Protein AF-0000000084345757 (afdb_homodimer)

Radius of gyration: 23.65 Å; Cα contacts (8 Å, |Δi|>4): 1100; chains: 2; bounding box: 50×75×50 Å

Foldseek 3Di:
DDDPAAEEEAEEAAEQFQQAGCSLLCLQLVLLRYHYDYDHQKYWPHPPPPPPDIDIDGCLVVLQVVLVVCVVVVDAHQEYEYEDNLDDSSLVSVLVSLVRRDDPRHAYEYELHADDPQDGDPSDDLVSLVSSLQVLQSHAEYEEELNSLCSNQVHRSPDADDPVVVLSSQVSSVVSRHQWYKYFQHDDDQKGWIWIHHNDSDIDIDIDGDDPDDAPRLSVQLVSQLCSCVSVPDDNVVSNRLSVVLSVVQSVVQVVDDDDRSRGTPSVRRSVVD/DDDPAAEEEEEEAAEQFQQAGCNLLCLQLVLLRYHYDYDHQKYWPHPPPPPPDIDIDGCLVVLQVVLVVCVVVVDAHQEYEYEDNLDDSSLVSSLVSLVRRDDPRHAYEYELHADDPQDGDPSDDLVSLVSSLQVLQSHAEYEEELNSLCSNQVHRSVDADDPVVVLSSQVSSVVSRHQWYKYFQHDDDQKGWIWIHHNDSDIDIDIDGDDPDDAPRLSVQLVSQLVSCVSVPDDNVVSNRLSVVLSVVQSVVQVVDDDDRSRGTPSVRRSVVD

Sequence (548 aa):
MKKPVKRVMAIHDLCGYGRAALMNIIPIMAYKEIEVCPVPTMVLSTHTGGFGTVAKQGLNDFMERNFNHWKELKLEFDCVYTGYLGGINELKITEKFIKEFKNRNNLIVVDPVFGDNHKLYSNMEMDMVEGIRNLIKYSDVITPNYTEACYLVGLDPKEPANSIRINKLIKGLKDLGSYRGIITSIEKENELGVIWYENDDDYKSYFNKRCLKSYGGTGDIFTSALISYYINGETFDDSVMKAMDFVVNCIKVSSQYDYNTREGILIEKSLSLLMKKPVKRVMAIHDLCGYGRAALMNIIPIMAYKEIEVCPVPTMVLSTHTGGFGTVAKQGLNDFMERNFNHWKELKLEFDCVYTGYLGGINELKITEKFIKEFKNRNNLIVVDPVFGDNHKLYSNMEMDMVEGIRNLIKYSDVITPNYTEACYLVGLDPKEPANSIRINKLIKGLKDLGSYRGIITSIEKENELGVIWYENDDDYKSYFNKRCLKSYGGTGDIFTSALISYYINGETFDDSVMKAMDFVVNCIKVSSQYDYNTREGILIEKSLSLL

InterPro domains:
  IPR004625 Pyridoxine kinase [PTHR10534] (5-257)
  IPR013749 Pyridoxamine kinase/Phosphomethylpyrimidine kinase [PF08543] (76-256)
  IPR029056 Ribokinase-like [G3DSA:3.40.1190.20] (1-274)
  IPR029056 Ribokinase-like [SSF53613] (5-271)

pLDDT: mean 94.88, std 5.53, range [46.94, 98.88]

Nearest PDB structures (foldseek):
  3mbj-assembly1_A  TM=9.643E-01  e=3.222E-30  Bacteroides thetaiotaomicron VPI-5482
  3mbh-assembly1_D  TM=9.522E-01  e=3.967E-29  Bacteroides thetaiotaomicron VPI-5482
  3h74-assembly1_A  TM=9.163E-01  e=3.699E-24  Lactiplantibacillus plantarum
  2i5b-assembly2_D  TM=8.556E-01  e=1.534E-17  Bacillus subtilis
  2i5b-assembly1_B  TM=8.698E-01  e=1.331E-16  Bacillus subtilis

Secondary structure (DSSP, 8-state):
---SSEEEEEE--EESSS--BHHHHHHHHHHTTEEEEE--SEEESS-SSSSSS--EEE-HHHHHHHHHHHHHTT---SEEEE----SHHHHHHHHHHHHHH--TT-EEEE---SEETTEE-TT--HHHHHHHHHHHTT-SEE--BHHHHHHHHT--TTSPP-HHHHHHHHHHHHHHT-SSEEEEEEEETTEEEEEEE-SSS-EEEEEEEPPSS--TTHHHHHHHHHHHHHHTT--HHHHHHHHHHHHHHHHHHHHTS-S-GGG---HHHHGGG-/---SSEEEEEE--EESSS--BHHHHHHHHHHTTEEEEE--SEEESS-SSSSSS--EEE-HHHHHHHHHHHHHTT---SEEEE----SHHHHHHHHHHHHHH--TT-EEEE---SEETTEE-TT--HHHHHHHHHHHTT-SEE--BHHHHHHHHT--TTSPP-HHHHHHHHHHHHHHT-SSEEEEEEEETTEEEEEEE-SSS-EEEEEEEPPSS--TTHHHHHHHHHHHHHHTT--HHHHHHHHHHHHHHHHHHHHTS-S-GGG---HHHHGGG-

Structure (mmCIF, N/CA/C/O backbone):
data_AF-0000000084345757-model_v1
#
loop_
_entity.id
_entity.type
_entity.pdbx_description
1 polymer 'pyridoxal kinase'
#
loop_
_atom_site.group_PDB
_atom_site.id
_atom_site.type_symbol
_atom_site.label_atom_id
_atom_site.label_alt_id
_atom_site.label_comp_id
_atom_site.label_asym_id
_atom_site.label_entity_id
_atom_site.label_seq_id
_atom_site.pdbx_PDB_ins_code
_atom_site.Cartn_x
_atom_site.Cartn_y
_atom_site.Cartn_z
_atom_site.occupancy
_atom_site.B_iso_or_equiv
_atom_site.auth_seq_id
_atom_site.auth_comp_id
_atom_site.auth_asym_id
_atom_site.auth_atom_id
_atom_site.pdbx_PDB_model_num
ATOM 1 N N . MET A 1 1 ? 27.531 -2.1 -1.396 1 46.94 1 MET A N 1
ATOM 2 C CA . MET A 1 1 ? 27.094 -2.135 -0.003 1 46.94 1 MET A CA 1
ATOM 3 C C . MET A 1 1 ? 25.75 -2.838 0.123 1 46.94 1 MET A C 1
ATOM 5 O O . MET A 1 1 ? 24.922 -2.76 -0.782 1 46.94 1 MET A O 1
ATOM 9 N N . LYS A 1 2 ? 25.594 -3.764 1.101 1 67 2 LYS A N 1
ATOM 10 C CA . LYS A 1 2 ? 24.391 -4.582 1.287 1 67 2 LYS A CA 1
ATOM 11 C C . LYS A 1 2 ? 23.188 -3.717 1.627 1 67 2 LYS A C 1
ATOM 13 O O . LYS A 1 2 ? 23.281 -2.816 2.465 1 67 2 LYS A O 1
ATOM 18 N N . LYS A 1 3 ? 22.141 -3.922 0.907 1 86 3 LYS A N 1
ATOM 19 C CA . LYS A 1 3 ? 20.906 -3.186 1.167 1 86 3 LYS A CA 1
ATOM 20 C C . LYS A 1 3 ? 20.391 -3.463 2.574 1 86 3 LYS A C 1
ATOM 22 O O . LYS A 1 3 ? 20.438 -4.602 3.045 1 86 3 LYS A O 1
ATOM 27 N N . PRO A 1 4 ? 19.984 -2.408 3.232 1 92.38 4 PRO A N 1
ATOM 28 C CA . PRO A 1 4 ? 19.516 -2.582 4.613 1 92.38 4 PRO A CA 1
ATOM 29 C C . PRO A 1 4 ? 18.297 -3.5 4.715 1 92.38 4 PRO A C 1
ATOM 31 O O . PRO A 1 4 ? 18.109 -4.164 5.738 1 92.38 4 PRO A O 1
ATOM 34 N N . VAL A 1 5 ? 17.484 -3.482 3.658 1 95.88 5 VAL A N 1
ATOM 35 C CA . VAL A 1 5 ? 16.297 -4.344 3.6 1 95.88 5 VAL A CA 1
ATOM 36 C C . VAL A 1 5 ? 16.172 -4.953 2.205 1 95.88 5 VAL A C 1
ATOM 38 O O . VAL A 1 5 ? 16.641 -4.371 1.224 1 95.88 5 VAL A O 1
ATOM 41 N N . LYS A 1 6 ? 15.586 -6.188 2.141 1 97.5 6 LYS A N 1
ATOM 42 C CA . LYS A 1 6 ? 15.258 -6.754 0.835 1 97.5 6 LYS A CA 1
ATOM 43 C C . LYS A 1 6 ? 14.203 -5.914 0.118 1 97.5 6 LYS A C 1
ATOM 45 O O . LYS A 1 6 ? 13.398 -5.238 0.762 1 97.5 6 LYS A O 1
ATOM 50 N N . ARG A 1 7 ? 14.32 -5.922 -1.152 1 97.94 7 ARG A N 1
ATOM 51 C CA . ARG A 1 7 ? 13.422 -5.117 -1.976 1 97.94 7 ARG A CA 1
ATOM 52 C C . ARG A 1 7 ? 12.688 -5.98 -2.994 1 97.94 7 ARG A C 1
ATOM 54 O O . ARG A 1 7 ? 13.297 -6.809 -3.672 1 97.94 7 ARG A O 1
ATOM 61 N N . VAL A 1 8 ? 11.352 -5.781 -3.107 1 98.75 8 VAL A N 1
ATOM 62 C CA . VAL A 1 8 ? 10.516 -6.535 -4.035 1 98.75 8 VAL A CA 1
ATOM 63 C C . VAL A 1 8 ? 9.82 -5.574 -4.996 1 98.75 8 VAL A C 1
ATOM 65 O O . VAL A 1 8 ? 9.125 -4.652 -4.566 1 98.75 8 VAL A O 1
ATOM 68 N N . MET A 1 9 ? 10.047 -5.754 -6.316 1 98.75 9 MET A N 1
ATOM 69 C CA . MET A 1 9 ? 9.195 -5.137 -7.328 1 98.75 9 MET A CA 1
ATOM 70 C C . MET A 1 9 ? 7.863 -5.871 -7.445 1 98.75 9 MET A C 1
ATOM 72 O O . MET A 1 9 ? 7.832 -7.039 -7.836 1 98.75 9 MET A O 1
ATOM 76 N N . ALA A 1 10 ? 6.797 -5.238 -7.055 1 98.75 10 ALA A N 1
ATOM 77 C CA . ALA A 1 10 ? 5.484 -5.871 -7.09 1 98.75 10 ALA A CA 1
ATOM 78 C C . ALA A 1 10 ? 4.633 -5.309 -8.227 1 98.75 10 ALA A C 1
ATOM 80 O O . ALA A 1 10 ? 4.137 -4.184 -8.133 1 98.75 10 ALA A O 1
ATOM 81 N N . ILE A 1 11 ? 4.406 -6.039 -9.266 1 98.56 11 ILE A N 1
ATOM 82 C CA . ILE A 1 11 ? 3.604 -5.648 -10.422 1 98.56 11 ILE A CA 1
ATOM 83 C C . ILE A 1 11 ? 2.189 -6.203 -10.273 1 98.56 11 ILE A C 1
ATOM 85 O O . ILE A 1 11 ? 1.92 -7.344 -10.664 1 98.56 11 ILE A O 1
ATOM 89 N N . HIS A 1 12 ? 1.311 -5.445 -9.75 1 98.19 12 HIS A N 1
ATOM 90 C CA . HIS A 1 12 ? -0.032 -5.844 -9.344 1 98.19 12 HIS A CA 1
ATOM 91 C C . HIS A 1 12 ? -1.009 -4.676 -9.445 1 98.19 12 HIS A C 1
ATOM 93 O O . HIS A 1 12 ? -0.594 -3.52 -9.523 1 98.19 12 HIS A O 1
ATOM 99 N N . ASP A 1 13 ? -2.285 -4.957 -9.461 1 97.12 13 ASP A N 1
ATOM 100 C CA . ASP A 1 13 ? -3.277 -3.891 -9.359 1 97.12 13 ASP A CA 1
ATOM 101 C C . ASP A 1 13 ? -3.348 -3.336 -7.941 1 97.12 13 ASP A C 1
ATOM 103 O O . ASP A 1 13 ? -2.857 -3.959 -7 1 97.12 13 ASP A O 1
ATOM 107 N N . LEU A 1 14 ? -3.828 -2.137 -7.812 1 98.19 14 LEU A N 1
ATOM 108 C CA . LEU A 1 14 ? -4.16 -1.495 -6.547 1 98.19 14 LEU A CA 1
ATOM 109 C C . LEU A 1 14 ? -5.672 -1.346 -6.391 1 98.19 14 LEU A C 1
ATOM 111 O O . LEU A 1 14 ? -6.316 -0.668 -7.195 1 98.19 14 LEU A O 1
ATOM 115 N N . CYS A 1 15 ? -6.219 -1.984 -5.375 1 97 15 CYS A N 1
ATOM 116 C CA . CYS A 1 15 ? -7.645 -1.894 -5.09 1 97 15 CYS A CA 1
ATOM 117 C C . CYS A 1 15 ? -7.906 -0.951 -3.92 1 97 15 CYS A C 1
ATOM 119 O O . CYS A 1 15 ? -7.348 -1.128 -2.836 1 97 15 CYS A O 1
ATOM 121 N N . GLY A 1 16 ? -8.805 -0.064 -4.148 1 97.88 16 GLY A N 1
ATOM 122 C CA . GLY A 1 16 ? -9.102 0.905 -3.105 1 97.88 16 GLY A CA 1
ATOM 123 C C . GLY A 1 16 ? -9.859 0.311 -1.935 1 97.88 16 GLY A C 1
ATOM 124 O O . GLY A 1 16 ? -9.742 0.791 -0.805 1 97.88 16 GLY A O 1
ATOM 125 N N . TYR A 1 17 ? -10.688 -0.679 -2.199 1 97.75 17 TYR A N 1
ATOM 126 C CA . TYR A 1 17 ? -11.523 -1.296 -1.179 1 97.75 17 TYR A CA 1
ATOM 127 C C . TYR A 1 17 ? -11.656 -2.795 -1.415 1 97.75 17 TYR A C 1
ATOM 129 O O . TYR A 1 17 ? -11.805 -3.24 -2.555 1 97.75 17 TYR A O 1
ATOM 137 N N . GLY A 1 18 ? -11.531 -3.605 -0.31 1 94.88 18 GLY A N 1
ATOM 138 C CA . GLY A 1 18 ? -11.766 -5.035 -0.417 1 94.88 18 GLY A CA 1
ATOM 139 C C . GLY A 1 18 ? -10.508 -5.867 -0.247 1 94.88 18 GLY A C 1
ATOM 140 O O . GLY A 1 18 ? -10.547 -7.09 -0.378 1 94.88 18 GLY A O 1
ATOM 141 N N . ARG A 1 19 ? -9.391 -5.355 0.075 1 94.69 19 ARG A N 1
ATOM 142 C CA . ARG A 1 19 ? -8.148 -6.02 0.454 1 94.69 19 ARG A CA 1
ATOM 143 C C . ARG A 1 19 ? -7.715 -7.02 -0.612 1 94.69 19 ARG A C 1
ATOM 145 O O . ARG A 1 19 ? -7.758 -8.234 -0.388 1 94.69 19 ARG A O 1
ATOM 152 N N . ALA A 1 20 ? -7.141 -6.605 -1.639 1 95.38 20 ALA A N 1
ATOM 153 C CA . ALA A 1 20 ? -6.605 -7.484 -2.676 1 95.38 20 ALA A CA 1
ATOM 154 C C . ALA A 1 20 ? -5.293 -6.941 -3.23 1 95.38 20 ALA A C 1
ATOM 156 O O . ALA A 1 20 ? -5 -5.75 -3.094 1 95.38 20 ALA A O 1
ATOM 157 N N . ALA A 1 21 ? -4.531 -7.809 -3.771 1 97.12 21 ALA A N 1
ATOM 158 C CA . ALA A 1 21 ? -3.324 -7.457 -4.512 1 97.12 21 ALA A CA 1
ATOM 159 C C . ALA A 1 21 ? -2.389 -6.605 -3.662 1 97.12 21 ALA A C 1
ATOM 161 O O . ALA A 1 21 ? -2.008 -7 -2.557 1 97.12 21 ALA A O 1
ATOM 162 N N . LEU A 1 22 ? -2.072 -5.379 -4.086 1 98.62 22 LEU A N 1
ATOM 163 C CA . LEU A 1 22 ? -1.078 -4.555 -3.404 1 98.62 22 LEU A CA 1
ATOM 164 C C . LEU A 1 22 ? -1.498 -4.277 -1.966 1 98.62 22 LEU A C 1
ATOM 166 O O . LEU A 1 22 ? -0.648 -4.129 -1.084 1 98.62 22 LEU A O 1
ATOM 170 N N . MET A 1 23 ? -2.783 -4.281 -1.707 1 98.38 23 MET A N 1
ATOM 171 C CA . MET A 1 23 ? -3.273 -3.93 -0.378 1 98.38 23 MET A CA 1
ATOM 172 C C . MET A 1 23 ? -3.131 -5.105 0.583 1 98.38 23 MET A C 1
ATOM 174 O O . MET A 1 23 ? -3.25 -4.938 1.799 1 98.38 23 MET A O 1
ATOM 178 N N . ASN A 1 24 ? -2.873 -6.277 0.085 1 98.31 24 ASN A N 1
ATOM 179 C CA . ASN A 1 24 ? -2.426 -7.402 0.899 1 98.31 24 ASN A CA 1
ATOM 180 C C . ASN A 1 24 ? -0.904 -7.512 0.917 1 98.31 24 ASN A C 1
ATOM 182 O O . ASN A 1 24 ? -0.308 -7.762 1.967 1 98.31 24 ASN A O 1
ATOM 186 N N . ILE A 1 25 ? -0.32 -7.258 -0.195 1 98.75 25 ILE A N 1
ATOM 187 C CA . ILE A 1 25 ? 1.102 -7.488 -0.424 1 98.75 25 ILE A CA 1
ATOM 188 C C . ILE A 1 25 ? 1.926 -6.527 0.426 1 98.75 25 ILE A C 1
ATOM 190 O O . ILE A 1 25 ? 2.846 -6.941 1.135 1 98.75 25 ILE A O 1
ATOM 194 N N . ILE A 1 26 ? 1.585 -5.27 0.44 1 98.81 26 ILE A N 1
ATOM 195 C CA . ILE A 1 26 ? 2.387 -4.223 1.066 1 98.81 26 ILE A CA 1
ATOM 196 C C . ILE A 1 26 ? 2.436 -4.445 2.576 1 98.81 26 ILE A C 1
ATOM 198 O O . ILE A 1 26 ? 3.516 -4.52 3.164 1 98.81 26 ILE A O 1
ATOM 202 N N . PRO A 1 27 ? 1.294 -4.664 3.262 1 98.62 27 PRO A N 1
ATOM 203 C CA . PRO A 1 27 ? 1.373 -4.859 4.711 1 98.62 27 PRO A CA 1
ATOM 204 C C . PRO A 1 27 ? 2.117 -6.137 5.094 1 98.62 27 PRO A C 1
ATOM 206 O O . PRO A 1 27 ? 2.873 -6.148 6.07 1 98.62 27 PRO A O 1
ATOM 209 N N . ILE A 1 28 ? 1.912 -7.188 4.352 1 98.81 28 ILE A N 1
ATOM 210 C CA . ILE A 1 28 ? 2.527 -8.469 4.672 1 98.81 28 ILE A CA 1
ATOM 211 C C . ILE A 1 28 ? 4.047 -8.359 4.574 1 98.81 28 ILE A C 1
ATOM 213 O O . ILE A 1 28 ? 4.766 -8.719 5.508 1 98.81 28 ILE A O 1
ATOM 217 N N . MET A 1 29 ? 4.504 -7.828 3.518 1 98.88 29 MET A N 1
ATOM 218 C CA . MET A 1 29 ? 5.945 -7.777 3.281 1 98.88 29 MET A CA 1
ATOM 219 C C . MET A 1 29 ? 6.609 -6.738 4.18 1 98.88 29 MET A C 1
ATOM 221 O O . MET A 1 29 ? 7.727 -6.949 4.656 1 98.88 29 MET A O 1
ATOM 225 N N . ALA A 1 30 ? 5.898 -5.621 4.375 1 98.69 30 ALA A N 1
ATOM 226 C CA . ALA A 1 30 ? 6.445 -4.629 5.297 1 98.69 30 ALA A CA 1
ATOM 227 C C . ALA A 1 30 ? 6.617 -5.215 6.695 1 98.69 30 ALA A C 1
ATOM 229 O O . ALA A 1 30 ? 7.613 -4.945 7.367 1 98.69 30 ALA A O 1
ATOM 230 N N . TYR A 1 31 ? 5.664 -5.984 7.125 1 98.5 31 TYR A N 1
ATOM 231 C CA . TYR A 1 31 ? 5.734 -6.617 8.438 1 98.5 31 TYR A CA 1
ATOM 232 C C . TYR A 1 31 ? 6.941 -7.543 8.539 1 98.5 31 TYR A C 1
ATOM 234 O O . TYR A 1 31 ? 7.527 -7.691 9.609 1 98.5 31 TYR A O 1
ATOM 242 N N . LYS A 1 32 ? 7.309 -8.133 7.449 1 98.56 32 LYS A N 1
ATOM 243 C CA . LYS A 1 32 ? 8.445 -9.039 7.395 1 98.56 32 LYS A CA 1
ATOM 244 C C . LYS A 1 32 ? 9.719 -8.305 6.992 1 98.56 32 LYS A C 1
ATOM 246 O O . LYS A 1 32 ? 10.68 -8.922 6.531 1 98.56 32 LYS A O 1
ATOM 251 N N . GLU A 1 33 ? 9.711 -6.961 7.086 1 98.19 33 GLU A N 1
ATOM 252 C CA . GLU A 1 33 ? 10.844 -6.062 6.891 1 98.19 33 GLU A CA 1
ATOM 253 C C . GLU A 1 33 ? 11.344 -6.105 5.449 1 98.19 33 GLU A C 1
ATOM 255 O O . GLU A 1 33 ? 12.547 -6.172 5.207 1 98.19 33 GLU A O 1
ATOM 260 N N . ILE A 1 34 ? 10.461 -6.125 4.547 1 98.62 34 ILE A N 1
ATOM 261 C CA . ILE A 1 34 ? 10.75 -6.086 3.115 1 98.62 34 ILE A CA 1
ATOM 262 C C . ILE A 1 34 ? 10.141 -4.824 2.504 1 98.62 34 ILE A C 1
ATOM 264 O O . ILE A 1 34 ? 8.984 -4.5 2.758 1 98.62 34 ILE A O 1
ATOM 268 N N . GLU A 1 35 ? 10.945 -4.105 1.759 1 98.38 35 GLU A N 1
ATOM 269 C CA . GLU A 1 35 ? 10.445 -2.953 1.013 1 98.38 35 GLU A CA 1
ATOM 270 C C . GLU A 1 35 ? 9.703 -3.393 -0.247 1 98.38 35 GLU A C 1
ATOM 272 O O . GLU A 1 35 ? 10.25 -4.145 -1.061 1 98.38 35 GLU A O 1
ATOM 277 N N . VAL A 1 36 ? 8.508 -2.957 -0.367 1 98.81 36 VAL A N 1
ATOM 278 C CA . VAL A 1 36 ? 7.746 -3.195 -1.591 1 98.81 36 VAL A CA 1
ATOM 279 C C . VAL A 1 36 ? 7.828 -1.97 -2.496 1 98.81 36 VAL A C 1
ATOM 281 O O . VAL A 1 36 ? 7.57 -0.847 -2.057 1 98.81 36 VAL A O 1
ATOM 284 N N . CYS A 1 37 ? 8.227 -2.174 -3.699 1 98.75 37 CYS A N 1
ATOM 285 C CA . CYS A 1 37 ? 8.172 -1.173 -4.758 1 98.75 37 CYS A CA 1
ATOM 286 C C . CYS A 1 37 ? 7.09 -1.514 -5.773 1 98.75 37 CYS A C 1
ATOM 288 O O . CYS A 1 37 ? 7.324 -2.285 -6.703 1 98.75 37 CYS A O 1
ATOM 290 N N . PRO A 1 38 ? 5.945 -0.877 -5.617 1 98.75 38 PRO A N 1
ATOM 291 C CA . PRO A 1 38 ? 4.809 -1.263 -6.461 1 98.75 38 PRO A CA 1
ATOM 292 C C . PRO A 1 38 ? 4.898 -0.686 -7.871 1 98.75 38 PRO A C 1
ATOM 294 O O . PRO A 1 38 ? 5.363 0.443 -8.055 1 98.75 38 PRO A O 1
ATOM 297 N N . VAL A 1 39 ? 4.543 -1.411 -8.82 1 98.31 39 VAL A N 1
ATOM 298 C CA . VAL A 1 39 ? 4.211 -1.008 -10.188 1 98.31 39 VAL A CA 1
ATOM 299 C C . VAL A 1 39 ? 2.75 -1.342 -10.484 1 98.31 39 VAL A C 1
ATOM 301 O O . VAL A 1 39 ? 2.447 -2.418 -11.008 1 98.31 39 VAL A O 1
ATOM 304 N N . PRO A 1 40 ? 1.906 -0.386 -10.195 1 98.19 40 PRO A N 1
ATOM 305 C CA . PRO A 1 40 ? 0.493 -0.716 -10.391 1 98.19 40 PRO A CA 1
ATOM 306 C C . PRO A 1 40 ? 0.135 -0.93 -11.867 1 98.19 40 PRO A C 1
ATOM 308 O O . PRO A 1 40 ? 0.397 -0.061 -12.695 1 98.19 40 PRO A O 1
ATOM 311 N N . THR A 1 41 ? -0.489 -2.035 -12.141 1 97.31 41 THR A N 1
ATOM 312 C CA . THR A 1 41 ? -0.962 -2.33 -13.492 1 97.31 41 THR A CA 1
ATOM 313 C C . THR A 1 41 ? -2.281 -1.615 -13.766 1 97.31 41 THR A C 1
ATOM 315 O O . THR A 1 41 ? -2.582 -1.283 -14.914 1 97.31 41 THR A O 1
ATOM 318 N N . MET A 1 42 ? -3.004 -1.516 -12.766 1 96.31 42 MET A N 1
ATOM 319 C CA . MET A 1 42 ? -4.309 -0.856 -12.773 1 96.31 42 MET A CA 1
ATOM 320 C C . MET A 1 42 ? -4.703 -0.401 -11.375 1 96.31 42 MET A C 1
ATOM 322 O O . MET A 1 42 ? -4.219 -0.948 -10.383 1 96.31 42 MET A O 1
ATOM 326 N N . VAL A 1 43 ? -5.516 0.651 -11.336 1 97.75 43 VAL A N 1
ATOM 327 C CA . VAL A 1 43 ? -6.16 1.045 -10.086 1 97.75 43 VAL A CA 1
ATOM 328 C C . VAL A 1 43 ? -7.656 0.753 -10.164 1 97.75 43 VAL A C 1
ATOM 330 O O . VAL A 1 43 ? -8.273 0.935 -11.219 1 97.75 43 VAL A O 1
ATOM 333 N N . LEU A 1 44 ? -8.164 0.201 -9.086 1 97.62 44 LEU A N 1
ATOM 334 C CA . LEU A 1 44 ? -9.57 -0.182 -8.992 1 97.62 44 LEU A CA 1
ATOM 335 C C . LEU A 1 44 ? -10.203 0.399 -7.734 1 97.62 44 LEU A C 1
ATOM 337 O O . LEU A 1 44 ? -9.57 0.453 -6.676 1 97.62 44 LEU A O 1
ATOM 341 N N . SER A 1 45 ? -11.508 0.776 -7.875 1 98.31 45 SER A N 1
ATOM 342 C CA . SER A 1 45 ? -12.219 1.27 -6.699 1 98.31 45 SER A CA 1
ATOM 343 C C . SER A 1 45 ? -12.422 0.161 -5.672 1 98.31 45 SER A C 1
ATOM 345 O O . SER A 1 45 ? -12.391 0.411 -4.465 1 98.31 45 SER A O 1
ATOM 347 N N . THR A 1 46 ? -12.703 -1.018 -6.117 1 96.94 46 THR A N 1
ATOM 348 C CA . THR A 1 46 ? -12.789 -2.252 -5.344 1 96.94 46 THR A CA 1
ATOM 349 C C . THR A 1 46 ? -12.203 -3.422 -6.125 1 96.94 46 THR A C 1
ATOM 351 O O . THR A 1 46 ? -11.906 -3.293 -7.316 1 96.94 46 THR A O 1
ATOM 354 N N . HIS A 1 47 ? -11.93 -4.453 -5.402 1 91.81 47 HIS A N 1
ATOM 355 C CA . HIS A 1 47 ? -11.688 -5.629 -6.23 1 91.81 47 HIS A CA 1
ATOM 356 C C . HIS A 1 47 ? -12.93 -5.988 -7.043 1 91.81 47 HIS A C 1
ATOM 358 O O . HIS A 1 47 ? -14.008 -5.43 -6.824 1 91.81 47 HIS A O 1
ATOM 364 N N . THR A 1 48 ? -12.867 -6.852 -7.953 1 86.69 48 THR A N 1
ATOM 365 C CA . THR A 1 48 ? -13.891 -7.043 -8.969 1 86.69 48 THR A CA 1
ATOM 366 C C . THR A 1 48 ? -14.945 -8.047 -8.492 1 86.69 48 THR A C 1
ATOM 368 O O . THR A 1 48 ? -15.945 -8.266 -9.172 1 86.69 48 THR A O 1
ATOM 371 N N . GLY A 1 49 ? -14.758 -8.625 -7.348 1 84.56 49 GLY A N 1
ATOM 372 C CA . GLY A 1 49 ? -15.664 -9.664 -6.898 1 84.56 49 GLY A CA 1
ATOM 373 C C . GLY A 1 49 ? -16.828 -9.133 -6.086 1 84.56 49 GLY A C 1
ATOM 374 O O . GLY A 1 49 ? -16.703 -8.906 -4.879 1 84.56 49 GLY A O 1
ATOM 375 N N . GLY A 1 50 ? -18 -8.914 -6.68 1 86.06 50 GLY A N 1
ATOM 376 C CA . GLY A 1 50 ? -19.219 -8.727 -5.91 1 86.06 50 GLY A CA 1
ATOM 377 C C . GLY A 1 50 ? -19.484 -7.273 -5.559 1 86.06 50 GLY A C 1
ATOM 378 O O . GLY A 1 50 ? -20.219 -6.98 -4.613 1 86.06 50 GLY A O 1
ATOM 379 N N . PHE A 1 51 ? -18.906 -6.285 -6.184 1 92.62 51 PHE A N 1
ATOM 380 C CA . PHE A 1 51 ? -19.109 -4.891 -5.812 1 92.62 51 PHE A CA 1
ATOM 381 C C . PHE A 1 51 ? -19.812 -4.125 -6.934 1 92.62 51 PHE A C 1
ATOM 383 O O . PHE A 1 51 ? -19.75 -2.895 -6.977 1 92.62 51 PHE A O 1
ATOM 390 N N . GLY A 1 52 ? -20.422 -4.879 -7.855 1 91.69 52 GLY A N 1
ATOM 391 C CA . GLY A 1 52 ? -21.109 -4.215 -8.953 1 91.69 52 GLY A CA 1
ATOM 392 C C . GLY A 1 52 ? -20.156 -3.699 -10.023 1 91.69 52 GLY A C 1
ATOM 393 O O . GLY A 1 52 ? -19.219 -4.395 -10.414 1 91.69 52 GLY A O 1
ATOM 394 N N . THR A 1 53 ? -20.484 -2.471 -10.531 1 93.19 53 THR A N 1
ATOM 395 C CA . THR A 1 53 ? -19.641 -1.887 -11.57 1 93.19 53 THR A CA 1
ATOM 396 C C . THR A 1 53 ? -18.438 -1.17 -10.953 1 93.19 53 THR A C 1
ATOM 398 O O . THR A 1 53 ? -18.562 -0.033 -10.492 1 93.19 53 THR A O 1
ATOM 401 N N . VAL A 1 54 ? -17.359 -1.764 -11.086 1 95.75 54 VAL A N 1
ATOM 402 C CA . VAL A 1 54 ? -16.125 -1.296 -10.469 1 95.75 54 VAL A CA 1
ATOM 403 C C . VAL A 1 54 ? -15.492 -0.213 -11.336 1 95.75 54 VAL A C 1
ATOM 405 O O . VAL A 1 54 ? -15.445 -0.337 -12.562 1 95.75 54 VAL A O 1
ATOM 408 N N . ALA A 1 55 ? -15.07 0.92 -10.734 1 97.75 55 ALA A N 1
ATOM 409 C CA . ALA A 1 55 ? -14.234 1.887 -11.445 1 97.75 55 ALA A CA 1
ATOM 410 C C . ALA A 1 55 ? -12.828 1.339 -11.664 1 97.75 55 ALA A C 1
ATOM 412 O O . ALA A 1 55 ? -12.227 0.775 -10.75 1 97.75 55 ALA A O 1
ATOM 413 N N . LYS A 1 56 ? -12.328 1.488 -12.938 1 95.88 56 LYS A N 1
ATOM 414 C CA . LYS A 1 56 ? -11.023 0.935 -13.281 1 95.88 56 LYS A CA 1
ATOM 415 C C . LYS A 1 56 ? -10.227 1.91 -14.141 1 95.88 56 LYS A C 1
ATOM 417 O O . LYS A 1 56 ? -10.789 2.646 -14.945 1 95.88 56 LYS A O 1
ATOM 422 N N . GLN A 1 57 ? -8.984 1.95 -13.945 1 96.75 57 GLN A N 1
ATOM 423 C CA . GLN A 1 57 ? -8.055 2.697 -14.789 1 96.75 57 GLN A CA 1
ATOM 424 C C . GLN A 1 57 ? -6.77 1.911 -15.023 1 96.75 57 GLN A C 1
ATOM 426 O O . GLN A 1 57 ? -6.027 1.632 -14.078 1 96.75 57 GLN A O 1
ATOM 431 N N . GLY A 1 58 ? -6.539 1.488 -16.297 1 95.38 58 GLY A N 1
ATOM 432 C CA . GLY A 1 58 ? -5.273 0.878 -16.688 1 95.38 58 GLY A CA 1
ATOM 433 C C . GLY A 1 58 ? -4.113 1.853 -16.656 1 95.38 58 GLY A C 1
ATOM 434 O O . GLY A 1 58 ? -4.297 3.053 -16.875 1 95.38 58 GLY A O 1
ATOM 435 N N . LEU A 1 59 ? -2.895 1.317 -16.422 1 97.31 59 LEU A N 1
ATOM 436 C CA . LEU A 1 59 ? -1.745 2.201 -16.25 1 97.31 59 LEU A CA 1
ATOM 437 C C . LEU A 1 59 ? -0.594 1.771 -17.156 1 97.31 59 LEU A C 1
ATOM 439 O O . LEU A 1 59 ? 0.575 1.963 -16.812 1 97.31 59 LEU A O 1
ATOM 443 N N . ASN A 1 60 ? -0.876 1.19 -18.328 1 95.75 60 ASN A N 1
ATOM 444 C CA . ASN A 1 60 ? 0.153 0.648 -19.203 1 95.75 60 ASN A CA 1
ATOM 445 C C . ASN A 1 60 ? 1.139 1.727 -19.641 1 95.75 60 ASN A C 1
ATOM 447 O O . ASN A 1 60 ? 2.346 1.486 -19.688 1 95.75 60 ASN A O 1
ATOM 451 N N . ASP A 1 61 ? 0.655 2.955 -19.984 1 96.06 61 ASP A N 1
ATOM 452 C CA . ASP A 1 61 ? 1.541 4.047 -20.391 1 96.06 61 ASP A CA 1
ATOM 453 C C . ASP A 1 61 ? 2.475 4.438 -19.25 1 96.06 61 ASP A C 1
ATOM 455 O O . ASP A 1 61 ? 3.67 4.656 -19.469 1 96.06 61 ASP A O 1
ATOM 459 N N . PHE A 1 62 ? 1.904 4.551 -18.109 1 97.88 62 PHE A N 1
ATOM 460 C CA . PHE A 1 62 ? 2.715 4.879 -16.953 1 97.88 62 PHE A CA 1
ATOM 461 C C . PHE A 1 62 ? 3.76 3.797 -16.688 1 97.88 62 PHE A C 1
ATOM 463 O O . PHE A 1 62 ? 4.914 4.102 -16.391 1 97.88 62 PHE A O 1
ATOM 470 N N . MET A 1 63 ? 3.408 2.537 -16.797 1 98.19 63 MET A N 1
ATOM 471 C CA . MET A 1 63 ? 4.324 1.426 -16.547 1 98.19 63 MET A CA 1
ATOM 472 C C . MET A 1 63 ? 5.559 1.537 -17.438 1 98.19 63 MET A C 1
ATOM 474 O O . MET A 1 63 ? 6.68 1.287 -16.984 1 98.19 63 MET A O 1
ATOM 478 N N . GLU A 1 64 ? 5.324 1.881 -18.656 1 97.69 64 GLU A N 1
ATOM 479 C CA . GLU A 1 64 ? 6.434 2.008 -19.594 1 97.69 64 GLU A CA 1
ATOM 480 C C . GLU A 1 64 ? 7.395 3.113 -19.172 1 97.69 64 GLU A C 1
ATOM 482 O O . GLU A 1 64 ? 8.609 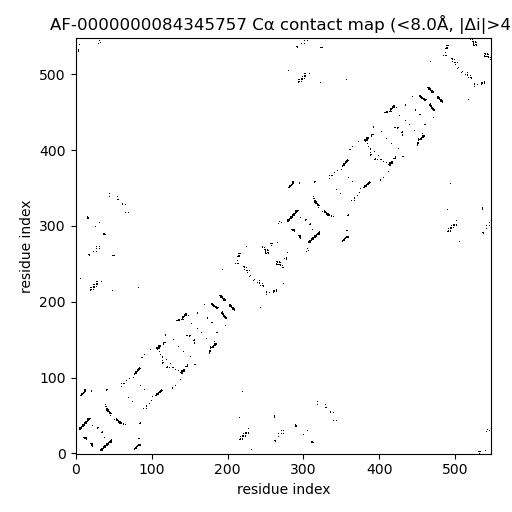2.945 -19.234 1 97.69 64 GLU A O 1
ATOM 487 N N . ARG A 1 65 ? 6.852 4.258 -18.812 1 98.19 65 ARG A N 1
ATOM 488 C CA . ARG A 1 65 ? 7.676 5.371 -18.344 1 98.19 65 ARG A CA 1
ATOM 489 C C . ARG A 1 65 ? 8.367 5.039 -17.031 1 98.19 65 ARG A C 1
ATOM 491 O O . ARG A 1 65 ? 9.516 5.422 -16.812 1 98.19 65 ARG A O 1
ATOM 498 N N . ASN A 1 66 ? 7.637 4.352 -16.172 1 98.5 66 ASN A N 1
ATOM 499 C CA . ASN A 1 66 ? 8.211 3.881 -14.914 1 98.5 66 ASN A CA 1
ATOM 500 C C . ASN A 1 66 ? 9.406 2.967 -15.156 1 98.5 66 ASN A C 1
ATOM 502 O O . ASN A 1 66 ? 10.445 3.109 -14.5 1 98.5 66 ASN A O 1
ATOM 506 N N . PHE A 1 67 ? 9.211 2.074 -16.125 1 97.56 67 PHE A N 1
ATOM 507 C CA . PHE A 1 67 ? 10.273 1.157 -16.516 1 97.56 67 PHE A CA 1
ATOM 508 C C . PHE A 1 67 ? 11.531 1.924 -16.922 1 97.56 67 PHE A C 1
ATOM 510 O O . PHE A 1 67 ? 12.625 1.645 -16.406 1 97.56 67 PHE A O 1
ATOM 517 N N . ASN A 1 68 ? 11.414 2.893 -17.719 1 97.81 68 ASN A N 1
ATOM 518 C CA . ASN A 1 68 ? 12.547 3.666 -18.219 1 97.81 68 ASN A CA 1
ATOM 519 C C . ASN A 1 68 ? 13.242 4.43 -17.109 1 97.81 68 ASN A C 1
ATOM 521 O O . ASN A 1 68 ? 14.477 4.484 -17.062 1 97.81 68 ASN A O 1
ATOM 525 N N . HIS A 1 69 ? 12.461 4.945 -16.266 1 98.44 69 HIS A N 1
ATOM 526 C CA . HIS A 1 69 ? 13.023 5.699 -15.148 1 98.44 69 HIS A CA 1
ATOM 527 C C . HIS A 1 69 ? 13.82 4.797 -14.211 1 98.44 69 HIS A C 1
ATOM 529 O O . HIS A 1 69 ? 14.93 5.148 -13.797 1 98.44 69 HIS A O 1
ATOM 535 N N . TRP A 1 70 ? 13.281 3.633 -13.859 1 98.19 70 TRP A N 1
ATOM 536 C CA . TRP A 1 70 ? 13.945 2.715 -12.938 1 98.19 70 TRP A CA 1
ATOM 537 C C . TRP A 1 70 ? 15.211 2.139 -13.57 1 98.19 70 TRP A C 1
ATOM 539 O O . TRP A 1 70 ? 16.188 1.877 -12.875 1 98.19 70 TRP A O 1
ATOM 549 N N . LYS A 1 71 ? 15.18 1.932 -14.875 1 96.69 71 LYS A N 1
ATOM 550 C CA . LYS A 1 71 ? 16.375 1.504 -15.594 1 96.69 71 LYS A CA 1
ATOM 551 C C . LYS A 1 71 ? 17.484 2.551 -15.5 1 96.69 71 LYS A C 1
ATOM 553 O O . LYS A 1 71 ? 18.641 2.215 -15.266 1 96.69 71 LYS A O 1
ATOM 558 N N . GLU A 1 72 ? 17.094 3.762 -15.664 1 96.81 72 GLU A N 1
ATOM 559 C CA . GLU A 1 72 ? 18.047 4.867 -15.57 1 96.81 72 GLU A CA 1
ATOM 560 C C . GLU A 1 72 ? 18.672 4.938 -14.18 1 96.81 72 GLU A C 1
ATOM 562 O O . GLU A 1 72 ? 19.844 5.266 -14.039 1 96.81 72 GLU A O 1
ATOM 567 N N . LEU A 1 73 ? 17.922 4.637 -13.188 1 96.44 73 LEU A N 1
ATOM 568 C CA . LEU A 1 73 ? 18.375 4.695 -11.812 1 96.44 73 LEU A CA 1
ATOM 569 C C . LEU A 1 73 ? 19.172 3.445 -11.453 1 96.44 73 LEU A C 1
ATOM 571 O O . LEU A 1 73 ? 19.766 3.365 -10.367 1 96.44 73 LEU A O 1
ATOM 575 N N . LYS A 1 74 ? 19.188 2.434 -12.328 1 95.38 74 LYS A N 1
ATOM 576 C CA . LYS A 1 74 ? 19.891 1.168 -12.117 1 95.38 74 LYS A CA 1
ATOM 577 C C . LYS A 1 74 ? 19.422 0.495 -10.828 1 95.38 74 LYS A C 1
ATOM 579 O O . LYS A 1 74 ? 20.25 0.048 -10.031 1 95.38 74 LYS A O 1
ATOM 584 N N . LEU A 1 75 ? 18.125 0.541 -10.656 1 96 75 LEU A N 1
ATOM 585 C CA . LEU A 1 75 ? 17.578 -0.091 -9.461 1 96 75 LEU A CA 1
ATOM 586 C C . LEU A 1 75 ? 17.734 -1.605 -9.516 1 96 75 LEU A C 1
ATOM 588 O O . LEU A 1 75 ? 17.672 -2.199 -10.602 1 96 75 LEU A O 1
ATOM 592 N N . GLU A 1 76 ? 17.969 -2.174 -8.375 1 96.06 76 GLU A N 1
ATOM 593 C CA . GLU A 1 76 ? 18.047 -3.625 -8.227 1 96.06 76 GLU A CA 1
ATOM 594 C C . GLU A 1 76 ? 17 -4.137 -7.242 1 96.06 76 GLU A C 1
ATOM 596 O O . GLU A 1 76 ? 16.656 -3.451 -6.277 1 96.06 76 GLU A O 1
ATOM 601 N N . PHE A 1 77 ? 16.562 -5.34 -7.48 1 97.69 77 PHE A N 1
ATOM 602 C CA . PHE A 1 77 ? 15.523 -5.949 -6.664 1 97.69 77 PHE A CA 1
ATOM 603 C C . PHE A 1 77 ? 15.898 -7.375 -6.281 1 97.69 77 PHE A C 1
ATOM 605 O O . PHE A 1 77 ? 16.516 -8.094 -7.07 1 97.69 77 PHE A O 1
ATOM 612 N N . ASP A 1 78 ? 15.547 -7.734 -5.055 1 98.19 78 ASP A N 1
ATOM 613 C CA . ASP A 1 78 ? 15.766 -9.109 -4.609 1 98.19 78 ASP A CA 1
ATOM 614 C C . ASP A 1 78 ? 14.719 -10.047 -5.199 1 98.19 78 ASP A C 1
ATOM 616 O O . ASP A 1 78 ? 14.953 -11.258 -5.309 1 98.19 78 ASP A O 1
ATOM 620 N N . CYS A 1 79 ? 13.594 -9.484 -5.582 1 98.56 79 CYS A N 1
ATOM 621 C CA . CYS A 1 79 ? 12.5 -10.273 -6.145 1 98.56 79 CYS A CA 1
ATOM 622 C C . CYS A 1 79 ? 11.633 -9.422 -7.059 1 98.56 79 CYS A C 1
ATOM 624 O O . CYS A 1 79 ? 11.422 -8.234 -6.793 1 98.56 79 CYS A O 1
ATOM 626 N N . VAL A 1 80 ? 11.227 -9.945 -8.172 1 98.44 80 VAL A N 1
ATOM 627 C CA . VAL A 1 80 ? 10.133 -9.422 -8.992 1 98.44 80 VAL A CA 1
ATOM 628 C C . VAL A 1 80 ? 8.906 -10.32 -8.844 1 98.44 80 VAL A C 1
ATOM 630 O O . VAL A 1 80 ? 8.977 -11.523 -9.109 1 98.44 80 VAL A O 1
ATOM 633 N N . TYR A 1 81 ? 7.828 -9.758 -8.367 1 98.69 81 TYR A N 1
ATOM 634 C CA . TYR A 1 81 ? 6.594 -10.477 -8.078 1 98.69 81 TYR A CA 1
ATOM 635 C C . TYR A 1 81 ? 5.445 -9.961 -8.938 1 98.69 81 TYR A C 1
ATOM 637 O O . TYR A 1 81 ? 5.004 -8.82 -8.766 1 98.69 81 TYR A O 1
ATOM 645 N N . THR A 1 82 ? 4.938 -10.797 -9.859 1 98.19 82 THR A N 1
ATOM 646 C CA . THR A 1 82 ? 3.84 -10.391 -10.734 1 98.19 82 THR A CA 1
ATOM 647 C C . THR A 1 82 ? 2.549 -11.109 -10.352 1 98.19 82 THR A C 1
ATOM 649 O O . THR A 1 82 ? 2.58 -12.25 -9.891 1 98.19 82 THR A O 1
ATOM 652 N N . GLY A 1 83 ? 1.471 -10.422 -10.508 1 95.94 83 GLY A N 1
ATOM 653 C CA . GLY A 1 83 ? 0.138 -10.969 -10.328 1 95.94 83 GLY A CA 1
ATOM 654 C C . GLY A 1 83 ? -0.85 -10.516 -11.383 1 95.94 83 GLY A C 1
ATOM 655 O O . GLY A 1 83 ? -0.617 -10.703 -12.578 1 95.94 83 GLY A O 1
ATOM 656 N N . TYR A 1 84 ? -1.851 -9.797 -10.984 1 92.88 84 TYR A N 1
ATOM 657 C CA . TYR A 1 84 ? -2.887 -9.352 -11.906 1 92.88 84 TYR A CA 1
ATOM 658 C C . TYR A 1 84 ? -2.332 -8.336 -12.898 1 92.88 84 TYR A C 1
ATOM 660 O O . TYR A 1 84 ? -1.899 -7.246 -12.508 1 92.88 84 TYR A O 1
ATOM 668 N N . LEU A 1 85 ? -2.463 -8.672 -14.188 1 92.75 85 LEU A N 1
ATOM 669 C CA . LEU A 1 85 ? -1.849 -7.82 -15.203 1 92.75 85 LEU A CA 1
ATOM 670 C C . LEU A 1 85 ? -2.91 -7.059 -15.984 1 92.75 85 LEU A C 1
ATOM 672 O O . LEU A 1 85 ? -2.596 -6.094 -16.688 1 92.75 85 LEU A O 1
ATOM 676 N N . GLY A 1 86 ? -4.184 -7.387 -15.82 1 85 86 GLY A N 1
ATOM 677 C CA . GLY A 1 86 ? -5.301 -6.609 -16.344 1 85 86 GLY A CA 1
ATOM 678 C C . GLY A 1 86 ? -5.457 -6.711 -17.844 1 85 86 GLY A C 1
ATOM 679 O O . GLY A 1 86 ? -6.574 -6.656 -18.359 1 85 86 GLY A O 1
ATOM 680 N N . GLY A 1 87 ? -4.238 -6.734 -18.688 1 89.62 87 GLY A N 1
ATOM 681 C CA . GLY A 1 87 ? -4.332 -6.766 -20.125 1 89.62 87 GLY A CA 1
ATOM 682 C C . GLY A 1 87 ? -3.025 -7.129 -20.812 1 89.62 87 GLY A C 1
ATOM 683 O O . GLY A 1 87 ? -1.985 -7.227 -20.156 1 89.62 87 GLY A O 1
ATOM 684 N N . ILE A 1 88 ? -3.164 -7.262 -22.109 1 92.5 88 ILE A N 1
ATOM 685 C CA . ILE A 1 88 ? -2.041 -7.742 -22.922 1 92.5 88 ILE A CA 1
ATOM 686 C C . ILE A 1 88 ? -0.927 -6.695 -22.922 1 92.5 88 ILE A C 1
ATOM 688 O O . ILE A 1 88 ? 0.257 -7.043 -22.938 1 92.5 88 ILE A O 1
ATOM 692 N N . ASN A 1 89 ? -1.279 -5.438 -22.953 1 93.94 89 ASN A N 1
ATOM 693 C CA . ASN A 1 89 ? -0.266 -4.387 -22.938 1 93.94 89 ASN A CA 1
ATOM 694 C C . ASN A 1 89 ? 0.542 -4.395 -21.656 1 93.94 89 ASN A C 1
ATOM 696 O O . ASN A 1 89 ? 1.768 -4.258 -21.672 1 93.94 89 ASN A O 1
ATOM 700 N N . GLU A 1 90 ? -0.129 -4.488 -20.516 1 95.12 90 GLU A N 1
ATOM 701 C CA . GLU A 1 90 ? 0.555 -4.609 -19.234 1 95.12 90 GLU A CA 1
ATOM 702 C C . GLU A 1 90 ? 1.464 -5.832 -19.203 1 95.12 90 GLU A C 1
ATOM 704 O O . GLU A 1 90 ? 2.559 -5.785 -18.641 1 95.12 90 GLU A O 1
ATOM 709 N N . LEU A 1 91 ? 0.95 -6.883 -19.797 1 95.81 91 LEU A N 1
ATOM 710 C CA . LEU A 1 91 ? 1.717 -8.125 -19.859 1 95.81 91 LEU A CA 1
ATOM 711 C C . LEU A 1 91 ? 3.025 -7.918 -20.609 1 95.81 91 LEU A C 1
ATOM 713 O O . LEU A 1 91 ? 4.086 -8.359 -20.156 1 95.81 91 LEU A O 1
ATOM 717 N N . LYS A 1 92 ? 2.984 -7.266 -21.719 1 95.44 92 LYS A N 1
ATOM 718 C CA . LYS A 1 92 ? 4.172 -7.02 -22.531 1 95.44 92 LYS A CA 1
ATOM 719 C C . LYS A 1 92 ? 5.188 -6.168 -21.781 1 95.44 92 LYS A C 1
ATOM 721 O O . LYS A 1 92 ? 6.391 -6.441 -21.828 1 95.44 92 LYS A O 1
ATOM 726 N N . ILE A 1 93 ? 4.734 -5.172 -21.156 1 96.75 93 ILE A N 1
ATOM 727 C CA . ILE A 1 93 ? 5.617 -4.301 -20.375 1 96.75 93 ILE A CA 1
ATOM 728 C C . ILE A 1 93 ? 6.227 -5.078 -19.219 1 96.75 93 ILE A C 1
ATOM 730 O O . ILE A 1 93 ? 7.398 -4.898 -18.891 1 96.75 93 ILE A O 1
ATOM 734 N N . THR A 1 94 ? 5.402 -5.871 -18.578 1 97.38 94 THR A N 1
ATOM 735 C CA . THR A 1 94 ? 5.879 -6.715 -17.484 1 97.38 94 THR A CA 1
ATOM 736 C C . THR A 1 94 ? 7.004 -7.633 -17.969 1 97.38 94 THR A C 1
ATOM 738 O O . THR A 1 94 ? 7.996 -7.82 -17.266 1 97.38 94 THR A O 1
ATOM 741 N N . GLU A 1 95 ? 6.805 -8.172 -19.109 1 96.62 95 GLU A N 1
ATOM 742 C CA . GLU A 1 95 ? 7.852 -9.008 -19.688 1 96.62 95 GLU A CA 1
ATOM 743 C C . GLU A 1 95 ? 9.156 -8.234 -19.844 1 96.62 95 GLU A C 1
ATOM 745 O O . GLU A 1 95 ? 10.234 -8.766 -19.562 1 96.62 95 GLU A O 1
ATOM 750 N N . LYS A 1 96 ? 9.094 -7.016 -20.281 1 96.19 96 LYS A N 1
ATOM 751 C CA . LYS A 1 96 ? 10.273 -6.16 -20.391 1 96.19 96 LYS A CA 1
ATOM 752 C C . LYS A 1 96 ? 10.938 -5.961 -19.031 1 96.19 96 LYS A C 1
ATOM 754 O O . LYS A 1 96 ? 12.156 -6.035 -18.906 1 96.19 96 LYS A O 1
ATOM 759 N N . PHE A 1 97 ? 10.102 -5.648 -18 1 97.12 97 PHE A N 1
ATOM 760 C CA . PHE A 1 97 ? 10.609 -5.473 -16.641 1 97.12 97 PHE A CA 1
ATOM 761 C C . PHE A 1 97 ? 11.398 -6.695 -16.188 1 97.12 97 PHE A C 1
ATOM 763 O O . PHE A 1 97 ? 12.516 -6.566 -15.688 1 97.12 97 PHE A O 1
ATOM 770 N N . ILE A 1 98 ? 10.82 -7.852 -16.406 1 96.94 98 ILE A N 1
ATOM 771 C CA . ILE A 1 98 ? 11.43 -9.102 -15.945 1 96.94 98 ILE A CA 1
ATOM 772 C C . ILE A 1 98 ? 12.766 -9.305 -16.656 1 96.94 98 ILE A C 1
ATOM 774 O O . ILE A 1 98 ? 13.789 -9.547 -16.016 1 96.94 98 ILE A O 1
ATOM 778 N N . LYS A 1 99 ? 12.797 -9.148 -17.938 1 95.62 99 LYS A N 1
ATOM 779 C CA . LYS A 1 99 ? 14.008 -9.367 -18.734 1 95.62 99 LYS A CA 1
ATOM 780 C C . LYS A 1 99 ? 15.109 -8.391 -18.328 1 95.62 99 LYS A C 1
ATOM 782 O O . LYS A 1 99 ? 16.281 -8.766 -18.266 1 95.62 99 LYS A O 1
ATOM 787 N N . GLU A 1 100 ? 14.758 -7.188 -18.031 1 95.69 100 GLU A N 1
ATOM 788 C CA . GLU A 1 100 ? 15.734 -6.141 -17.734 1 95.69 100 GLU A CA 1
ATOM 789 C C . GLU A 1 100 ? 16.297 -6.293 -16.328 1 95.69 100 GLU A C 1
ATOM 791 O O . GLU A 1 100 ? 17.484 -6.055 -16.109 1 95.69 100 GLU A O 1
ATOM 796 N N . PHE A 1 101 ? 15.438 -6.621 -15.406 1 96.31 101 PHE A N 1
ATOM 797 C CA . PHE A 1 101 ? 15.844 -6.531 -14.008 1 96.31 101 PHE A CA 1
ATOM 798 C C . PHE A 1 101 ? 16.266 -7.898 -13.477 1 96.31 101 PHE A C 1
ATOM 800 O O . PHE A 1 101 ? 16.797 -8 -12.375 1 96.31 101 PHE A O 1
ATOM 807 N N . LYS A 1 102 ? 15.977 -8.977 -14.273 1 95.5 102 LYS A N 1
ATOM 808 C CA . LYS A 1 102 ? 16.406 -10.32 -13.883 1 95.5 102 LYS A CA 1
ATOM 809 C C . LYS A 1 102 ? 17.922 -10.43 -13.844 1 95.5 102 LYS A C 1
ATOM 811 O O . LYS A 1 102 ? 18.609 -9.898 -14.719 1 95.5 102 LYS A O 1
ATOM 816 N N . ASN A 1 103 ? 18.406 -10.953 -12.812 1 93.38 103 ASN A N 1
ATOM 817 C CA . ASN A 1 103 ? 19.828 -11.281 -12.68 1 93.38 103 ASN A CA 1
ATOM 818 C C . ASN A 1 103 ? 20.031 -12.523 -11.812 1 93.38 103 ASN A C 1
ATOM 820 O O . ASN A 1 103 ? 19.078 -13.164 -11.391 1 93.38 103 ASN A O 1
ATOM 824 N N . ARG A 1 104 ? 21.234 -12.93 -11.539 1 91.94 104 ARG A N 1
ATOM 825 C CA . ARG A 1 104 ? 21.547 -14.195 -10.883 1 91.94 104 ARG A CA 1
ATOM 826 C C . ARG A 1 104 ? 21.141 -14.156 -9.406 1 91.94 104 ARG A C 1
ATOM 828 O O . ARG A 1 104 ? 21.016 -15.203 -8.773 1 91.94 104 ARG A O 1
ATOM 835 N N . ASN A 1 105 ? 20.906 -12.992 -8.922 1 91.12 105 ASN A N 1
ATOM 836 C CA . ASN A 1 105 ? 20.672 -12.859 -7.484 1 91.12 105 ASN A CA 1
ATOM 837 C C . ASN A 1 105 ? 19.203 -12.586 -7.176 1 91.12 105 ASN A C 1
ATOM 839 O O . ASN A 1 105 ? 18.812 -12.516 -6.008 1 91.12 105 ASN A O 1
ATOM 843 N N . ASN A 1 106 ? 18.375 -12.453 -8.203 1 94.88 106 ASN A N 1
ATOM 844 C CA . ASN A 1 106 ? 16.984 -12.102 -7.961 1 94.88 106 ASN A CA 1
ATOM 845 C C . ASN A 1 106 ? 16.078 -13.32 -8.062 1 94.88 106 ASN A C 1
ATOM 847 O O . ASN A 1 106 ? 16.453 -14.344 -8.625 1 94.88 106 ASN A O 1
ATOM 851 N N . LEU A 1 107 ? 14.984 -13.297 -7.398 1 97.69 107 LEU A N 1
ATOM 852 C CA . LEU A 1 107 ? 13.906 -14.281 -7.492 1 97.69 107 LEU A CA 1
ATOM 853 C C . LEU A 1 107 ? 12.758 -13.75 -8.336 1 97.69 107 LEU A C 1
ATOM 855 O O . LEU A 1 107 ? 12.172 -12.711 -8.008 1 97.69 107 LEU A O 1
ATOM 859 N N . ILE A 1 108 ? 12.43 -14.383 -9.438 1 98.31 108 ILE A N 1
ATOM 860 C CA . ILE A 1 108 ? 11.289 -14.008 -10.266 1 98.31 108 ILE A CA 1
ATOM 861 C C . ILE A 1 108 ? 10.102 -14.914 -9.953 1 98.31 108 ILE A C 1
ATOM 863 O O . ILE A 1 108 ? 10.141 -16.109 -10.219 1 98.31 108 ILE A O 1
ATOM 867 N N . VAL A 1 109 ? 9.062 -14.344 -9.391 1 98.56 109 VAL A N 1
ATOM 868 C CA . VAL A 1 109 ? 7.863 -15.086 -9.016 1 98.56 109 VAL A CA 1
ATOM 869 C C . VAL A 1 109 ? 6.684 -14.633 -9.875 1 98.56 109 VAL A C 1
ATOM 871 O O . VAL A 1 109 ? 6.348 -13.445 -9.898 1 98.56 109 VAL A O 1
ATOM 874 N N . VAL A 1 110 ? 6.043 -15.555 -10.539 1 98.12 110 VAL A N 1
ATOM 875 C CA . VAL A 1 110 ? 4.895 -15.258 -11.391 1 98.12 110 VAL A CA 1
ATOM 876 C C . VAL A 1 110 ? 3.641 -15.914 -10.812 1 98.12 110 VAL A C 1
ATOM 878 O O . VAL A 1 110 ? 3.545 -17.141 -10.766 1 98.12 110 VAL A O 1
ATOM 881 N N . ASP A 1 111 ? 2.766 -15.148 -10.312 1 98.12 111 ASP A N 1
ATOM 882 C CA . ASP A 1 111 ? 1.388 -15.547 -10.031 1 98.12 111 ASP A CA 1
ATOM 883 C C . ASP A 1 111 ? 0.473 -15.211 -11.211 1 98.12 111 ASP A C 1
ATOM 885 O O . ASP A 1 111 ? 0.237 -14.039 -11.508 1 98.12 111 ASP A O 1
ATOM 889 N N . PRO A 1 112 ? -0.013 -16.203 -11.883 1 96.25 112 PRO A N 1
ATOM 890 C CA . PRO A 1 112 ? -0.742 -15.938 -13.133 1 96.25 112 PRO A CA 1
ATOM 891 C C . PRO A 1 112 ? -1.976 -15.062 -12.914 1 96.25 112 PRO A C 1
ATOM 893 O O . PRO A 1 112 ? -2.191 -14.102 -13.656 1 96.25 112 PRO A O 1
ATOM 896 N N . VAL A 1 113 ? -2.781 -15.203 -12.078 1 94.94 113 VAL A N 1
ATOM 897 C CA . VAL A 1 113 ? -3.982 -14.492 -11.648 1 94.94 113 VAL A CA 1
ATOM 898 C C . VAL A 1 113 ? -4.895 -14.258 -12.852 1 94.94 113 VAL A C 1
ATOM 900 O O . VAL A 1 113 ? -5.102 -13.117 -13.266 1 94.94 113 VAL A O 1
ATOM 903 N N . PHE A 1 114 ? -5.543 -15.344 -13.273 1 94.44 114 PHE A N 1
ATOM 904 C CA . PHE A 1 114 ? -6.426 -15.102 -14.414 1 94.44 114 PHE A CA 1
ATOM 905 C C . PHE A 1 114 ? -7.676 -15.969 -14.32 1 94.44 114 PHE A C 1
ATOM 907 O O . PHE A 1 114 ? -8.578 -15.852 -15.148 1 94.44 114 PHE A O 1
ATOM 914 N N . GLY A 1 115 ? -7.75 -16.844 -13.281 1 93 115 GLY A N 1
ATOM 915 C CA . GLY A 1 115 ? -8.922 -17.688 -13.148 1 93 115 GLY A CA 1
ATOM 916 C C . GLY A 1 115 ? -8.969 -18.438 -11.836 1 93 115 GLY A C 1
ATOM 917 O O . GLY A 1 115 ? -7.949 -18.578 -11.156 1 93 115 GLY A O 1
ATOM 918 N N . ASP A 1 116 ? -10.164 -18.828 -11.523 1 92 116 ASP A N 1
ATOM 919 C CA . ASP A 1 116 ? -10.461 -19.594 -10.32 1 92 116 ASP A CA 1
ATOM 920 C C . ASP A 1 116 ? -11.797 -20.312 -10.438 1 92 116 ASP A C 1
ATOM 922 O O . ASP A 1 116 ? -12.617 -19.969 -11.305 1 92 116 ASP A O 1
ATOM 926 N N . ASN A 1 117 ? -11.945 -21.359 -9.633 1 92 117 ASN A N 1
ATOM 927 C CA . ASN A 1 117 ? -13.211 -22.078 -9.594 1 92 117 ASN A CA 1
ATOM 928 C C . ASN A 1 117 ? -13.602 -22.594 -10.977 1 92 117 ASN A C 1
ATOM 930 O O . ASN A 1 117 ? -14.734 -22.391 -11.422 1 92 117 ASN A O 1
ATOM 934 N N . HIS A 1 118 ? -12.648 -23.047 -11.695 1 93.81 118 HIS A N 1
ATOM 935 C CA . HIS A 1 118 ? -12.766 -23.797 -12.938 1 93.81 118 HIS A CA 1
ATOM 936 C C . HIS A 1 118 ? -13.055 -22.891 -14.117 1 93.81 118 HIS A C 1
ATOM 938 O O . HIS A 1 118 ? -13.383 -23.359 -15.211 1 93.81 118 HIS A O 1
ATOM 944 N N . LYS A 1 119 ? -12.953 -21.594 -13.883 1 93.56 119 LYS A N 1
ATOM 945 C CA . LYS A 1 119 ? -13.242 -20.672 -14.969 1 93.56 119 LYS A CA 1
ATOM 946 C C . LYS A 1 119 ? -12.227 -19.516 -15 1 93.56 119 LYS A C 1
ATOM 948 O O . LYS A 1 119 ? -11.609 -19.203 -13.984 1 93.56 119 LYS A O 1
ATOM 953 N N . LEU A 1 120 ? -12.109 -18.922 -16.172 1 91.38 120 LEU A N 1
ATOM 954 C CA . LEU A 1 120 ? -11.375 -17.672 -16.312 1 91.38 120 LEU A CA 1
ATOM 955 C C . LEU A 1 120 ? -12.133 -16.531 -15.648 1 91.38 120 LEU A C 1
ATOM 957 O O . LEU A 1 120 ? -13.359 -16.531 -15.602 1 91.38 120 LEU A O 1
ATOM 961 N N . TYR A 1 121 ? -11.398 -15.57 -15.102 1 86.44 121 TYR A N 1
ATOM 962 C CA . TYR A 1 121 ? -12.07 -14.359 -14.648 1 86.44 121 TYR A CA 1
ATOM 963 C C . TYR A 1 121 ? -12.766 -13.648 -15.805 1 86.44 121 TYR A C 1
ATOM 965 O O . TYR A 1 121 ? -12.352 -13.789 -16.953 1 86.44 121 TYR A O 1
ATOM 973 N N . SER A 1 122 ? -13.797 -12.953 -15.578 1 78.94 122 SER A N 1
ATOM 974 C CA . SER A 1 122 ? -14.68 -12.367 -16.578 1 78.94 122 SER A CA 1
ATOM 975 C C . SER A 1 122 ? -13.914 -11.453 -17.531 1 78.94 122 SER A C 1
ATOM 977 O O . SER A 1 122 ? -14.266 -11.32 -18.703 1 78.94 122 SER A O 1
ATOM 979 N N . ASN A 1 123 ? -12.883 -10.867 -17.078 1 77.69 123 ASN A N 1
ATOM 980 C CA . ASN A 1 123 ? -12.156 -9.922 -17.922 1 77.69 123 ASN A CA 1
ATOM 981 C C . ASN A 1 123 ? -10.914 -10.562 -18.547 1 77.69 123 ASN A C 1
ATOM 983 O O . ASN A 1 123 ? -10.047 -9.867 -19.062 1 77.69 123 ASN A O 1
ATOM 987 N N . MET A 1 124 ? -10.938 -11.891 -18.562 1 83 124 MET A N 1
ATOM 988 C CA . MET A 1 124 ? -9.766 -12.609 -19.047 1 83 124 MET A CA 1
ATOM 989 C C . MET A 1 124 ? -10.117 -13.453 -20.266 1 83 124 MET A C 1
ATOM 991 O O . MET A 1 124 ? -11.188 -14.055 -20.328 1 83 124 MET A O 1
ATOM 995 N N . GLU A 1 125 ? -9.148 -13.375 -21.266 1 87 125 GLU A N 1
ATOM 996 C CA . GLU A 1 125 ? -9.266 -14.18 -22.469 1 87 125 GLU A CA 1
ATOM 997 C C . GLU A 1 125 ? -8.055 -15.094 -22.656 1 87 125 GLU A C 1
ATOM 999 O O . GLU A 1 125 ? -7.051 -14.938 -21.953 1 87 125 GLU A O 1
ATOM 1004 N N . MET A 1 126 ? -8.211 -15.945 -23.625 1 90.56 126 MET A N 1
ATOM 1005 C CA . MET A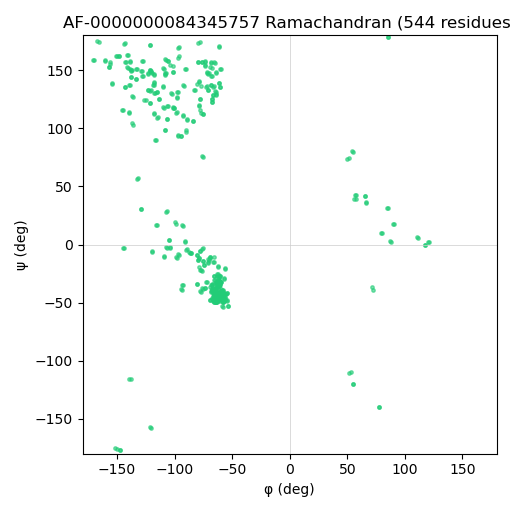 1 126 ? -7.191 -16.969 -23.828 1 90.56 126 MET A CA 1
ATOM 1006 C C . MET A 1 126 ? -5.867 -16.344 -24.25 1 90.56 126 MET A C 1
ATOM 1008 O O . MET A 1 126 ? -4.805 -16.922 -24.031 1 90.56 126 MET A O 1
ATOM 1012 N N . ASP A 1 127 ? -5.91 -15.266 -24.844 1 91.06 127 ASP A N 1
ATOM 1013 C CA . ASP A 1 127 ? -4.676 -14.586 -25.219 1 91.06 127 ASP A CA 1
ATOM 1014 C C . ASP A 1 127 ? -3.838 -14.242 -23.984 1 91.06 127 ASP A C 1
ATOM 1016 O O . ASP A 1 127 ? -2.607 -14.25 -24.047 1 91.06 127 ASP A O 1
ATOM 1020 N N . MET A 1 128 ? -4.496 -13.93 -22.891 1 92.81 128 MET A N 1
ATOM 1021 C CA . MET A 1 128 ? -3.785 -13.688 -21.641 1 92.81 128 MET A CA 1
ATOM 1022 C C . MET A 1 128 ? -3.082 -14.945 -21.156 1 92.81 128 MET A C 1
ATOM 1024 O O . MET A 1 128 ? -1.957 -14.883 -20.656 1 92.81 128 MET A O 1
ATOM 1028 N N . VAL A 1 129 ? -3.773 -16.062 -21.281 1 94.56 129 VAL A N 1
ATOM 1029 C CA . VAL A 1 129 ? -3.195 -17.344 -20.875 1 94.56 129 VAL A CA 1
ATOM 1030 C C . VAL A 1 129 ? -1.921 -17.609 -21.672 1 94.56 129 VAL A C 1
ATOM 1032 O O . VAL A 1 129 ? -0.9 -18 -21.109 1 94.56 129 VAL A O 1
ATOM 1035 N N . GLU A 1 130 ? -2.006 -17.375 -22.938 1 94.62 130 GLU A N 1
ATOM 1036 C CA . GLU A 1 130 ? -0.839 -17.547 -23.797 1 94.62 130 GLU A CA 1
ATOM 1037 C C . GLU A 1 130 ? 0.296 -16.609 -23.391 1 94.62 130 GLU A C 1
ATOM 1039 O O . GLU A 1 130 ? 1.465 -17 -23.406 1 94.62 130 GLU A O 1
ATOM 1044 N N . GLY A 1 131 ? -0.062 -15.383 -23.125 1 94.44 131 GLY A N 1
ATOM 1045 C C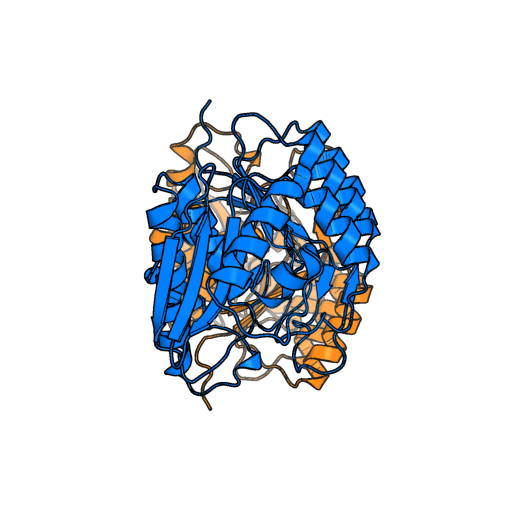A . GLY A 1 131 ? 0.931 -14.43 -22.656 1 94.44 131 GLY A CA 1
ATOM 1046 C C . GLY A 1 131 ? 1.61 -14.852 -21.375 1 94.44 131 GLY A C 1
ATOM 1047 O O . GLY A 1 131 ? 2.824 -14.695 -21.219 1 94.44 131 GLY A O 1
ATOM 1048 N N . ILE A 1 132 ? 0.814 -15.367 -20.484 1 95.88 132 ILE A N 1
ATOM 1049 C CA . ILE A 1 132 ? 1.341 -15.797 -19.203 1 95.88 132 ILE A CA 1
ATOM 1050 C C . ILE A 1 132 ? 2.26 -17 -19.391 1 95.88 132 ILE A C 1
ATOM 1052 O O . ILE A 1 132 ? 3.281 -17.125 -18.719 1 95.88 132 ILE A O 1
ATOM 1056 N N . ARG A 1 133 ? 1.961 -17.875 -20.328 1 95.31 133 ARG A N 1
ATOM 1057 C CA . ARG A 1 133 ? 2.854 -18.984 -20.672 1 95.31 133 ARG A CA 1
ATOM 1058 C C . ARG A 1 133 ? 4.246 -18.469 -21.016 1 95.31 133 ARG A C 1
ATOM 1060 O O . ARG A 1 133 ? 5.25 -19.047 -20.578 1 95.31 133 ARG A O 1
ATOM 1067 N N . ASN A 1 134 ? 4.266 -17.469 -21.703 1 92.81 134 ASN A N 1
ATOM 1068 C CA . ASN A 1 134 ? 5.539 -16.875 -22.109 1 92.81 134 ASN A CA 1
ATOM 1069 C C . ASN A 1 134 ? 6.293 -16.312 -20.906 1 92.81 134 ASN A C 1
ATOM 1071 O O . ASN A 1 134 ? 7.52 -16.406 -20.844 1 92.81 134 ASN A O 1
ATOM 1075 N N . LEU A 1 135 ? 5.578 -15.672 -20 1 95.06 135 LEU A N 1
ATOM 1076 C CA . LEU A 1 135 ? 6.191 -15.086 -18.812 1 95.06 135 LEU A CA 1
ATOM 1077 C C . LEU A 1 135 ? 6.82 -16.172 -17.938 1 95.06 135 LEU A C 1
ATOM 1079 O O . LEU A 1 135 ? 7.84 -15.93 -17.281 1 95.06 135 LEU A O 1
ATOM 1083 N N . ILE A 1 136 ? 6.207 -17.297 -17.938 1 95.31 136 ILE A N 1
ATOM 1084 C CA . ILE A 1 136 ? 6.629 -18.422 -17.109 1 95.31 136 ILE A CA 1
ATOM 1085 C C . ILE A 1 136 ? 8.039 -18.859 -17.5 1 95.31 136 ILE A C 1
ATOM 1087 O O . ILE A 1 136 ? 8.828 -19.266 -16.641 1 95.31 136 ILE A O 1
ATOM 1091 N N . LYS A 1 137 ? 8.414 -18.641 -18.703 1 93.44 137 LYS A N 1
ATOM 1092 C CA . LYS A 1 137 ? 9.727 -19.016 -19.219 1 93.44 137 LYS A CA 1
ATOM 1093 C C . LYS A 1 137 ? 10.836 -18.266 -18.469 1 93.44 137 LYS A C 1
ATOM 1095 O O . LYS A 1 137 ? 11.969 -18.75 -18.391 1 93.44 137 LYS A O 1
ATOM 1100 N N . TYR A 1 138 ? 10.516 -17.172 -17.953 1 94.75 138 TYR A N 1
ATOM 1101 C CA . TYR A 1 138 ? 11.516 -16.328 -17.312 1 94.75 138 TYR A CA 1
ATOM 1102 C C . TYR A 1 138 ? 11.383 -16.406 -15.789 1 94.75 138 TYR A C 1
ATOM 1104 O O . TYR A 1 138 ? 12.125 -15.742 -15.07 1 94.75 138 TYR A O 1
ATOM 1112 N N . SER A 1 139 ? 10.5 -17.234 -15.305 1 96.44 139 SER A N 1
ATOM 1113 C CA . SER A 1 139 ? 10.195 -17.281 -13.883 1 96.44 139 SER A CA 1
ATOM 1114 C C . SER A 1 139 ? 11.086 -18.266 -13.148 1 96.44 139 SER A C 1
ATOM 1116 O O . SER A 1 139 ? 11.594 -19.219 -13.758 1 96.44 139 SER A O 1
ATOM 1118 N N . ASP A 1 140 ? 11.344 -18 -11.891 1 96.88 140 ASP A N 1
ATOM 1119 C CA . ASP A 1 140 ? 11.984 -18.953 -10.992 1 96.88 140 ASP A CA 1
ATOM 1120 C C . ASP A 1 140 ? 10.945 -19.766 -10.227 1 96.88 140 ASP A C 1
ATOM 1122 O O . ASP A 1 140 ? 11.195 -20.938 -9.891 1 96.88 140 ASP A O 1
ATOM 1126 N N . VAL A 1 141 ? 9.836 -19.156 -9.898 1 97.88 141 VAL A N 1
ATOM 1127 C CA . VAL A 1 141 ? 8.75 -19.797 -9.156 1 97.88 141 VAL A CA 1
ATOM 1128 C C . VAL A 1 141 ? 7.406 -19.359 -9.742 1 97.88 141 VAL A C 1
ATOM 1130 O O . VAL A 1 141 ? 7.211 -18.188 -10.062 1 97.88 141 VAL A O 1
ATOM 1133 N N . ILE A 1 142 ? 6.48 -20.266 -9.906 1 98.19 142 ILE A N 1
ATOM 1134 C CA . ILE A 1 142 ? 5.113 -19.938 -10.297 1 98.19 142 ILE A CA 1
ATOM 1135 C C . ILE A 1 142 ? 4.133 -20.438 -9.242 1 98.19 142 ILE A C 1
ATOM 1137 O O . ILE A 1 142 ? 4.391 -21.453 -8.586 1 98.19 142 ILE A O 1
ATOM 1141 N N . THR A 1 143 ? 2.988 -19.703 -9.109 1 98.62 143 THR A N 1
ATOM 1142 C CA . THR A 1 143 ? 2.049 -20.062 -8.055 1 98.62 143 THR A CA 1
ATOM 1143 C C . THR A 1 143 ? 0.625 -20.141 -8.602 1 98.62 143 THR A C 1
ATOM 1145 O O . THR A 1 143 ? -0.293 -19.547 -8.023 1 98.62 143 THR A O 1
ATOM 1148 N N . PRO A 1 144 ? 0.363 -20.922 -9.57 1 98.19 144 PRO A N 1
ATOM 1149 C CA . PRO A 1 144 ? -1.004 -21.062 -10.078 1 98.19 144 PRO A CA 1
ATOM 1150 C C . PRO A 1 144 ? -1.913 -21.828 -9.117 1 98.19 144 PRO A C 1
ATOM 1152 O O . PRO A 1 144 ? -1.442 -22.688 -8.375 1 98.19 144 PRO A O 1
ATOM 1155 N N . ASN A 1 145 ? -3.182 -21.438 -9.125 1 97.5 145 ASN A N 1
ATOM 1156 C CA . ASN A 1 145 ? -4.141 -22.359 -8.531 1 97.5 145 ASN A CA 1
ATOM 1157 C C . ASN A 1 145 ? -4.48 -23.516 -9.477 1 97.5 145 ASN A C 1
ATOM 1159 O O . ASN A 1 145 ? -4.031 -23.531 -10.625 1 97.5 145 ASN A O 1
ATOM 1163 N N . TYR A 1 146 ? -5.234 -24.469 -9.023 1 97.62 146 TYR A N 1
ATOM 1164 C CA . TYR A 1 146 ? -5.535 -25.656 -9.812 1 97.62 146 TYR A CA 1
ATOM 1165 C C . TYR A 1 146 ? -6.16 -25.281 -11.148 1 97.62 146 TYR A C 1
ATOM 1167 O O . TYR A 1 146 ? -5.785 -25.828 -12.188 1 97.62 146 TYR A O 1
ATOM 1175 N N . THR A 1 147 ? -7.141 -24.375 -11.156 1 97.62 147 THR A N 1
ATOM 1176 C CA . THR A 1 147 ? -7.801 -23.922 -12.375 1 97.62 147 THR A CA 1
ATOM 1177 C C . THR A 1 147 ? -6.785 -23.344 -13.352 1 97.62 147 THR A C 1
ATOM 1179 O O . THR A 1 147 ? -6.789 -23.688 -14.539 1 97.62 147 THR A O 1
ATOM 1182 N N . GLU A 1 148 ? -5.957 -22.484 -12.867 1 97.88 148 GLU A N 1
ATOM 1183 C CA . GLU A 1 148 ? -4.953 -21.828 -13.695 1 97.88 148 GLU A CA 1
ATOM 1184 C C . GLU A 1 148 ? -3.936 -22.828 -14.234 1 97.88 148 GLU A C 1
ATOM 1186 O O . GLU A 1 148 ? -3.561 -22.766 -15.406 1 97.88 148 GLU A O 1
ATOM 1191 N N . ALA A 1 149 ? -3.521 -23.703 -13.391 1 98.06 149 ALA A N 1
ATOM 1192 C CA . ALA A 1 149 ? -2.586 -24.734 -13.828 1 98.06 149 ALA A CA 1
ATOM 1193 C C . ALA A 1 149 ? -3.168 -25.547 -14.977 1 98.06 149 ALA A C 1
ATOM 1195 O O . ALA A 1 149 ? -2.471 -25.859 -15.945 1 98.06 149 ALA A O 1
ATOM 1196 N N . CYS A 1 150 ? -4.406 -25.922 -14.844 1 98.12 150 CYS A N 1
ATOM 1197 C CA . CYS A 1 150 ? -5.082 -26.688 -15.891 1 98.12 150 CYS A CA 1
ATOM 1198 C C . CYS A 1 150 ? -5.109 -25.922 -17.203 1 98.12 150 CYS A C 1
ATOM 1200 O O . CYS A 1 150 ? -4.754 -26.453 -18.25 1 98.12 150 CYS A O 1
ATOM 1202 N N . TYR A 1 151 ? -5.449 -24.641 -17.125 1 97.31 151 TYR A N 1
ATOM 1203 C CA . TYR A 1 151 ? -5.496 -23.812 -18.328 1 97.31 151 TYR A CA 1
ATOM 1204 C C . TYR A 1 151 ? -4.117 -23.703 -18.953 1 97.31 151 TYR A C 1
ATOM 1206 O O . TYR A 1 151 ? -3.982 -23.75 -20.188 1 97.31 151 TYR A O 1
ATOM 1214 N N . LEU A 1 152 ? -3.156 -23.531 -18.141 1 97.56 152 LEU A N 1
ATOM 1215 C CA . LEU A 1 152 ? -1.799 -23.328 -18.641 1 97.56 152 LEU A CA 1
ATOM 1216 C C . LEU A 1 152 ? -1.305 -24.547 -19.406 1 97.56 152 LEU A C 1
ATOM 1218 O O . LEU A 1 152 ? -0.543 -24.406 -20.375 1 97.56 152 LEU A O 1
ATOM 1222 N N . VAL A 1 153 ? -1.698 -25.75 -19.016 1 96.81 153 VAL A N 1
ATOM 1223 C CA . VAL A 1 153 ? -1.157 -26.953 -19.625 1 96.81 153 VAL A CA 1
ATOM 1224 C C . VAL A 1 153 ? -2.182 -27.562 -20.578 1 96.81 153 VAL A C 1
ATOM 1226 O O . VAL A 1 153 ? -1.928 -28.594 -21.203 1 96.81 153 VAL A O 1
ATOM 1229 N N . GLY A 1 154 ? -3.355 -26.969 -20.672 1 95.88 154 GLY A N 1
ATOM 1230 C CA . GLY A 1 154 ? -4.359 -27.406 -21.641 1 95.88 154 GLY A CA 1
ATOM 1231 C C . GLY A 1 154 ? -5.215 -28.562 -21.125 1 95.88 154 GLY A C 1
ATOM 1232 O O . GLY A 1 154 ? -5.566 -29.453 -21.891 1 95.88 154 GLY A O 1
ATOM 1233 N N . LEU A 1 155 ? -5.438 -28.625 -19.859 1 97.19 155 LEU A N 1
ATOM 1234 C CA . LEU A 1 155 ? -6.32 -29.609 -19.266 1 97.19 155 LEU A CA 1
ATOM 1235 C C . LEU A 1 155 ? -7.637 -28.969 -18.828 1 97.19 155 LEU A C 1
ATOM 1237 O O . LEU A 1 155 ? -7.715 -27.766 -18.656 1 97.19 155 LEU A O 1
ATOM 1241 N N . ASP A 1 156 ? -8.688 -29.766 -18.688 1 97.06 156 ASP A N 1
ATOM 1242 C CA . ASP A 1 156 ? -10 -29.297 -18.234 1 97.06 156 ASP A CA 1
ATOM 1243 C C . ASP A 1 156 ? -10.016 -29.078 -16.734 1 97.06 156 ASP A C 1
ATOM 1245 O O . ASP A 1 156 ? -9.891 -30.016 -15.945 1 97.06 156 ASP A O 1
ATOM 1249 N N . PRO A 1 157 ? -10.156 -27.844 -16.297 1 96.62 157 PRO A N 1
ATOM 1250 C CA . PRO A 1 157 ? -10.125 -27.547 -14.859 1 96.62 157 PRO A CA 1
ATOM 1251 C C . PRO A 1 157 ? -11.32 -28.156 -14.109 1 96.62 157 PRO A C 1
ATOM 1253 O O . PRO A 1 157 ? -11.32 -28.188 -12.875 1 96.62 157 PRO A O 1
ATOM 1256 N N . LYS A 1 158 ? -12.422 -28.719 -14.758 1 95.56 158 LYS A N 1
ATOM 1257 C CA . LYS A 1 158 ? -13.602 -29.266 -14.117 1 95.56 158 LYS A CA 1
ATOM 1258 C C . LYS A 1 158 ? -13.336 -30.672 -13.578 1 95.56 158 LYS A C 1
ATOM 1260 O O . LYS A 1 158 ? -14.062 -31.172 -12.719 1 95.56 158 LYS A O 1
ATOM 1265 N N . GLU A 1 159 ? -12.305 -31.219 -14.125 1 95.75 159 GLU A N 1
ATOM 1266 C CA . GLU A 1 159 ? -11.945 -32.562 -13.641 1 95.75 159 GLU A CA 1
ATOM 1267 C C . GLU A 1 159 ? -11.164 -32.469 -12.336 1 95.75 159 GLU A C 1
ATOM 1269 O O . GLU A 1 159 ? -10.258 -31.641 -12.203 1 95.75 159 GLU A O 1
ATOM 1274 N N . PRO A 1 160 ? -11.508 -33.344 -11.438 1 93.19 160 PRO A N 1
ATOM 1275 C CA . PRO A 1 160 ? -10.852 -33.281 -10.125 1 93.19 160 PRO A CA 1
ATOM 1276 C C . PRO A 1 160 ? -9.375 -33.656 -10.18 1 93.19 160 PRO A C 1
ATOM 1278 O O . PRO A 1 160 ? -8.969 -34.438 -11.055 1 93.19 160 PRO A O 1
ATOM 1281 N N . ALA A 1 161 ? -8.711 -33.156 -9.211 1 93.94 161 ALA A N 1
ATOM 1282 C CA . ALA A 1 161 ? -7.293 -33.5 -9.094 1 93.94 161 ALA A CA 1
ATOM 1283 C C . ALA A 1 161 ? -7.105 -34.938 -8.625 1 93.94 161 ALA A C 1
ATOM 1285 O O . ALA A 1 161 ? -7.863 -35.438 -7.789 1 93.94 161 ALA A O 1
ATOM 1286 N N . ASN A 1 162 ? -6.258 -35.656 -9.188 1 93.5 162 ASN A N 1
ATOM 1287 C CA . ASN A 1 162 ? -5.715 -36.938 -8.742 1 93.5 162 ASN A CA 1
ATOM 1288 C C . ASN A 1 162 ? -4.234 -37.062 -9.078 1 93.5 162 ASN A C 1
ATOM 1290 O O . ASN A 1 162 ? -3.656 -36.188 -9.703 1 93.5 162 ASN A O 1
ATOM 1294 N N . SER A 1 163 ? -3.627 -38.094 -8.609 1 93.25 163 SER A N 1
ATOM 1295 C CA . SER A 1 163 ? -2.18 -38.219 -8.734 1 93.25 163 SER A CA 1
ATOM 1296 C C . SER A 1 163 ? -1.746 -38.188 -10.195 1 93.25 163 SER A C 1
ATOM 1298 O O . SER A 1 163 ? -0.725 -37.562 -10.531 1 93.25 163 SER A O 1
ATOM 1300 N N . ILE A 1 164 ? -2.455 -38.781 -11.062 1 95.38 164 ILE A N 1
ATOM 1301 C CA . ILE A 1 164 ? -2.127 -38.844 -12.484 1 95.38 164 ILE A CA 1
ATOM 1302 C C . ILE A 1 164 ? -2.191 -37.438 -13.086 1 95.38 164 ILE A C 1
ATOM 1304 O O . ILE A 1 164 ? -1.279 -37 -13.805 1 95.38 164 ILE A O 1
ATOM 1308 N N . ARG A 1 165 ? -3.242 -36.75 -12.805 1 95.62 165 ARG A N 1
ATOM 1309 C CA . ARG A 1 165 ? -3.434 -35.438 -13.344 1 95.62 165 ARG A CA 1
ATOM 1310 C C . ARG A 1 165 ? -2.393 -34.469 -12.789 1 95.62 165 ARG A C 1
ATOM 1312 O O . ARG A 1 165 ? -1.887 -33.594 -13.508 1 95.62 165 ARG A O 1
ATOM 1319 N N . ILE A 1 166 ? -2.119 -34.594 -11.469 1 95.81 166 ILE A N 1
ATOM 1320 C CA . ILE A 1 166 ? -1.117 -33.75 -10.836 1 95.81 166 ILE A CA 1
ATOM 1321 C C . ILE A 1 166 ? 0.229 -33.938 -11.531 1 95.81 166 ILE A C 1
ATOM 1323 O O . ILE A 1 166 ? 0.928 -32.969 -11.82 1 95.81 166 ILE A O 1
ATOM 1327 N N . ASN A 1 167 ? 0.567 -35.156 -11.797 1 95.75 167 ASN A N 1
ATOM 1328 C CA . ASN A 1 167 ? 1.815 -35.438 -12.5 1 95.75 167 ASN A CA 1
ATOM 1329 C C . ASN A 1 167 ? 1.822 -34.812 -13.891 1 95.75 167 ASN A C 1
ATOM 1331 O O . ASN A 1 167 ? 2.846 -34.281 -14.336 1 95.75 167 ASN A O 1
ATOM 1335 N N . LYS A 1 168 ? 0.709 -34.906 -14.57 1 96.31 168 LYS A N 1
ATOM 1336 C CA . LYS A 1 168 ? 0.593 -34.281 -15.891 1 96.31 168 LYS A CA 1
ATOM 1337 C C . LYS A 1 168 ? 0.749 -32.781 -15.805 1 96.31 168 LYS A C 1
ATOM 1339 O O . LYS A 1 168 ? 1.382 -32.156 -16.672 1 96.31 168 LYS A O 1
ATOM 1344 N N . LEU A 1 169 ? 0.118 -32.219 -14.797 1 96.75 169 LEU A N 1
ATOM 1345 C CA . LEU A 1 169 ? 0.206 -30.766 -14.594 1 96.75 169 LEU A CA 1
ATOM 1346 C C . LEU A 1 169 ? 1.65 -30.344 -14.359 1 96.75 169 LEU A C 1
ATOM 1348 O O . LEU A 1 169 ? 2.129 -29.375 -14.969 1 96.75 169 LEU A O 1
ATOM 1352 N N . ILE A 1 170 ? 2.326 -31.047 -13.453 1 96.25 170 ILE A N 1
ATOM 1353 C CA . ILE A 1 170 ? 3.703 -30.703 -13.109 1 96.25 170 ILE A CA 1
ATOM 1354 C C . ILE A 1 170 ? 4.59 -30.828 -14.344 1 96.25 170 ILE A C 1
ATOM 1356 O O . ILE A 1 170 ? 5.383 -29.922 -14.633 1 96.25 170 ILE A O 1
ATOM 1360 N N . LYS A 1 171 ? 4.457 -31.922 -15.086 1 95.19 171 LYS A N 1
ATOM 1361 C CA . LYS A 1 171 ? 5.238 -32.125 -16.312 1 95.19 171 LYS A CA 1
ATOM 1362 C C . LYS A 1 171 ? 4.969 -31 -17.312 1 95.19 171 LYS A C 1
ATOM 1364 O O . LYS A 1 171 ? 5.898 -30.469 -17.906 1 95.19 171 LYS A O 1
ATOM 1369 N N . GLY A 1 172 ? 3.709 -30.734 -17.5 1 95.69 172 GLY A N 1
ATOM 1370 C CA . GLY A 1 172 ? 3.332 -29.672 -18.422 1 95.69 172 GLY A CA 1
ATOM 1371 C C . GLY A 1 172 ? 3.895 -28.312 -18.047 1 95.69 172 GLY A C 1
ATOM 1372 O O . GLY A 1 172 ? 4.348 -27.562 -18.922 1 95.69 172 GLY A O 1
ATOM 1373 N N . LEU A 1 173 ? 3.826 -27.953 -16.75 1 96.12 173 LEU A N 1
ATOM 1374 C CA . LEU A 1 173 ? 4.348 -26.672 -16.266 1 96.12 173 LEU A CA 1
ATOM 1375 C C . LEU A 1 173 ? 5.867 -26.625 -16.422 1 96.12 173 LEU A C 1
ATOM 1377 O O . LEU A 1 173 ? 6.422 -25.578 -16.766 1 96.12 173 LEU A O 1
ATOM 1381 N N . LYS A 1 174 ? 6.562 -27.719 -16.172 1 94.81 174 LYS A N 1
ATOM 1382 C CA . LYS A 1 174 ? 8.008 -27.797 -16.359 1 94.81 174 LYS A CA 1
ATOM 1383 C C . LYS A 1 174 ? 8.375 -27.625 -17.828 1 94.81 174 LYS A C 1
ATOM 1385 O O . LYS A 1 174 ? 9.383 -26.984 -18.156 1 94.81 174 LYS A O 1
ATOM 1390 N N . ASP A 1 175 ? 7.57 -28.172 -18.688 1 94 175 ASP A N 1
ATOM 1391 C CA . ASP A 1 175 ? 7.793 -28.031 -20.125 1 94 175 ASP A CA 1
ATOM 1392 C C . ASP A 1 175 ? 7.691 -26.578 -20.547 1 94 175 ASP A C 1
ATOM 1394 O O . ASP A 1 175 ? 8.312 -26.156 -21.531 1 94 175 ASP A O 1
ATOM 1398 N N . LEU A 1 176 ? 6.867 -25.844 -19.859 1 94.44 176 LEU A N 1
ATOM 1399 C CA . LEU A 1 176 ? 6.727 -24.422 -20.156 1 94.44 176 LEU A CA 1
ATOM 1400 C C . LEU A 1 176 ? 7.941 -23.641 -19.656 1 94.44 176 LEU A C 1
ATOM 1402 O O . LEU A 1 176 ? 8.141 -22.484 -20.047 1 94.44 176 LEU A O 1
ATOM 1406 N N . GLY A 1 177 ? 8.727 -24.219 -18.75 1 91.31 177 GLY A N 1
ATOM 1407 C CA . GLY A 1 177 ? 9.938 -23.562 -18.281 1 91.31 177 GLY A CA 1
ATOM 1408 C C . GLY A 1 177 ? 9.938 -23.312 -16.781 1 91.31 177 GLY A C 1
ATOM 1409 O O . GLY A 1 177 ? 10.859 -22.703 -16.25 1 91.31 177 GLY A O 1
ATOM 1410 N N . SER A 1 178 ? 8.938 -23.734 -16.109 1 89.06 178 SER A N 1
ATOM 1411 C CA . SER A 1 178 ? 8.859 -23.562 -14.656 1 89.06 178 SER A CA 1
ATOM 1412 C C . SER A 1 178 ? 9.484 -24.734 -13.914 1 89.06 178 SER A C 1
ATOM 1414 O O . SER A 1 178 ? 8.828 -25.75 -13.695 1 89.06 178 SER A O 1
ATOM 1416 N N . TYR A 1 179 ? 10.617 -24.531 -13.336 1 88 179 TYR A N 1
ATOM 1417 C CA . TYR A 1 179 ? 11.289 -25.641 -12.68 1 88 179 TYR A CA 1
ATOM 1418 C C . TYR A 1 179 ? 10.977 -25.656 -11.188 1 88 179 TYR A C 1
ATOM 1420 O O . TYR A 1 179 ? 11.391 -26.578 -10.477 1 88 179 TYR A O 1
ATOM 1428 N N . ARG A 1 180 ? 10.398 -24.719 -10.727 1 94.81 180 ARG A N 1
ATOM 1429 C CA . ARG A 1 180 ? 9.852 -24.641 -9.375 1 94.81 180 ARG A CA 1
ATOM 1430 C C . ARG A 1 180 ? 8.453 -24.031 -9.375 1 94.81 180 ARG A C 1
ATOM 1432 O O . ARG A 1 180 ? 8.25 -22.953 -9.938 1 94.81 180 ARG A O 1
ATOM 1439 N N . GLY A 1 181 ? 7.562 -24.734 -8.773 1 96.62 181 GLY A N 1
ATOM 1440 C CA . GLY A 1 181 ? 6.199 -24.219 -8.781 1 96.62 181 GLY A CA 1
ATOM 1441 C C . GLY A 1 181 ? 5.359 -24.75 -7.633 1 96.62 181 GLY A C 1
ATOM 1442 O O . GLY A 1 181 ? 5.719 -25.75 -7.004 1 96.62 181 GLY A O 1
ATOM 1443 N N . ILE A 1 182 ? 4.344 -24.016 -7.309 1 98.5 182 ILE A N 1
ATOM 1444 C CA . ILE A 1 182 ? 3.344 -24.391 -6.316 1 98.5 182 ILE A CA 1
ATOM 1445 C C . ILE A 1 182 ? 1.949 -24.297 -6.934 1 98.5 182 ILE A C 1
ATOM 1447 O O . ILE A 1 182 ? 1.568 -23.266 -7.488 1 98.5 182 ILE A O 1
ATOM 1451 N N . ILE A 1 183 ? 1.217 -25.375 -6.879 1 98.19 183 ILE A N 1
ATOM 1452 C CA . ILE A 1 183 ? -0.188 -25.375 -7.273 1 98.19 183 ILE A CA 1
ATOM 1453 C C . ILE A 1 183 ? -1.073 -25.312 -6.031 1 98.19 183 ILE A C 1
ATOM 1455 O O . ILE A 1 183 ? -1.023 -26.203 -5.176 1 98.19 183 ILE A O 1
ATOM 1459 N N . THR A 1 184 ? -1.812 -24.234 -5.969 1 97.56 184 THR A N 1
ATOM 1460 C CA . THR A 1 184 ? -2.668 -24.016 -4.805 1 97.56 184 THR A CA 1
ATOM 1461 C C . THR A 1 184 ? -4.09 -24.484 -5.09 1 97.56 184 THR A C 1
ATOM 1463 O O . THR A 1 184 ? -4.414 -24.875 -6.215 1 97.56 184 THR A O 1
ATOM 1466 N N . SER A 1 185 ? -4.934 -24.547 -4.055 1 94.88 185 SER A N 1
ATOM 1467 C CA . SER A 1 185 ? -6.359 -24.859 -4.125 1 94.88 185 SER A CA 1
ATOM 1468 C C . SER A 1 185 ? -6.586 -26.297 -4.586 1 94.88 185 SER A C 1
ATOM 1470 O O . SER A 1 185 ? -7.477 -26.562 -5.395 1 94.88 185 SER A O 1
ATOM 1472 N N . ILE A 1 186 ? -5.738 -27.203 -4.168 1 95.56 186 ILE A N 1
ATOM 1473 C CA . ILE A 1 186 ? -5.953 -28.625 -4.398 1 95.56 186 ILE A CA 1
ATOM 1474 C C . ILE A 1 186 ? -6.965 -29.156 -3.395 1 95.56 186 ILE A C 1
ATOM 1476 O O . ILE A 1 186 ? -6.746 -29.094 -2.184 1 95.56 186 ILE A O 1
ATOM 1480 N N . GLU A 1 187 ? -8.008 -29.656 -3.934 1 91.81 187 GLU A N 1
ATOM 1481 C CA . GLU A 1 187 ? -9.07 -30.156 -3.07 1 91.81 187 GLU A CA 1
ATOM 1482 C C . GLU A 1 187 ? -8.969 -31.672 -2.889 1 91.81 187 GLU A C 1
ATOM 1484 O O . GLU A 1 187 ? -8.695 -32.406 -3.846 1 91.81 187 GLU A O 1
ATOM 1489 N N . LYS A 1 188 ? -9.047 -32.094 -1.638 1 89.5 188 LYS A N 1
ATOM 1490 C CA . LYS A 1 188 ? -9.117 -33.5 -1.248 1 89.5 188 LYS A CA 1
ATOM 1491 C C . LYS A 1 188 ? -10.156 -33.688 -0.149 1 89.5 188 LYS A C 1
ATOM 1493 O O . LYS A 1 188 ? -9.867 -33.5 1.033 1 89.5 188 LYS A O 1
ATOM 1498 N N . GLU A 1 189 ? -11.336 -34.25 -0.54 1 87.69 189 GLU A N 1
ATOM 1499 C CA . GLU A 1 189 ? -12.406 -34.469 0.426 1 87.69 189 GLU A CA 1
ATOM 1500 C C . GLU A 1 189 ? -12.711 -33.188 1.219 1 87.69 189 GLU A C 1
ATOM 1502 O O . GLU A 1 189 ? -13 -32.156 0.638 1 87.69 189 GLU A O 1
ATOM 1507 N N . ASN A 1 190 ? -12.414 -33.094 2.482 1 88.5 190 ASN A N 1
ATOM 1508 C CA . ASN A 1 190 ? -12.703 -31.938 3.322 1 88.5 190 ASN A CA 1
ATOM 1509 C C . ASN A 1 190 ? -11.438 -31.156 3.643 1 88.5 190 ASN A C 1
ATOM 1511 O O . ASN A 1 190 ? -11.352 -30.516 4.688 1 88.5 190 ASN A O 1
ATOM 1515 N N . GLU A 1 191 ? -10.516 -31.266 2.682 1 93.62 191 GLU A N 1
ATOM 1516 C CA . GLU A 1 191 ? -9.242 -30.578 2.875 1 93.62 191 GLU A CA 1
ATOM 1517 C C . GLU A 1 191 ? -8.891 -29.734 1.663 1 93.62 191 GLU A C 1
ATOM 1519 O O . GLU A 1 191 ? -9.391 -29.969 0.561 1 93.62 191 GLU A O 1
ATOM 1524 N N . LEU A 1 192 ? -8.234 -28.719 1.893 1 92.56 192 LEU A N 1
ATOM 1525 C CA . LEU A 1 192 ? -7.629 -27.844 0.885 1 92.56 192 LEU A CA 1
ATOM 1526 C C . LEU A 1 192 ? -6.117 -27.766 1.075 1 92.56 192 LEU A C 1
ATOM 1528 O O . LEU A 1 192 ? -5.633 -27.672 2.205 1 92.56 192 LEU A O 1
ATOM 1532 N N . GLY A 1 193 ? -5.465 -27.922 -0.036 1 94.56 193 GLY A N 1
ATOM 1533 C CA . GLY A 1 193 ? -4.02 -27.891 0.132 1 94.56 193 GLY A CA 1
ATOM 1534 C C . GLY A 1 193 ? -3.281 -27.391 -1.093 1 94.56 193 GLY A C 1
ATOM 1535 O O . GLY A 1 193 ? -3.893 -26.828 -2.002 1 94.56 193 GLY A O 1
ATOM 1536 N N . VAL A 1 194 ? -1.921 -27.469 -0.945 1 97.62 194 VAL A N 1
ATOM 1537 C CA . VAL A 1 194 ? -0.999 -27.078 -2.008 1 97.62 194 VAL A CA 1
ATOM 1538 C C . VAL A 1 194 ? -0.087 -28.25 -2.355 1 97.62 194 VAL A C 1
ATOM 1540 O O . VAL A 1 194 ? 0.17 -29.125 -1.516 1 97.62 194 VAL A O 1
ATOM 1543 N N . ILE A 1 195 ? 0.287 -28.328 -3.586 1 97.56 195 ILE A N 1
ATOM 1544 C CA . ILE A 1 195 ? 1.362 -29.203 -4.035 1 97.56 195 ILE A CA 1
ATOM 1545 C C . ILE A 1 195 ? 2.492 -28.359 -4.633 1 97.56 195 ILE A C 1
ATOM 1547 O O . ILE A 1 195 ? 2.25 -27.297 -5.215 1 97.56 195 ILE A O 1
ATOM 1551 N N . TRP A 1 196 ? 3.705 -28.734 -4.348 1 98 196 TRP A N 1
ATOM 1552 C CA . TRP A 1 196 ? 4.805 -28 -4.953 1 98 196 TRP A CA 1
ATOM 1553 C C . TRP A 1 196 ? 5.91 -28.938 -5.414 1 98 196 TRP A C 1
ATOM 1555 O O . TRP A 1 196 ? 5.984 -30.094 -4.961 1 98 196 TRP A O 1
ATOM 1565 N N . TYR A 1 197 ? 6.578 -28.5 -6.418 1 96.62 197 TYR A N 1
ATOM 1566 C CA . TYR A 1 197 ? 7.68 -29.25 -7.016 1 96.62 197 TYR A CA 1
ATOM 1567 C C . TYR A 1 197 ? 8.891 -28.344 -7.238 1 96.62 197 TYR A C 1
ATOM 1569 O O . TYR A 1 197 ? 8.758 -27.125 -7.344 1 96.62 197 TYR A O 1
ATOM 1577 N N . GLU A 1 198 ? 10.023 -28.906 -7.195 1 93.62 198 GLU A N 1
ATOM 1578 C CA . GLU A 1 198 ? 11.289 -28.281 -7.586 1 93.62 198 GLU A CA 1
ATOM 1579 C C . GLU A 1 198 ? 11.961 -29.078 -8.703 1 93.62 198 GLU A C 1
ATOM 1581 O O . GLU A 1 198 ? 11.305 -29.797 -9.445 1 93.62 198 GLU A O 1
ATOM 1586 N N . ASN A 1 199 ? 13.219 -29.062 -8.977 1 80.19 199 ASN A N 1
ATOM 1587 C CA . ASN A 1 199 ? 13.953 -29.641 -10.102 1 80.19 199 ASN A CA 1
ATOM 1588 C C . ASN A 1 199 ? 13.711 -31.141 -10.219 1 80.19 199 ASN A C 1
ATOM 1590 O O . ASN A 1 199 ? 13.664 -31.672 -11.32 1 80.19 199 ASN A O 1
ATOM 1594 N N . ASP A 1 200 ? 13.297 -31.766 -9.188 1 73.06 200 ASP A N 1
ATOM 1595 C CA . ASP A 1 200 ? 13.141 -33.219 -9.297 1 73.06 200 ASP A CA 1
ATOM 1596 C C . ASP A 1 200 ? 11.688 -33.594 -9.594 1 73.06 200 ASP A C 1
ATOM 1598 O O . ASP A 1 200 ? 10.805 -32.719 -9.586 1 73.06 200 ASP A O 1
ATOM 1602 N N . ASP A 1 201 ? 11.445 -34.75 -10.078 1 68.06 201 ASP A N 1
ATOM 1603 C CA . ASP A 1 201 ? 10.125 -35.188 -10.539 1 68.06 201 ASP A CA 1
ATOM 1604 C C . ASP A 1 201 ? 9.203 -35.5 -9.367 1 68.06 201 ASP A C 1
ATOM 1606 O O . ASP A 1 201 ? 8.016 -35.75 -9.555 1 68.06 201 ASP A O 1
ATOM 1610 N N . ASP A 1 202 ? 9.68 -35.406 -8.258 1 88.06 202 ASP A N 1
ATOM 1611 C CA . ASP A 1 202 ? 8.812 -35.656 -7.109 1 88.06 202 ASP A CA 1
ATOM 1612 C C . ASP A 1 202 ? 8.164 -34.375 -6.613 1 88.06 202 ASP A C 1
ATOM 1614 O O . ASP A 1 202 ? 8.727 -33.281 -6.781 1 88.06 202 ASP A O 1
ATOM 1618 N N . TYR A 1 203 ? 6.887 -34.5 -6.332 1 95 203 TYR A N 1
ATOM 1619 C CA . TYR A 1 203 ? 6.207 -33.344 -5.754 1 95 203 TYR A CA 1
ATOM 1620 C C . TYR A 1 203 ? 5.859 -33.562 -4.293 1 95 203 TYR A C 1
ATOM 1622 O O . TYR A 1 203 ? 5.828 -34.719 -3.838 1 95 203 TYR A O 1
ATOM 1630 N N . LYS A 1 204 ? 5.793 -32.531 -3.527 1 96.75 204 LYS A N 1
ATOM 1631 C CA . LYS A 1 204 ? 5.359 -32.531 -2.133 1 96.75 204 LYS A CA 1
ATOM 1632 C C . LYS A 1 204 ? 3.98 -31.891 -1.986 1 96.75 204 LYS A C 1
ATOM 1634 O O . LYS A 1 204 ? 3.48 -31.25 -2.916 1 96.75 204 LYS A O 1
ATOM 1639 N N . SER A 1 205 ? 3.334 -32.219 -0.891 1 96.56 205 SER A N 1
ATOM 1640 C CA . SER A 1 205 ? 1.998 -31.688 -0.653 1 96.56 205 SER A CA 1
ATOM 1641 C C . SER A 1 205 ? 1.8 -31.328 0.815 1 96.56 205 SER A C 1
ATOM 1643 O O . SER A 1 205 ? 2.512 -31.828 1.686 1 96.56 205 SER A O 1
ATOM 1645 N N . TYR A 1 206 ? 0.981 -30.406 1.076 1 97.56 206 TYR A N 1
ATOM 1646 C CA . TYR A 1 206 ? 0.606 -29.953 2.408 1 97.56 206 TYR A CA 1
ATOM 1647 C C . TYR A 1 206 ? -0.86 -29.531 2.449 1 97.56 206 TYR A C 1
ATOM 1649 O O . TYR A 1 206 ? -1.274 -28.625 1.731 1 97.56 206 TYR A O 1
ATOM 1657 N N . PHE A 1 207 ? -1.7 -30.297 3.279 1 96.19 207 PHE A N 1
ATOM 1658 C CA . PHE A 1 207 ? -3.145 -30.094 3.314 1 96.19 207 PHE A CA 1
ATOM 1659 C C . PHE A 1 207 ? -3.598 -29.656 4.699 1 96.19 207 PHE A C 1
ATOM 1661 O O . PHE A 1 207 ? -2.988 -30.016 5.703 1 96.19 207 PHE A O 1
ATOM 1668 N N . ASN A 1 208 ? -4.625 -28.812 4.727 1 94.44 208 ASN A N 1
ATOM 1669 C CA . ASN A 1 208 ? -5.332 -28.359 5.922 1 94.44 208 ASN A CA 1
ATOM 1670 C C . ASN A 1 208 ? -6.84 -28.562 5.785 1 94.44 208 ASN A C 1
ATOM 1672 O O . ASN A 1 208 ? -7.359 -28.656 4.672 1 94.44 208 ASN A O 1
ATOM 1676 N N . LYS A 1 209 ? -7.484 -28.625 6.922 1 91.31 209 LYS A N 1
ATOM 1677 C CA . LYS A 1 209 ? -8.945 -28.688 6.887 1 91.31 209 LYS A CA 1
ATOM 1678 C C . LYS A 1 209 ? -9.531 -27.438 6.23 1 91.31 209 LYS A C 1
ATOM 1680 O O . LYS A 1 209 ? -9.062 -26.328 6.469 1 91.31 209 LYS A O 1
ATOM 1685 N N . ARG A 1 210 ? -10.492 -27.703 5.457 1 86.56 210 ARG A N 1
ATOM 1686 C CA . ARG A 1 210 ? -11.156 -26.594 4.766 1 86.56 210 ARG A CA 1
ATOM 1687 C C . ARG A 1 210 ? -11.883 -25.688 5.754 1 86.56 210 ARG A C 1
ATOM 1689 O O . ARG A 1 210 ? -12.555 -26.172 6.664 1 86.56 210 ARG A O 1
ATOM 1696 N N . CYS A 1 211 ? -11.688 -24.453 5.527 1 83.25 211 CYS A N 1
ATOM 1697 C CA . CYS A 1 211 ? -12.398 -23.469 6.34 1 83.25 211 CYS A CA 1
ATOM 1698 C C . CYS A 1 211 ? -13.836 -23.297 5.855 1 83.25 211 CYS A C 1
ATOM 1700 O O . CYS A 1 211 ? -14.125 -23.516 4.676 1 83.25 211 CYS A O 1
ATOM 1702 N N . LEU A 1 212 ? -14.656 -22.875 6.637 1 75.69 212 LEU A N 1
ATOM 1703 C CA . LEU A 1 212 ? -16.078 -22.75 6.336 1 75.69 212 LEU A CA 1
ATOM 1704 C C . LEU A 1 212 ? -16.344 -21.547 5.445 1 75.69 212 LEU A C 1
ATOM 1706 O O . LEU A 1 212 ? -17.25 -21.562 4.613 1 75.69 212 LEU A O 1
ATOM 1710 N N . LYS A 1 213 ? -15.625 -20.5 5.68 1 86.88 213 LYS A N 1
ATOM 1711 C CA . LYS A 1 213 ? -15.82 -19.266 4.926 1 86.88 213 LYS A CA 1
ATOM 1712 C C . LYS A 1 213 ? -14.742 -19.109 3.852 1 86.88 213 LYS A C 1
ATOM 1714 O O . LYS A 1 213 ? -13.609 -19.547 4.027 1 86.88 213 LYS A O 1
ATOM 1719 N N . SER A 1 214 ? -15.172 -18.469 2.754 1 86.5 214 SER A N 1
ATOM 1720 C CA . SER A 1 214 ? -14.273 -18.203 1.637 1 86.5 214 SER A CA 1
ATOM 1721 C C . SER A 1 214 ? -14.07 -16.719 1.437 1 86.5 214 SER A C 1
ATOM 1723 O O . SER A 1 214 ? -15.023 -15.938 1.515 1 86.5 214 SER A O 1
ATOM 1725 N N . TYR A 1 215 ? -12.836 -16.359 1.32 1 90.38 215 TYR A N 1
ATOM 1726 C CA . TYR A 1 215 ? -12.477 -14.969 1.095 1 90.38 215 TYR A CA 1
ATOM 1727 C C . TYR A 1 215 ? -11.711 -14.812 -0.217 1 90.38 215 TYR A C 1
ATOM 1729 O O . TYR A 1 215 ? -10.992 -15.719 -0.639 1 90.38 215 TYR A O 1
ATOM 1737 N N . GLY A 1 216 ? -11.883 -13.695 -0.838 1 86.38 216 GLY A N 1
ATOM 1738 C CA . GLY A 1 216 ? -11.023 -13.344 -1.959 1 86.38 216 GLY A CA 1
ATOM 1739 C C . GLY A 1 216 ? -9.648 -12.875 -1.533 1 86.38 216 GLY A C 1
ATOM 1740 O O . GLY A 1 216 ? -9.453 -12.477 -0.385 1 86.38 216 GLY A O 1
ATOM 1741 N N . GLY A 1 217 ? -8.688 -12.992 -2.467 1 89.31 217 GLY A N 1
ATOM 1742 C CA . GLY A 1 217 ? -7.367 -12.43 -2.238 1 89.31 217 GLY A CA 1
ATOM 1743 C C . GLY A 1 217 ? -6.438 -13.375 -1.5 1 89.31 217 GLY A C 1
ATOM 1744 O O . GLY A 1 217 ? -5.301 -13.016 -1.183 1 89.31 217 GLY A O 1
ATOM 1745 N N . THR A 1 218 ? -6.867 -14.594 -1.205 1 94.38 218 THR A N 1
ATOM 1746 C CA . THR A 1 218 ? -6.047 -15.539 -0.451 1 94.38 218 THR A CA 1
ATOM 1747 C C . THR A 1 218 ? -4.805 -15.93 -1.245 1 94.38 218 THR A C 1
ATOM 1749 O O . THR A 1 218 ? -3.758 -16.219 -0.665 1 94.38 218 THR A O 1
ATOM 1752 N N . GLY A 1 219 ? -4.93 -15.922 -2.568 1 95.44 219 GLY A N 1
ATOM 1753 C CA . GLY A 1 219 ? -3.77 -16.203 -3.4 1 95.44 219 GLY A CA 1
ATOM 1754 C C . GLY A 1 219 ? -2.652 -15.188 -3.229 1 95.44 219 GLY A C 1
ATOM 1755 O O . GLY A 1 219 ? -1.479 -15.562 -3.146 1 95.44 219 GLY A O 1
ATOM 1756 N N . ASP A 1 220 ? -2.982 -13.883 -3.195 1 95.62 220 ASP A N 1
ATOM 1757 C CA . ASP A 1 220 ? -1.979 -12.844 -2.992 1 95.62 220 ASP A CA 1
ATOM 1758 C C . ASP A 1 220 ? -1.333 -12.969 -1.613 1 95.62 220 ASP A C 1
ATOM 1760 O O . ASP A 1 220 ? -0.148 -12.672 -1.449 1 95.62 220 ASP A O 1
ATOM 1764 N N . ILE A 1 221 ? -2.156 -13.344 -0.645 1 98.19 221 ILE A N 1
ATOM 1765 C CA . ILE A 1 221 ? -1.646 -13.5 0.713 1 98.19 221 ILE A CA 1
ATOM 1766 C C . ILE A 1 221 ? -0.663 -14.672 0.765 1 98.19 221 ILE A C 1
ATOM 1768 O O . ILE A 1 221 ? 0.425 -14.547 1.333 1 98.19 221 ILE A O 1
ATOM 1772 N N . PHE A 1 222 ? -1.008 -15.781 0.144 1 98.56 222 PHE A N 1
ATOM 1773 C CA . PHE A 1 222 ? -0.142 -16.953 0.098 1 98.56 222 PHE A CA 1
ATOM 1774 C C . PHE A 1 222 ? 1.199 -16.609 -0.539 1 98.56 222 PHE A C 1
ATOM 1776 O O . PHE A 1 222 ? 2.254 -16.859 0.052 1 98.56 222 PHE A O 1
ATOM 1783 N N . THR A 1 223 ? 1.158 -16.047 -1.707 1 98.81 223 THR A N 1
ATOM 1784 C CA . THR A 1 223 ? 2.375 -15.82 -2.477 1 98.81 223 THR A CA 1
ATOM 1785 C C . THR A 1 223 ? 3.248 -14.758 -1.81 1 98.81 223 THR A C 1
ATOM 1787 O O . THR A 1 223 ? 4.473 -14.875 -1.799 1 98.81 223 THR A O 1
ATOM 1790 N N . SER A 1 224 ? 2.633 -13.672 -1.27 1 98.75 224 SER A N 1
ATOM 1791 C CA . SER A 1 224 ? 3.408 -12.648 -0.582 1 98.75 224 SER A CA 1
ATOM 1792 C C . SER A 1 224 ? 4.09 -13.211 0.663 1 98.75 224 SER A C 1
ATOM 1794 O O . SER A 1 224 ? 5.242 -12.875 0.949 1 98.75 224 SER A O 1
ATOM 1796 N N . ALA A 1 225 ? 3.373 -14.047 1.412 1 98.88 225 ALA A N 1
ATOM 1797 C CA . ALA A 1 225 ? 3.971 -14.703 2.574 1 98.88 225 ALA A CA 1
ATOM 1798 C C . ALA A 1 225 ? 5.109 -15.633 2.156 1 98.88 225 ALA A C 1
ATOM 1800 O O . ALA A 1 225 ? 6.184 -15.609 2.758 1 98.88 225 ALA A O 1
ATOM 1801 N N . LEU A 1 226 ? 4.863 -16.438 1.121 1 98.88 226 LEU A N 1
ATOM 1802 C CA . LEU A 1 226 ? 5.863 -17.359 0.588 1 98.88 226 LEU A CA 1
ATOM 1803 C C . LEU A 1 226 ? 7.152 -16.609 0.252 1 98.88 226 LEU A C 1
ATOM 1805 O O . LEU A 1 226 ? 8.234 -17.016 0.688 1 98.88 226 LEU A O 1
ATOM 1809 N N . ILE A 1 227 ? 7.008 -15.562 -0.529 1 98.81 227 ILE A N 1
ATOM 1810 C CA . ILE A 1 227 ? 8.156 -14.773 -0.95 1 98.81 227 ILE A CA 1
ATOM 1811 C C . ILE A 1 227 ? 8.867 -14.203 0.276 1 98.81 227 ILE A C 1
ATOM 1813 O O . ILE A 1 227 ? 10.094 -14.25 0.367 1 98.81 227 ILE A O 1
ATOM 1817 N N . SER A 1 228 ? 8.086 -13.656 1.21 1 98.81 228 SER A N 1
ATOM 1818 C CA . SER A 1 228 ? 8.656 -13.023 2.396 1 98.81 228 SER A CA 1
ATOM 1819 C C . SER A 1 228 ? 9.508 -14.008 3.188 1 98.81 228 SER A C 1
ATOM 1821 O O . SER A 1 228 ? 10.625 -13.68 3.602 1 98.81 228 SER A O 1
ATOM 1823 N N . TYR A 1 229 ? 9.008 -15.227 3.408 1 98.75 229 TYR A N 1
ATOM 1824 C CA . TYR A 1 229 ? 9.773 -16.25 4.117 1 98.75 229 TYR A CA 1
ATOM 1825 C C . TYR A 1 229 ? 11.016 -16.656 3.328 1 98.75 229 TYR A C 1
ATOM 1827 O O . TYR A 1 229 ? 12.109 -16.719 3.879 1 98.75 229 TYR A O 1
ATOM 1835 N N . TYR A 1 230 ? 10.844 -16.844 2.049 1 98.5 230 TYR A N 1
ATOM 1836 C CA . TYR A 1 230 ? 11.891 -17.422 1.215 1 98.5 230 TYR A CA 1
ATOM 1837 C C . TYR A 1 230 ? 13.062 -16.453 1.061 1 98.5 230 TYR A C 1
ATOM 1839 O O . TYR A 1 230 ? 14.219 -16.828 1.263 1 98.5 230 TYR A O 1
ATOM 1847 N N . ILE A 1 231 ? 12.797 -15.195 0.744 1 97.88 231 ILE A N 1
ATOM 1848 C CA . ILE A 1 231 ? 13.883 -14.266 0.478 1 97.88 231 ILE A CA 1
ATOM 1849 C C . ILE A 1 231 ? 14.539 -13.844 1.793 1 97.88 231 ILE A C 1
ATOM 1851 O O . ILE A 1 231 ? 15.641 -13.289 1.797 1 97.88 231 ILE A O 1
ATOM 1855 N N . ASN A 1 232 ? 13.828 -14.148 2.914 1 97.5 232 ASN A N 1
ATOM 1856 C CA . ASN A 1 232 ? 14.422 -13.898 4.223 1 97.5 232 ASN A CA 1
ATOM 1857 C C . ASN A 1 232 ? 15.18 -15.117 4.738 1 97.5 232 ASN A C 1
ATOM 1859 O O . ASN A 1 232 ? 15.57 -15.164 5.906 1 97.5 232 ASN A O 1
ATOM 1863 N N . GLY A 1 233 ? 15.273 -16.188 3.975 1 97.38 233 GLY A N 1
ATOM 1864 C CA . GLY A 1 233 ? 16.281 -17.203 4.27 1 97.38 233 GLY A CA 1
ATOM 1865 C C . GLY A 1 233 ? 15.688 -18.547 4.625 1 97.38 233 GLY A C 1
ATOM 1866 O O . GLY A 1 233 ? 16.422 -19.516 4.859 1 97.38 233 GLY A O 1
ATOM 1867 N N . GLU A 1 234 ? 14.422 -18.703 4.645 1 98.12 234 GLU A N 1
ATOM 1868 C CA . GLU A 1 234 ? 13.805 -20 4.902 1 98.12 234 GLU A CA 1
ATOM 1869 C C . GLU A 1 234 ? 13.953 -20.922 3.697 1 98.12 234 GLU A C 1
ATOM 1871 O O . GLU A 1 234 ? 14.141 -20.469 2.57 1 98.12 234 GLU A O 1
ATOM 1876 N N . THR A 1 235 ? 13.938 -22.203 3.977 1 98.06 235 THR A N 1
ATOM 1877 C CA . THR A 1 235 ? 13.93 -23.156 2.867 1 98.06 235 THR A CA 1
ATOM 1878 C C . THR A 1 235 ? 12.641 -23.031 2.062 1 98.06 235 THR A C 1
ATOM 1880 O O . THR A 1 235 ? 11.625 -22.547 2.57 1 98.06 235 THR A O 1
ATOM 1883 N N . PHE A 1 236 ? 12.664 -23.422 0.854 1 97.19 236 PHE A N 1
ATOM 1884 C CA . PHE A 1 236 ? 11.477 -23.375 0.007 1 97.19 236 PHE A CA 1
ATOM 1885 C C . PHE A 1 236 ? 10.328 -24.172 0.626 1 97.19 236 PHE A C 1
ATOM 1887 O O . PHE A 1 236 ? 9.203 -23.672 0.697 1 97.19 236 PHE A O 1
ATOM 1894 N N . ASP A 1 237 ? 10.633 -25.391 1.113 1 97.88 237 ASP A N 1
ATOM 1895 C CA . ASP A 1 237 ? 9.633 -26.234 1.753 1 97.88 237 ASP A CA 1
ATOM 1896 C C . ASP A 1 237 ? 8.992 -25.531 2.945 1 97.88 237 ASP A C 1
ATOM 1898 O O . ASP A 1 237 ? 7.766 -25.484 3.066 1 97.88 237 ASP A O 1
ATOM 1902 N N . ASP A 1 238 ? 9.828 -25.016 3.77 1 98.5 238 ASP A N 1
ATOM 1903 C CA . ASP A 1 238 ? 9.328 -24.312 4.949 1 98.5 238 ASP A CA 1
ATOM 1904 C C . ASP A 1 238 ? 8.492 -23.094 4.551 1 98.5 238 ASP A C 1
ATOM 1906 O O . ASP A 1 238 ? 7.473 -22.812 5.18 1 98.5 238 ASP A O 1
ATOM 1910 N N . SER A 1 239 ? 8.984 -22.375 3.553 1 98.75 239 SER A N 1
ATOM 1911 C CA . SER A 1 239 ? 8.273 -21.188 3.09 1 98.75 239 SER A CA 1
ATOM 1912 C C . SER A 1 239 ? 6.875 -21.531 2.596 1 98.75 239 SER A C 1
ATOM 1914 O O . SER A 1 239 ? 5.914 -20.812 2.881 1 98.75 239 SER A O 1
ATOM 1916 N N . VAL A 1 240 ? 6.738 -22.641 1.887 1 98.62 240 VAL A N 1
ATOM 1917 C CA . VAL A 1 240 ? 5.449 -23.062 1.355 1 98.62 240 VAL A CA 1
ATOM 1918 C C . VAL A 1 240 ? 4.512 -23.422 2.506 1 98.62 240 VAL A C 1
ATOM 1920 O O . VAL A 1 240 ? 3.365 -22.969 2.545 1 98.62 240 VAL A O 1
ATOM 1923 N N . MET A 1 241 ? 4.988 -24.203 3.402 1 98.56 241 MET A N 1
ATOM 1924 C CA . MET A 1 241 ? 4.16 -24.688 4.504 1 98.56 241 MET A CA 1
ATOM 1925 C C . MET A 1 241 ? 3.746 -23.531 5.414 1 98.56 241 MET A C 1
ATOM 1927 O O . MET A 1 241 ? 2.584 -23.422 5.805 1 98.56 241 MET A O 1
ATOM 1931 N N . LYS A 1 242 ? 4.656 -22.641 5.723 1 98.56 242 LYS A N 1
ATOM 1932 C CA . LYS A 1 242 ? 4.359 -21.484 6.57 1 98.56 242 LYS A CA 1
ATOM 1933 C C . LYS A 1 242 ? 3.381 -20.531 5.887 1 98.56 242 LYS A C 1
ATOM 1935 O O . LYS A 1 242 ? 2.527 -19.938 6.547 1 98.56 242 LYS A O 1
ATOM 1940 N N . ALA A 1 243 ? 3.574 -20.328 4.582 1 98.69 243 ALA A N 1
ATOM 1941 C CA . ALA A 1 243 ? 2.645 -19.484 3.836 1 98.69 243 ALA A CA 1
ATOM 1942 C C . ALA A 1 243 ? 1.23 -20.062 3.881 1 98.69 243 ALA A C 1
ATOM 1944 O O . ALA A 1 243 ? 0.261 -19.312 4.062 1 98.69 243 ALA A O 1
ATOM 1945 N N . MET A 1 244 ? 1.12 -21.375 3.713 1 97.94 244 MET A N 1
ATOM 1946 C CA . MET A 1 244 ? -0.187 -22.031 3.768 1 97.94 244 MET A CA 1
ATOM 1947 C C . MET A 1 244 ? -0.801 -21.891 5.156 1 97.94 244 MET A C 1
ATOM 1949 O O . MET A 1 244 ? -1.993 -21.609 5.289 1 97.94 244 MET A O 1
ATOM 1953 N N . ASP A 1 245 ? 0.015 -22.141 6.156 1 97.88 245 ASP A N 1
ATOM 1954 C CA . ASP A 1 245 ? -0.465 -21.969 7.527 1 97.88 245 ASP A CA 1
ATOM 1955 C C . ASP A 1 245 ? -0.951 -20.531 7.766 1 97.88 245 ASP A C 1
ATOM 1957 O O . ASP A 1 245 ? -1.954 -20.328 8.445 1 97.88 245 ASP A O 1
ATOM 1961 N N . PHE A 1 246 ? -0.22 -19.609 7.25 1 98.25 246 PHE A N 1
ATOM 1962 C CA . PHE A 1 246 ? -0.59 -18.203 7.422 1 98.25 246 PHE A CA 1
ATOM 1963 C C . PHE A 1 246 ? -1.95 -17.922 6.797 1 98.25 246 PHE A C 1
ATOM 1965 O O . PHE A 1 246 ? -2.793 -17.25 7.402 1 98.25 246 PHE A O 1
ATOM 1972 N N . VAL A 1 247 ? -2.174 -18.406 5.582 1 97.5 247 VAL A N 1
ATOM 1973 C CA . VAL A 1 247 ? -3.455 -18.219 4.91 1 97.5 247 VAL A CA 1
ATOM 1974 C C . VAL A 1 247 ? -4.578 -18.797 5.762 1 97.5 247 VAL A C 1
ATOM 1976 O O . VAL A 1 247 ? -5.594 -18.141 5.996 1 97.5 247 VAL A O 1
ATOM 1979 N N . VAL A 1 248 ? -4.414 -20 6.207 1 96.75 248 VAL A N 1
ATOM 1980 C CA . VAL A 1 248 ? -5.426 -20.688 7 1 96.75 248 VAL A CA 1
ATOM 1981 C C . VAL A 1 248 ? -5.707 -19.906 8.273 1 96.75 248 VAL A C 1
ATOM 1983 O O . VAL A 1 248 ? -6.867 -19.719 8.656 1 96.75 248 VAL A O 1
ATOM 1986 N N . ASN A 1 249 ? -4.684 -19.453 8.906 1 97.06 249 ASN A N 1
ATOM 1987 C CA . ASN A 1 249 ? -4.84 -18.688 10.133 1 97.06 249 ASN A CA 1
ATOM 1988 C C . ASN A 1 249 ? -5.539 -17.359 9.875 1 97.06 249 ASN A C 1
ATOM 1990 O O . ASN A 1 249 ? -6.328 -16.891 10.703 1 97.06 249 ASN A O 1
ATOM 1994 N N . CYS A 1 250 ? -5.211 -16.703 8.789 1 97.56 250 CYS A N 1
ATOM 1995 C CA . CYS A 1 250 ? -5.898 -15.477 8.422 1 97.56 250 CYS A CA 1
ATOM 1996 C C . CYS A 1 250 ? -7.398 -15.703 8.273 1 97.56 250 CYS A C 1
ATOM 1998 O O . CYS A 1 250 ? -8.203 -14.883 8.719 1 97.56 250 CYS A O 1
ATOM 2000 N N . ILE A 1 251 ? -7.723 -16.797 7.586 1 96.88 251 ILE A N 1
ATOM 2001 C CA . ILE A 1 251 ? -9.133 -17.141 7.391 1 96.88 251 ILE A CA 1
ATOM 2002 C C . ILE A 1 251 ? -9.797 -17.375 8.742 1 96.88 251 ILE A C 1
ATOM 2004 O O . ILE A 1 251 ? -10.891 -16.891 9 1 96.88 251 ILE A O 1
ATOM 2008 N N . LYS A 1 252 ? -9.156 -18.141 9.602 1 96.31 252 LYS A N 1
ATOM 2009 C CA . LYS A 1 252 ? -9.688 -18.438 10.922 1 96.31 252 LYS A CA 1
ATOM 2010 C C . LYS A 1 252 ? -9.922 -17.172 11.727 1 96.31 252 LYS A C 1
ATOM 2012 O O . LYS A 1 252 ? -10.977 -17 12.336 1 96.31 252 LYS A O 1
ATOM 2017 N N . VAL A 1 253 ? -9 -16.25 11.742 1 97 253 VAL A N 1
ATOM 2018 C CA . VAL A 1 253 ? -9.117 -14.984 12.469 1 97 253 VAL A CA 1
ATOM 2019 C C . VAL A 1 253 ? -10.266 -14.164 11.891 1 97 253 VAL A C 1
ATOM 2021 O O . VAL A 1 253 ? -11.125 -13.68 12.641 1 97 253 VAL A O 1
ATOM 2024 N N . SER A 1 254 ? -10.273 -14.023 10.578 1 96.94 254 SER A N 1
ATOM 2025 C CA . SER A 1 254 ? -11.289 -13.219 9.914 1 96.94 254 SER A CA 1
ATOM 2026 C C . SER A 1 254 ? -12.688 -13.781 10.164 1 96.94 254 SER A C 1
ATOM 2028 O O . SER A 1 254 ? -13.648 -13.023 10.297 1 96.94 254 SER A O 1
ATOM 2030 N N . SER A 1 255 ? -12.805 -15.07 10.242 1 95.44 255 SER A N 1
ATOM 2031 C CA . SER A 1 255 ? -14.094 -15.742 10.375 1 95.44 255 SER A CA 1
ATOM 2032 C C . SER A 1 255 ? -14.711 -15.508 11.75 1 95.44 255 SER A C 1
ATOM 2034 O O . SER A 1 255 ? -15.898 -15.758 11.961 1 95.44 255 SER A O 1
ATOM 2036 N N . GLN A 1 256 ? -13.938 -15 12.68 1 95.31 256 GLN A N 1
ATOM 2037 C CA . GLN A 1 256 ? -14.43 -14.727 14.031 1 95.31 256 GLN A CA 1
ATOM 2038 C C . GLN A 1 256 ? -15.242 -13.43 14.062 1 95.31 256 GLN A C 1
ATOM 2040 O O . GLN A 1 256 ? -15.938 -13.156 15.039 1 95.31 256 GLN A O 1
ATOM 2045 N N . TYR A 1 257 ? -15.148 -12.719 13.008 1 95.19 257 TYR A N 1
ATOM 2046 C CA . TYR A 1 257 ? -15.859 -11.445 12.93 1 95.19 257 TYR A CA 1
ATOM 2047 C C . TYR A 1 257 ? -17.031 -11.539 11.969 1 95.19 257 TYR A C 1
ATOM 2049 O O . TYR A 1 257 ? -17 -12.305 11.008 1 95.19 257 TYR A O 1
ATOM 2057 N N . ASP A 1 258 ? -18.078 -10.773 12.312 1 93.31 258 ASP A N 1
ATOM 2058 C CA . ASP A 1 258 ? -19.266 -10.727 11.469 1 93.31 258 ASP A CA 1
ATOM 2059 C C . ASP A 1 258 ? -19.203 -9.555 10.492 1 93.31 258 ASP A C 1
ATOM 2061 O O . ASP A 1 258 ? -19.531 -8.422 10.852 1 93.31 258 ASP A O 1
ATOM 2065 N N . TYR A 1 259 ? -18.719 -9.82 9.32 1 93.44 259 TYR A N 1
ATOM 2066 C CA . TYR A 1 259 ? -18.641 -8.859 8.227 1 93.44 259 TYR A CA 1
ATOM 2067 C C . TYR A 1 259 ? -18.781 -9.562 6.879 1 93.44 259 TYR A C 1
ATOM 2069 O O . TYR A 1 259 ? -18.75 -10.797 6.805 1 93.44 259 TYR A O 1
ATOM 2077 N N . ASN A 1 260 ? -19.094 -8.828 5.812 1 93.31 260 ASN A N 1
ATOM 2078 C CA . ASN A 1 260 ? -19.25 -9.406 4.48 1 93.31 260 ASN A CA 1
ATOM 2079 C C . ASN A 1 260 ? -17.906 -9.914 3.938 1 93.31 260 ASN A C 1
ATOM 2081 O O . ASN A 1 260 ? -16.953 -9.156 3.838 1 93.31 260 ASN A O 1
ATOM 2085 N N . THR A 1 261 ? -17.828 -11.172 3.541 1 92.81 261 THR A N 1
ATOM 2086 C CA . THR A 1 261 ? -16.578 -11.797 3.105 1 92.81 261 THR A CA 1
ATOM 2087 C C . THR A 1 261 ? -16.031 -11.102 1.861 1 92.81 261 THR A C 1
ATOM 2089 O O . THR A 1 261 ? -14.844 -11.211 1.557 1 92.81 261 THR A O 1
ATOM 2092 N N . ARG A 1 262 ? -16.859 -10.375 1.166 1 92.56 262 ARG A N 1
ATOM 2093 C CA . ARG A 1 262 ? -16.391 -9.672 -0.023 1 92.56 262 ARG A CA 1
ATOM 2094 C C . ARG A 1 262 ? -15.406 -8.57 0.347 1 92.56 262 ARG A C 1
ATOM 2096 O O . ARG A 1 262 ? -14.68 -8.062 -0.513 1 92.56 262 ARG A O 1
ATOM 2103 N N . GLU A 1 263 ? -15.359 -8.211 1.648 1 94.06 263 GLU A N 1
ATOM 2104 C CA . GLU A 1 263 ? -14.422 -7.191 2.105 1 94.06 263 GLU A CA 1
ATOM 2105 C C . GLU A 1 263 ? -13.016 -7.758 2.244 1 94.06 263 GLU A C 1
ATOM 2107 O O . GLU A 1 263 ? -12.062 -7.016 2.492 1 94.06 263 GLU A O 1
ATOM 2112 N N . GLY A 1 264 ? -12.914 -9.016 2.062 1 94.62 264 GLY A N 1
ATOM 2113 C CA . GLY A 1 264 ? -11.609 -9.656 2.062 1 94.62 264 GLY A CA 1
ATOM 2114 C C . GLY A 1 264 ? -11.133 -10.031 3.451 1 94.62 264 GLY A C 1
ATOM 2115 O O . GLY A 1 264 ? -11.82 -9.781 4.441 1 94.62 264 GLY A O 1
ATOM 2116 N N . ILE A 1 265 ? -10 -10.625 3.52 1 96.62 265 ILE A N 1
ATOM 2117 C CA . ILE A 1 265 ? -9.375 -11.086 4.75 1 96.62 265 ILE A CA 1
ATOM 2118 C C . ILE A 1 265 ? -8.961 -9.891 5.602 1 96.62 265 ILE A C 1
ATOM 2120 O O . ILE A 1 265 ? -8.445 -8.898 5.086 1 96.62 265 ILE A O 1
ATOM 2124 N N . LEU A 1 266 ? -9.227 -10.023 6.926 1 97.19 266 LEU A N 1
ATOM 2125 C CA . LEU A 1 266 ? -8.75 -9.008 7.867 1 97.19 266 LEU A CA 1
ATOM 2126 C C . LEU A 1 266 ? -7.25 -9.164 8.117 1 97.19 266 LEU A C 1
ATOM 2128 O O . LEU A 1 266 ? -6.832 -9.523 9.219 1 97.19 266 LEU A O 1
ATOM 2132 N N . ILE A 1 267 ? -6.477 -8.727 7.141 1 97.75 267 ILE A N 1
ATOM 2133 C CA . ILE A 1 267 ? -5.035 -8.938 7.168 1 97.75 267 ILE A CA 1
ATOM 2134 C C . ILE A 1 267 ? -4.426 -8.18 8.352 1 97.75 267 ILE A C 1
ATOM 2136 O O . ILE A 1 267 ? -3.467 -8.648 8.969 1 97.75 267 ILE A O 1
ATOM 2140 N N . GLU A 1 268 ? -5 -7.047 8.703 1 97.75 268 GLU A N 1
ATOM 2141 C CA . GLU A 1 268 ? -4.504 -6.219 9.797 1 97.75 268 GLU A CA 1
ATOM 2142 C C . GLU A 1 268 ? -4.555 -6.965 11.125 1 97.75 268 GLU A C 1
ATOM 2144 O O . GLU A 1 268 ? -3.707 -6.754 11.992 1 97.75 268 GLU A O 1
ATOM 2149 N N . LYS A 1 269 ? -5.48 -7.875 11.258 1 97.69 269 LYS A N 1
ATOM 2150 C CA . LYS A 1 269 ? -5.656 -8.625 12.492 1 97.69 269 LYS A CA 1
ATOM 2151 C C . LYS A 1 269 ? -4.758 -9.859 12.516 1 97.69 269 LYS A C 1
ATOM 2153 O O . LYS A 1 269 ? -4.598 -10.5 13.562 1 97.69 269 LYS A O 1
ATOM 2158 N N . SER A 1 270 ? -4.094 -10.117 11.359 1 97.75 270 SER A N 1
ATOM 2159 C CA . SER A 1 270 ? -3.422 -11.406 11.227 1 97.75 270 SER A CA 1
ATOM 2160 C C . SER A 1 270 ? -1.922 -11.227 11.016 1 97.75 270 SER A C 1
ATOM 2162 O O . SER A 1 270 ? -1.169 -12.203 11.023 1 97.75 270 SER A O 1
ATOM 2164 N N . LEU A 1 271 ? -1.428 -9.984 10.859 1 98.25 271 LEU A N 1
ATOM 2165 C CA . LEU A 1 271 ? -0.034 -9.742 10.5 1 98.25 271 LEU A CA 1
ATOM 2166 C C . LEU A 1 271 ? 0.907 -10.328 11.547 1 98.25 271 LEU A C 1
ATOM 2168 O O . LEU A 1 271 ? 1.993 -10.812 11.211 1 98.25 271 LEU A O 1
ATOM 2172 N N . SER A 1 272 ? 0.469 -10.328 12.797 1 96.75 272 SER A N 1
ATOM 2173 C CA . SER A 1 272 ? 1.319 -10.789 13.891 1 96.75 272 SER A CA 1
ATOM 2174 C C . SER A 1 272 ? 1.54 -12.297 13.82 1 96.75 272 SER A C 1
ATOM 2176 O O . SER A 1 272 ? 2.412 -12.836 14.508 1 96.75 272 SER A O 1
ATOM 2178 N N . LEU A 1 273 ? 0.798 -12.992 12.977 1 97.25 273 LEU A N 1
ATOM 2179 C CA . LEU A 1 273 ? 0.901 -14.445 12.844 1 97.25 273 LEU A CA 1
ATOM 2180 C C . LEU A 1 273 ? 2.004 -14.828 11.867 1 97.25 273 LEU A C 1
ATOM 2182 O O . LEU A 1 273 ? 2.348 -16 11.734 1 97.25 273 LEU A O 1
ATOM 2186 N N . LEU A 1 274 ? 2.582 -13.828 11.195 1 96.31 274 LEU A N 1
ATOM 2187 C CA . LEU A 1 274 ? 3.662 -14.062 10.242 1 96.31 274 LEU A CA 1
ATOM 2188 C C . LEU A 1 274 ? 4.941 -14.469 10.961 1 96.31 274 LEU A C 1
ATOM 2190 O O . LEU A 1 274 ? 5.227 -13.984 12.062 1 96.31 274 LEU A O 1
ATOM 2194 N N . MET B 1 1 ? -23.797 -3.064 12.719 1 47.25 1 MET B N 1
ATOM 2195 C CA . MET B 1 1 ? -22.781 -3.918 13.32 1 47.25 1 MET B CA 1
ATOM 2196 C C . MET B 1 1 ? -21.406 -3.246 13.273 1 47.25 1 MET B C 1
ATOM 2198 O O . MET B 1 1 ? -21.109 -2.494 12.344 1 47.25 1 MET B O 1
ATOM 2202 N N . LYS B 1 2 ? -20.641 -3.264 14.406 1 66.94 2 LYS B N 1
ATOM 2203 C CA . LYS B 1 2 ? -19.359 -2.588 14.547 1 66.94 2 LYS B CA 1
ATOM 2204 C C . LYS B 1 2 ? -18.328 -3.172 13.594 1 66.94 2 LYS B C 1
ATOM 2206 O O . LYS B 1 2 ? -18.203 -4.395 13.477 1 66.94 2 LYS B O 1
ATOM 2211 N N . LYS B 1 3 ? -17.703 -2.312 12.883 1 85.75 3 LYS B N 1
ATOM 2212 C CA . LYS B 1 3 ? -16.641 -2.752 11.969 1 85.75 3 LYS B CA 1
ATOM 2213 C C . LYS B 1 3 ? -15.516 -3.445 12.727 1 85.75 3 LYS B C 1
ATOM 2215 O O . LYS B 1 3 ? -15.125 -3.004 13.805 1 85.75 3 LYS B O 1
ATOM 2220 N N . PRO B 1 4 ? -15.078 -4.551 12.164 1 92.31 4 PRO B N 1
ATOM 2221 C CA . PRO B 1 4 ? -14.031 -5.305 12.852 1 92.31 4 PRO B CA 1
ATOM 2222 C C . PRO B 1 4 ? -12.742 -4.512 13.016 1 92.31 4 PRO B C 1
ATOM 2224 O O . PRO B 1 4 ? -11.992 -4.73 13.969 1 92.31 4 PRO B O 1
ATOM 2227 N N . VAL B 1 5 ? -12.484 -3.623 12.047 1 95.88 5 VAL B N 1
ATOM 2228 C CA . VAL B 1 5 ? -11.305 -2.762 12.094 1 95.88 5 VAL B CA 1
ATOM 2229 C C . VAL B 1 5 ? -11.688 -1.344 11.672 1 95.88 5 VAL B C 1
ATOM 2231 O O . VAL B 1 5 ? -12.641 -1.147 10.922 1 95.88 5 VAL B O 1
ATOM 2234 N N . LYS B 1 6 ? -10.953 -0.33 12.242 1 97.5 6 LYS B N 1
ATOM 2235 C CA . LYS B 1 6 ? -11.125 1.034 11.75 1 97.5 6 LYS B CA 1
ATOM 2236 C C . LYS B 1 6 ? -10.688 1.154 10.297 1 97.5 6 LYS B C 1
ATOM 2238 O O . LYS B 1 6 ? -9.828 0.397 9.836 1 97.5 6 LYS B O 1
ATOM 2243 N N . ARG B 1 7 ? -11.352 2.021 9.625 1 97.94 7 ARG B N 1
ATOM 2244 C CA . ARG B 1 7 ? -11.094 2.207 8.203 1 97.94 7 ARG B CA 1
ATOM 2245 C C . ARG B 1 7 ? -10.734 3.656 7.895 1 97.94 7 ARG B C 1
ATOM 2247 O O . ARG B 1 7 ? -11.406 4.578 8.352 1 97.94 7 ARG B O 1
ATOM 2254 N N . VAL B 1 8 ? -9.648 3.857 7.105 1 98.75 8 VAL B N 1
ATOM 2255 C CA . VAL B 1 8 ? -9.188 5.188 6.73 1 98.75 8 VAL B CA 1
ATOM 2256 C C . VAL B 1 8 ? -9.188 5.324 5.207 1 98.75 8 VAL B C 1
ATOM 2258 O O . VAL B 1 8 ? -8.57 4.527 4.504 1 98.75 8 VAL B O 1
ATOM 2261 N N . MET B 1 9 ? -9.938 6.316 4.688 1 98.75 9 MET B N 1
ATOM 2262 C CA . MET B 1 9 ? -9.766 6.754 3.305 1 98.75 9 MET B CA 1
ATOM 2263 C C . MET B 1 9 ? -8.508 7.605 3.158 1 98.75 9 MET B C 1
ATOM 2265 O O . MET B 1 9 ? -8.414 8.695 3.734 1 98.75 9 MET B O 1
ATOM 2269 N N . ALA B 1 10 ? -7.531 7.105 2.463 1 98.75 10 ALA B N 1
ATOM 2270 C CA . ALA B 1 10 ? -6.27 7.828 2.301 1 98.75 10 ALA B CA 1
ATOM 2271 C C . ALA B 1 10 ? -6.141 8.391 0.889 1 98.75 10 ALA B C 1
ATOM 2273 O O . ALA B 1 10 ? -5.887 7.652 -0.063 1 98.75 10 ALA B O 1
ATOM 2274 N N . ILE B 1 11 ? -6.262 9.664 0.708 1 98.5 11 ILE B N 1
ATOM 2275 C CA . ILE B 1 11 ? -6.152 10.359 -0.571 1 98.5 11 ILE B CA 1
ATOM 2276 C C . ILE B 1 11 ? -4.738 10.914 -0.732 1 98.5 11 ILE B C 1
ATOM 2278 O O . ILE B 1 11 ? -4.453 12.031 -0.286 1 98.5 11 ILE B O 1
ATOM 2282 N N . HIS B 1 12 ? -3.887 10.195 -1.35 1 98.12 12 HIS B N 1
ATOM 2283 C CA . HIS B 1 12 ? -2.455 10.453 -1.439 1 98.12 12 HIS B CA 1
ATOM 2284 C C . HIS B 1 12 ? -1.878 9.906 -2.742 1 98.12 12 HIS B C 1
ATOM 2286 O O . HIS B 1 12 ? -2.504 9.078 -3.404 1 98.12 12 HIS B O 1
ATOM 2292 N N . ASP B 1 13 ? -0.713 10.367 -3.117 1 97.12 13 ASP B N 1
ATOM 2293 C CA . ASP B 1 13 ? -0.015 9.758 -4.242 1 97.12 13 ASP B CA 1
ATOM 2294 C C . ASP B 1 13 ? 0.573 8.398 -3.854 1 97.12 13 ASP B C 1
ATOM 2296 O O . ASP B 1 13 ? 0.686 8.086 -2.668 1 97.12 13 ASP B O 1
ATOM 2300 N N . LEU B 1 14 ? 0.811 7.566 -4.828 1 98.12 14 LEU B N 1
ATOM 2301 C CA . LEU B 1 14 ? 1.541 6.309 -4.703 1 98.12 14 LEU B CA 1
ATOM 2302 C C . LEU B 1 14 ? 2.9 6.398 -5.387 1 98.12 14 LEU B C 1
ATOM 2304 O O . LEU B 1 14 ? 2.979 6.613 -6.598 1 98.12 14 LEU B O 1
ATOM 2308 N N . CYS B 1 15 ? 3.957 6.258 -4.594 1 97 15 CYS B N 1
ATOM 2309 C CA . CYS B 1 15 ? 5.316 6.281 -5.129 1 97 15 CYS B CA 1
ATOM 2310 C C . CYS B 1 15 ? 5.883 4.871 -5.234 1 97 15 CYS B C 1
ATOM 2312 O O . CYS B 1 15 ? 5.914 4.137 -4.25 1 97 15 CYS B O 1
ATOM 2314 N N . GLY B 1 16 ? 6.395 4.578 -6.379 1 97.88 16 GLY B N 1
ATOM 2315 C CA . GLY B 1 16 ? 6.922 3.242 -6.59 1 97.88 16 GLY B CA 1
ATOM 2316 C C . GLY B 1 16 ? 8.227 2.992 -5.848 1 97.88 16 GLY B C 1
ATOM 2317 O O . GLY B 1 16 ? 8.531 1.855 -5.484 1 97.88 16 GLY B O 1
ATOM 2318 N N . TYR B 1 17 ? 9.023 4.023 -5.688 1 97.75 17 TYR B N 1
ATOM 2319 C CA . TYR B 1 17 ? 10.336 3.906 -5.055 1 97.75 17 TYR B CA 1
ATOM 2320 C C . TYR B 1 17 ? 10.641 5.133 -4.207 1 97.75 17 TYR B C 1
ATOM 2322 O O . TYR B 1 17 ? 10.359 6.262 -4.609 1 97.75 17 TYR B O 1
ATOM 2330 N N . GLY B 1 18 ? 11.18 4.902 -2.971 1 94.88 18 GLY B N 1
ATOM 2331 C CA . GLY B 1 18 ? 11.625 6.012 -2.143 1 94.88 18 GLY B CA 1
ATOM 2332 C C . GLY B 1 18 ? 10.758 6.227 -0.918 1 94.88 18 GLY B C 1
ATOM 2333 O O . GLY B 1 18 ? 10.969 7.18 -0.161 1 94.88 18 GLY B O 1
ATOM 2334 N N . ARG B 1 19 ? 9.82 5.43 -0.586 1 94.62 19 ARG B N 1
ATOM 2335 C CA . ARG B 1 19 ? 9.023 5.383 0.635 1 94.62 19 ARG B CA 1
ATOM 2336 C C . ARG B 1 19 ? 8.367 6.734 0.911 1 94.62 19 ARG B C 1
ATOM 2338 O O . ARG B 1 19 ? 8.75 7.434 1.851 1 94.62 19 ARG B O 1
ATOM 2345 N N . ALA B 1 20 ? 7.328 7.043 0.306 1 95.31 20 ALA B N 1
ATOM 2346 C CA . ALA B 1 20 ? 6.574 8.266 0.566 1 95.31 20 ALA B CA 1
ATOM 2347 C C . ALA B 1 20 ? 5.074 8.016 0.459 1 95.31 20 ALA B C 1
ATOM 2349 O O . ALA B 1 20 ? 4.641 7.039 -0.157 1 95.31 20 ALA B O 1
ATOM 2350 N N . ALA B 1 21 ? 4.34 8.844 1.089 1 97.19 21 ALA B N 1
ATOM 2351 C CA . ALA B 1 21 ? 2.885 8.875 0.961 1 97.19 21 ALA B CA 1
ATOM 2352 C C . ALA B 1 21 ? 2.277 7.512 1.264 1 97.19 21 ALA B C 1
ATOM 2354 O O . ALA B 1 21 ? 2.514 6.941 2.334 1 97.19 21 ALA B O 1
ATOM 2355 N N . LEU B 1 22 ? 1.568 6.895 0.315 1 98.62 22 LEU B N 1
ATOM 2356 C CA . LEU B 1 22 ? 0.841 5.656 0.57 1 98.62 22 LEU B CA 1
ATOM 2357 C C . LEU B 1 22 ? 1.793 4.547 1.007 1 98.62 22 LEU B C 1
ATOM 2359 O O . LEU B 1 22 ? 1.414 3.668 1.783 1 98.62 22 LEU B O 1
ATOM 2363 N N . MET B 1 23 ? 3.033 4.629 0.588 1 98.38 23 MET B N 1
ATOM 2364 C CA . MET B 1 23 ? 3.982 3.557 0.88 1 98.38 23 MET B CA 1
ATOM 2365 C C . MET B 1 23 ? 4.516 3.676 2.305 1 98.38 23 MET B C 1
ATOM 2367 O O . MET B 1 23 ? 5.125 2.738 2.824 1 98.38 23 MET B O 1
ATOM 2371 N N . ASN B 1 24 ? 4.305 4.781 2.943 1 98.31 24 ASN B N 1
ATOM 2372 C CA . ASN B 1 24 ? 4.5 4.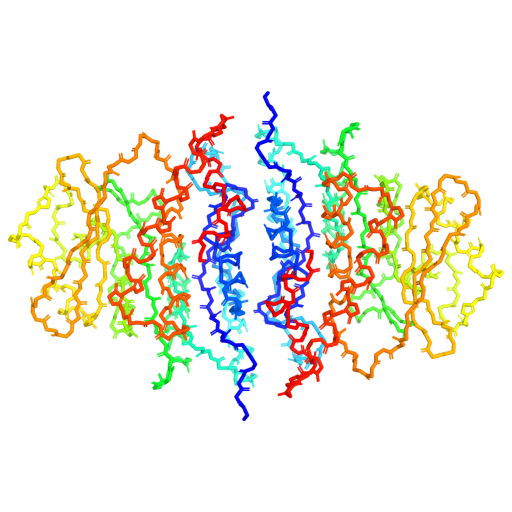906 4.387 1 98.31 24 ASN B CA 1
ATOM 2373 C C . ASN B 1 24 ? 3.199 4.668 5.148 1 98.31 24 ASN B C 1
ATOM 2375 O O . ASN B 1 24 ? 3.193 3.994 6.18 1 98.31 24 ASN B O 1
ATOM 2379 N N . ILE B 1 25 ? 2.143 5.152 4.605 1 98.75 25 ILE B N 1
ATOM 2380 C CA . ILE B 1 25 ? 0.845 5.195 5.27 1 98.75 25 ILE B CA 1
ATOM 2381 C C . ILE B 1 25 ? 0.31 3.775 5.449 1 98.75 25 ILE B C 1
ATOM 2383 O O . ILE B 1 25 ? -0.099 3.393 6.547 1 98.75 25 ILE B O 1
ATOM 2387 N N . ILE B 1 26 ? 0.366 2.959 4.434 1 98.81 26 ILE B N 1
ATOM 2388 C CA . ILE B 1 26 ? -0.262 1.643 4.418 1 98.81 26 ILE B CA 1
ATOM 2389 C C . ILE B 1 26 ? 0.408 0.739 5.449 1 98.81 26 ILE B C 1
ATOM 2391 O O . ILE B 1 26 ? -0.262 0.171 6.316 1 98.81 26 ILE B O 1
ATOM 2395 N N . PRO B 1 27 ? 1.756 0.644 5.484 1 98.62 27 PRO B N 1
ATOM 2396 C CA . PRO B 1 27 ? 2.369 -0.239 6.48 1 98.62 27 PRO B CA 1
ATOM 2397 C C . PRO B 1 27 ? 2.135 0.235 7.91 1 98.62 27 PRO B C 1
ATOM 2399 O O . PRO B 1 27 ? 1.908 -0.583 8.805 1 98.62 27 PRO B O 1
ATOM 2402 N N . ILE B 1 28 ? 2.193 1.512 8.125 1 98.81 28 ILE B N 1
ATOM 2403 C CA . ILE B 1 28 ? 2.049 2.061 9.469 1 98.81 28 ILE B CA 1
ATOM 2404 C C . ILE B 1 28 ? 0.654 1.749 10.008 1 98.81 28 ILE B C 1
ATOM 2406 O O . ILE B 1 28 ? 0.511 1.211 11.109 1 98.81 28 ILE B O 1
ATOM 2410 N N . MET B 1 29 ? -0.324 2.027 9.242 1 98.88 29 MET B N 1
ATOM 2411 C CA . MET B 1 29 ? -1.698 1.873 9.719 1 98.88 29 MET B CA 1
ATOM 2412 C C . MET B 1 29 ? -2.082 0.399 9.797 1 98.88 29 MET B C 1
ATOM 2414 O O . MET B 1 29 ? -2.805 -0.008 10.711 1 98.88 29 MET B O 1
ATOM 2418 N N . ALA B 1 30 ? -1.593 -0.373 8.828 1 98.69 30 ALA B N 1
ATOM 2419 C CA . ALA B 1 30 ? -1.854 -1.808 8.906 1 98.69 30 ALA B CA 1
ATOM 2420 C C . ALA B 1 30 ? -1.273 -2.404 10.18 1 98.69 30 ALA B C 1
ATOM 2422 O O . ALA B 1 30 ? -1.901 -3.252 10.82 1 98.69 30 ALA B O 1
ATOM 2423 N N . TYR B 1 31 ? -0.091 -1.98 10.531 1 98.5 31 TYR B N 1
ATOM 2424 C CA . TYR B 1 31 ? 0.552 -2.467 11.75 1 98.5 31 TYR B CA 1
ATOM 2425 C C . TYR B 1 31 ? -0.281 -2.131 12.984 1 98.5 31 TYR B C 1
ATOM 2427 O O . TYR B 1 31 ? -0.298 -2.889 13.953 1 98.5 31 TYR B O 1
ATOM 2435 N N . LYS B 1 32 ? -0.967 -1.032 12.938 1 98.56 32 LYS B N 1
ATOM 2436 C CA . LYS B 1 32 ? -1.811 -0.586 14.039 1 98.56 32 LYS B CA 1
ATOM 2437 C C . LYS B 1 32 ? -3.246 -1.072 13.867 1 98.56 32 LYS B C 1
ATOM 2439 O O . LYS B 1 32 ? -4.172 -0.516 14.461 1 98.56 32 LYS B O 1
ATOM 2444 N N . GLU B 1 33 ? -3.455 -2.07 12.969 1 98.19 33 GLU B N 1
ATOM 2445 C CA . GLU B 1 33 ? -4.707 -2.781 12.742 1 98.19 33 GLU B CA 1
ATOM 2446 C C . GLU B 1 33 ? -5.777 -1.85 12.172 1 98.19 33 GLU B C 1
ATOM 2448 O O . GLU B 1 33 ? -6.93 -1.879 12.609 1 98.19 33 GLU B O 1
ATOM 2453 N N . ILE B 1 34 ? -5.406 -1.036 11.289 1 98.62 34 ILE B N 1
ATOM 2454 C CA . ILE B 1 34 ? -6.301 -0.129 10.578 1 98.62 34 ILE B CA 1
ATOM 2455 C C . ILE B 1 34 ? -6.289 -0.459 9.086 1 98.62 34 ILE B C 1
ATOM 2457 O O . ILE B 1 34 ? -5.223 -0.632 8.492 1 98.62 34 ILE B O 1
ATOM 2461 N N . GLU B 1 35 ? -7.461 -0.597 8.523 1 98.38 35 GLU B N 1
ATOM 2462 C CA . GLU B 1 35 ? -7.582 -0.78 7.078 1 98.38 35 GLU B CA 1
ATOM 2463 C C . GLU B 1 35 ? -7.41 0.543 6.34 1 98.38 35 GLU B C 1
ATOM 2465 O O . GLU B 1 35 ? -8.094 1.524 6.641 1 98.38 35 GLU B O 1
ATOM 2470 N N . VAL B 1 36 ? -6.5 0.562 5.434 1 98.81 36 VAL B N 1
ATOM 2471 C CA . VAL B 1 36 ? -6.336 1.726 4.57 1 98.81 36 VAL B CA 1
ATOM 2472 C C . VAL B 1 36 ? -7.051 1.486 3.24 1 98.81 36 VAL B C 1
ATOM 2474 O O . VAL B 1 36 ? -6.852 0.454 2.598 1 98.81 36 VAL B O 1
ATOM 2477 N N . CYS B 1 37 ? -7.887 2.381 2.881 1 98.75 37 CYS B N 1
ATOM 2478 C CA . CYS B 1 37 ? -8.508 2.432 1.56 1 98.75 37 CYS B CA 1
ATOM 2479 C C . CYS B 1 37 ? -7.941 3.584 0.737 1 98.75 37 CYS B C 1
ATOM 2481 O O . CYS B 1 37 ? -8.406 4.719 0.849 1 98.75 37 CYS B O 1
ATOM 2483 N N . PRO B 1 38 ? -7.008 3.26 -0.128 1 98.75 38 PRO B N 1
ATOM 2484 C CA . PRO B 1 38 ? -6.312 4.332 -0.842 1 98.75 38 PRO B CA 1
ATOM 2485 C C . PRO B 1 38 ? -7.133 4.895 -2.002 1 98.75 38 PRO B C 1
ATOM 2487 O O . PRO B 1 38 ? -7.844 4.148 -2.68 1 98.75 38 PRO B O 1
ATOM 2490 N N . VAL B 1 39 ? -7.105 6.133 -2.189 1 98.31 39 VAL B N 1
ATOM 2491 C CA . VAL B 1 39 ? -7.496 6.867 -3.389 1 98.31 39 VAL B CA 1
ATOM 2492 C C . VAL B 1 39 ? -6.285 7.586 -3.977 1 98.31 39 VAL B C 1
ATOM 2494 O O . VAL B 1 39 ? -6.035 8.75 -3.662 1 98.31 39 VAL B O 1
ATOM 2497 N N . PRO B 1 40 ? -5.609 6.883 -4.855 1 98.19 40 PRO B N 1
ATOM 2498 C CA . PRO B 1 40 ? -4.395 7.523 -5.367 1 98.19 40 PRO B CA 1
ATOM 2499 C C . PRO B 1 40 ? -4.688 8.758 -6.211 1 98.19 40 PRO B C 1
ATOM 2501 O O . PRO B 1 40 ? -5.461 8.688 -7.168 1 98.19 40 PRO B O 1
ATOM 2504 N N . THR B 1 41 ? -4.043 9.844 -5.879 1 97.31 41 THR B N 1
ATOM 2505 C CA . THR B 1 41 ? -4.168 11.078 -6.648 1 97.31 41 THR B CA 1
ATOM 2506 C C . THR B 1 41 ? -3.277 11.031 -7.887 1 97.31 41 THR B C 1
ATOM 2508 O O . THR B 1 41 ? -3.59 11.664 -8.898 1 97.31 41 THR B O 1
ATOM 2511 N N . MET B 1 42 ? -2.221 10.414 -7.707 1 96.31 42 MET B N 1
ATOM 2512 C CA . MET B 1 42 ? -1.217 10.219 -8.75 1 96.31 42 MET B CA 1
ATOM 2513 C C . MET B 1 42 ? -0.341 9.008 -8.445 1 96.31 42 MET B C 1
ATOM 2515 O O . MET B 1 42 ? -0.214 8.602 -7.289 1 96.31 42 MET B O 1
ATOM 2519 N N . VAL B 1 43 ? 0.184 8.414 -9.508 1 97.75 43 VAL B N 1
ATOM 2520 C CA . VAL B 1 43 ? 1.224 7.402 -9.367 1 97.75 43 VAL B CA 1
ATOM 2521 C C . VAL B 1 43 ? 2.557 7.949 -9.867 1 97.75 43 VAL B C 1
ATOM 2523 O O . VAL B 1 43 ? 2.6 8.68 -10.867 1 97.75 43 VAL B O 1
ATOM 2526 N N . LEU B 1 44 ? 3.588 7.691 -9.094 1 97.62 44 LEU B N 1
ATOM 2527 C CA . LEU B 1 44 ? 4.934 8.164 -9.391 1 97.62 44 LEU B CA 1
ATOM 2528 C C . LEU B 1 44 ? 5.934 7.016 -9.367 1 97.62 44 LEU B C 1
ATOM 2530 O O . LEU B 1 44 ? 5.836 6.121 -8.523 1 97.62 44 LEU B O 1
ATOM 2534 N N . SER B 1 45 ? 6.938 7.117 -10.281 1 98.31 45 SER B N 1
ATOM 2535 C CA . SER B 1 45 ? 7.98 6.094 -10.273 1 98.31 45 SER B CA 1
ATOM 2536 C C . SER B 1 45 ? 8.828 6.188 -9.008 1 98.31 45 SER B C 1
ATOM 2538 O O . SER B 1 45 ? 9.281 5.168 -8.484 1 98.31 45 SER B O 1
ATOM 2540 N N . THR B 1 46 ? 9.117 7.355 -8.578 1 97 46 THR B N 1
ATOM 2541 C CA . THR B 1 46 ? 9.773 7.688 -7.316 1 97 46 THR B CA 1
ATOM 2542 C C . THR B 1 46 ? 9.141 8.93 -6.688 1 97 46 THR B C 1
ATOM 2544 O O . THR B 1 46 ? 8.344 9.617 -7.324 1 97 46 THR B O 1
ATOM 2547 N N . HIS B 1 47 ? 9.414 9.086 -5.438 1 91.88 47 HIS B N 1
ATOM 2548 C CA . HIS B 1 47 ? 9.062 10.43 -4.984 1 91.88 47 HIS B CA 1
ATOM 2549 C C . HIS B 1 47 ? 9.859 11.484 -5.746 1 91.88 47 HIS B C 1
ATOM 2551 O O . HIS B 1 47 ? 10.789 11.156 -6.488 1 91.88 47 HIS B O 1
ATOM 2557 N N . THR B 1 48 ? 9.578 12.703 -5.621 1 86.75 48 THR B N 1
ATOM 2558 C CA . THR B 1 48 ? 10.062 13.742 -6.523 1 86.75 48 THR B CA 1
ATOM 2559 C C . THR B 1 48 ? 11.391 14.312 -6.031 1 86.75 48 THR B C 1
ATOM 2561 O O . THR B 1 48 ? 12.016 15.133 -6.711 1 86.75 48 THR B O 1
ATOM 2564 N N . GLY B 1 49 ? 11.844 13.891 -4.902 1 84.69 49 GLY B N 1
ATOM 2565 C CA . GLY B 1 49 ? 13.047 14.477 -4.332 1 84.69 49 GLY B CA 1
ATOM 2566 C C . GLY B 1 49 ? 14.32 13.766 -4.754 1 84.69 49 GLY B C 1
ATOM 2567 O O . GLY B 1 49 ? 14.672 12.727 -4.188 1 84.69 49 GLY B O 1
ATOM 2568 N N . GLY B 1 50 ? 15.062 14.273 -5.758 1 86.25 50 GLY B N 1
ATOM 2569 C CA . GLY B 1 50 ? 16.422 13.836 -5.98 1 86.25 50 GLY B CA 1
ATOM 2570 C C . GLY B 1 50 ? 16.531 12.641 -6.914 1 86.25 50 GLY B C 1
ATOM 2571 O O . GLY B 1 50 ? 17.531 11.93 -6.906 1 86.25 50 GLY B O 1
ATOM 2572 N N . PHE B 1 51 ? 15.555 12.289 -7.703 1 92.81 51 PHE B N 1
ATOM 2573 C CA . PHE B 1 51 ? 15.617 11.102 -8.555 1 92.81 51 PHE B CA 1
ATOM 2574 C C . PHE B 1 51 ? 15.57 11.492 -10.023 1 92.81 51 PHE B C 1
ATOM 2576 O O . PHE B 1 51 ? 15.25 10.664 -10.883 1 92.81 51 PHE B O 1
ATOM 2583 N N . GLY B 1 52 ? 15.844 12.781 -10.289 1 91.75 52 GLY B N 1
ATOM 2584 C CA . GLY B 1 52 ? 15.828 13.211 -11.672 1 91.75 52 GLY B CA 1
ATOM 2585 C C . GLY B 1 52 ? 14.43 13.414 -12.219 1 91.75 52 GLY B C 1
ATOM 2586 O O . GLY B 1 52 ? 13.57 13.992 -11.547 1 91.75 52 GLY B O 1
ATOM 2587 N N . THR B 1 53 ? 14.242 12.984 -13.516 1 93.25 53 THR B N 1
ATOM 2588 C CA . THR B 1 53 ? 12.93 13.133 -14.133 1 93.25 53 THR B CA 1
ATOM 2589 C C . THR B 1 53 ? 12.016 11.969 -13.758 1 93.25 53 THR B C 1
ATOM 2591 O O . THR B 1 53 ? 12.102 10.891 -14.344 1 93.25 53 THR B O 1
ATOM 2594 N N . VAL B 1 54 ? 11.133 12.258 -12.938 1 95.81 54 VAL B N 1
ATOM 2595 C CA . VAL B 1 54 ? 10.242 11.25 -12.367 1 95.81 54 VAL B CA 1
ATOM 2596 C C . VAL B 1 54 ? 9.086 10.984 -13.328 1 95.81 54 VAL B C 1
ATOM 2598 O O . VAL B 1 54 ? 8.523 11.914 -13.914 1 95.81 54 VAL B O 1
ATOM 2601 N N . ALA B 1 55 ? 8.758 9.703 -13.594 1 97.75 55 ALA B N 1
ATOM 2602 C CA . ALA B 1 55 ? 7.527 9.359 -14.297 1 97.75 55 ALA B CA 1
ATOM 2603 C C . ALA B 1 55 ? 6.305 9.609 -13.414 1 97.75 55 ALA B C 1
ATOM 2605 O O . ALA B 1 55 ? 6.297 9.25 -12.234 1 97.75 55 ALA B O 1
ATOM 2606 N N . LYS B 1 56 ? 5.277 10.289 -14.016 1 95.94 56 LYS B N 1
ATOM 2607 C CA . LYS B 1 56 ? 4.09 10.648 -13.25 1 95.94 56 LYS B CA 1
ATOM 2608 C C . LYS B 1 56 ? 2.818 10.414 -14.062 1 95.94 56 LYS B C 1
ATOM 2610 O O . LYS B 1 56 ? 2.814 10.578 -15.281 1 95.94 56 LYS B O 1
ATOM 2615 N N . GLN B 1 57 ? 1.806 10.008 -13.422 1 96.75 57 GLN B N 1
ATOM 2616 C CA . GLN B 1 57 ? 0.475 9.898 -14.016 1 96.75 57 GLN B CA 1
ATOM 2617 C C . GLN B 1 57 ? -0.601 10.352 -13.031 1 96.75 57 GLN B C 1
ATOM 2619 O O . GLN B 1 57 ? -0.777 9.75 -11.969 1 96.75 57 GLN B O 1
ATOM 2624 N N . GLY B 1 58 ? -1.292 11.477 -13.375 1 95.31 58 GLY B N 1
ATOM 2625 C CA . GLY B 1 58 ? -2.447 11.914 -12.602 1 95.31 58 GLY B CA 1
ATOM 2626 C C . GLY B 1 58 ? -3.645 11 -12.75 1 95.31 58 GLY B C 1
ATOM 2627 O O . GLY B 1 58 ? -3.814 10.352 -13.789 1 95.31 58 GLY B O 1
ATOM 2628 N N . LEU B 1 59 ? -4.5 10.969 -11.711 1 97.31 59 LEU B N 1
ATOM 2629 C CA . LEU B 1 59 ? -5.605 10.016 -11.719 1 97.31 59 LEU B CA 1
ATOM 2630 C C . LEU B 1 59 ? -6.926 10.719 -11.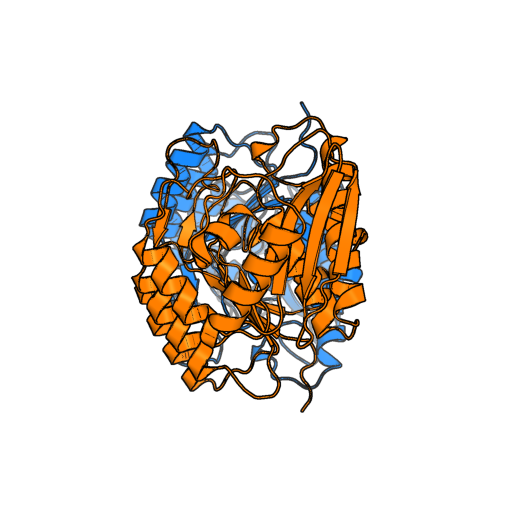422 1 97.31 59 LEU B C 1
ATOM 2632 O O . LEU B 1 59 ? -7.836 10.117 -10.844 1 97.31 59 LEU B O 1
ATOM 2636 N N . ASN B 1 60 ? -7.078 11.984 -11.797 1 95.69 60 ASN B N 1
ATOM 2637 C CA . ASN B 1 60 ? -8.258 12.773 -11.469 1 95.69 60 ASN B CA 1
ATOM 2638 C C . ASN B 1 60 ? -9.531 12.133 -12.031 1 95.69 60 ASN B C 1
ATOM 2640 O O . ASN B 1 60 ? -10.562 12.102 -11.359 1 95.69 60 ASN B O 1
ATOM 2644 N N . ASP B 1 61 ? -9.5 11.617 -13.281 1 96.12 61 ASP B N 1
ATOM 2645 C CA . ASP B 1 61 ? -10.664 10.969 -13.875 1 96.12 61 ASP B CA 1
ATOM 2646 C C . ASP B 1 61 ? -11.055 9.719 -13.086 1 96.12 61 ASP B C 1
ATOM 2648 O O . ASP B 1 61 ? -12.234 9.484 -12.836 1 96.12 61 ASP B O 1
ATOM 2652 N N . PHE B 1 62 ? -10.078 8.969 -12.781 1 97.81 62 PHE B N 1
ATOM 2653 C CA . PHE B 1 62 ? -10.336 7.773 -11.992 1 97.81 62 PHE B CA 1
ATOM 2654 C C . PHE B 1 62 ? -10.93 8.141 -10.633 1 97.81 62 PHE B C 1
ATOM 2656 O O . PHE B 1 62 ? -11.859 7.488 -10.164 1 97.81 62 PHE B O 1
ATOM 2663 N N . MET B 1 63 ? -10.406 9.148 -9.969 1 98.19 63 MET B N 1
ATOM 2664 C CA . MET B 1 63 ? -10.883 9.57 -8.648 1 98.19 63 MET B CA 1
ATOM 2665 C C . MET B 1 63 ? -12.375 9.867 -8.68 1 98.19 63 MET B C 1
ATOM 2667 O O . MET B 1 63 ? -13.109 9.5 -7.754 1 98.19 63 MET B O 1
ATOM 2671 N N . GLU B 1 64 ? -12.781 10.523 -9.719 1 97.69 64 GLU B N 1
ATOM 2672 C CA . GLU B 1 64 ? -14.188 10.867 -9.844 1 97.69 64 GLU B CA 1
ATOM 2673 C C . GLU B 1 64 ? -15.055 9.617 -9.945 1 97.69 64 GLU B C 1
ATOM 2675 O O . GLU B 1 64 ? -16.125 9.539 -9.32 1 97.69 64 GLU B O 1
ATOM 2680 N N . ARG B 1 65 ? -14.648 8.68 -10.766 1 98.19 65 ARG B N 1
ATOM 2681 C CA . ARG B 1 65 ? -15.383 7.43 -10.914 1 98.19 65 ARG B CA 1
ATOM 2682 C C . ARG B 1 65 ? -15.336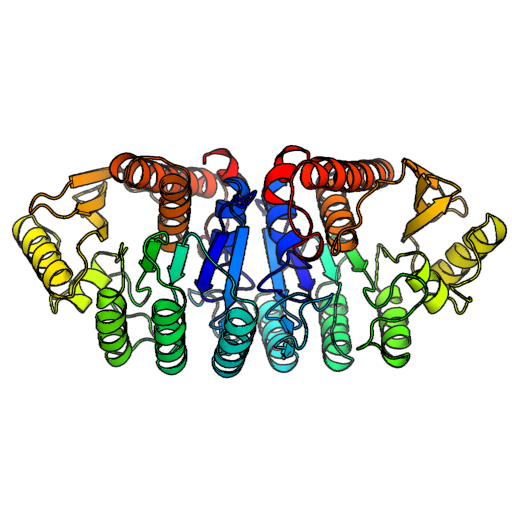 6.609 -9.633 1 98.19 65 ARG B C 1
ATOM 2684 O O . ARG B 1 65 ? -16.312 5.965 -9.258 1 98.19 65 ARG B O 1
ATOM 2691 N N . ASN B 1 66 ? -14.188 6.637 -8.992 1 98.5 66 ASN B N 1
ATOM 2692 C CA . ASN B 1 66 ? -14.039 5.98 -7.695 1 98.5 66 ASN B CA 1
ATOM 2693 C C . ASN B 1 66 ? -15.016 6.547 -6.664 1 98.5 66 ASN B C 1
ATOM 2695 O O . ASN B 1 66 ? -15.664 5.793 -5.934 1 98.5 66 ASN B O 1
ATOM 2699 N N . PHE B 1 67 ? -15.094 7.879 -6.688 1 97.62 67 PHE B N 1
ATOM 2700 C CA . PHE B 1 67 ? -16.016 8.57 -5.797 1 97.62 67 PHE B CA 1
ATOM 2701 C C . PHE B 1 67 ? -17.438 8.07 -6 1 97.62 67 PHE B C 1
ATOM 2703 O O . PHE B 1 67 ? -18.125 7.699 -5.039 1 97.62 67 PHE B O 1
ATOM 2710 N N . ASN B 1 68 ? -17.891 7.977 -7.191 1 97.81 68 ASN B N 1
ATOM 2711 C CA . ASN B 1 68 ? -19.25 7.57 -7.512 1 97.81 68 ASN B CA 1
ATOM 2712 C C . ASN B 1 68 ? -19.516 6.125 -7.094 1 97.81 68 ASN B C 1
ATOM 2714 O O . ASN B 1 68 ? -20.578 5.812 -6.566 1 97.81 68 ASN B O 1
ATOM 2718 N N . HIS B 1 69 ? -18.562 5.34 -7.312 1 98.38 69 HIS B N 1
ATOM 2719 C CA . HIS B 1 69 ? -18.703 3.934 -6.953 1 98.38 69 HIS B CA 1
ATOM 2720 C C . HIS B 1 69 ? -18.812 3.758 -5.441 1 98.38 69 HIS B C 1
ATOM 2722 O O . HIS B 1 69 ? -19.656 3.008 -4.961 1 98.38 69 HIS B O 1
ATOM 2728 N N . TRP B 1 70 ? -17.953 4.422 -4.676 1 98.19 70 TRP B N 1
ATOM 2729 C CA . TRP B 1 70 ? -17.953 4.293 -3.221 1 98.19 70 TRP B CA 1
ATOM 2730 C C . TRP B 1 70 ? -19.219 4.879 -2.619 1 98.19 70 TRP B C 1
ATOM 2732 O O . TRP B 1 70 ? -19.719 4.383 -1.608 1 98.19 70 TRP B O 1
ATOM 2742 N N . LYS B 1 71 ? -19.734 5.938 -3.238 1 96.62 71 LYS B N 1
ATOM 2743 C CA . LYS B 1 71 ? -21.016 6.504 -2.824 1 96.62 71 LYS B CA 1
ATOM 2744 C C . LYS B 1 71 ? -22.141 5.496 -3.006 1 96.62 71 LYS B C 1
ATOM 2746 O O . LYS B 1 71 ? -22.984 5.34 -2.125 1 96.62 71 LYS B O 1
ATOM 2751 N N . GLU B 1 72 ? -22.125 4.852 -4.105 1 96.81 72 GLU B N 1
ATOM 2752 C CA . GLU B 1 72 ? -23.125 3.834 -4.398 1 96.81 72 GLU B CA 1
ATOM 2753 C C . GLU B 1 72 ? -23.062 2.695 -3.387 1 96.81 72 GLU B C 1
ATOM 2755 O O . GLU B 1 72 ? -24.109 2.143 -3.01 1 96.81 72 GLU B O 1
ATOM 2760 N N . LEU B 1 73 ? -21.906 2.367 -2.951 1 96.38 73 LEU B N 1
ATOM 2761 C CA . LEU B 1 73 ? -21.719 1.275 -2.002 1 96.38 73 LEU B CA 1
ATOM 2762 C C . LEU B 1 73 ? -22.016 1.734 -0.578 1 96.38 73 LEU B C 1
ATOM 2764 O O . LEU B 1 73 ? -22.031 0.923 0.35 1 96.38 73 LEU B O 1
ATOM 2768 N N . LYS B 1 74 ? -22.203 3.045 -0.365 1 95.31 74 LYS B N 1
ATOM 2769 C CA . LYS B 1 74 ? -22.484 3.639 0.94 1 95.31 74 LYS B CA 1
ATOM 2770 C C . LYS B 1 74 ? -21.375 3.297 1.939 1 95.31 74 LYS B C 1
ATOM 2772 O O . LYS B 1 74 ? -21.656 2.891 3.068 1 95.31 74 LYS B O 1
ATOM 2777 N N . LEU B 1 75 ? -20.172 3.389 1.431 1 96 75 LEU B N 1
ATOM 2778 C CA . LEU B 1 75 ? -19.031 3.104 2.303 1 96 75 LEU B CA 1
ATOM 2779 C C . LEU B 1 75 ? -18.906 4.164 3.391 1 96 75 LEU B C 1
ATOM 2781 O O . LEU B 1 75 ? -19.203 5.34 3.158 1 96 75 LEU B O 1
ATOM 2785 N N . GLU B 1 76 ? -18.484 3.729 4.535 1 96.06 76 GLU B N 1
ATOM 2786 C CA . GLU B 1 76 ? -18.203 4.617 5.66 1 96.06 76 GLU B CA 1
ATOM 2787 C C . GLU B 1 76 ? -16.75 4.488 6.113 1 96.06 76 GLU B C 1
ATOM 2789 O O . GLU B 1 76 ? -16.156 3.41 6.031 1 96.06 76 GLU B O 1
ATOM 2794 N N . PHE B 1 77 ? -16.234 5.562 6.621 1 97.69 77 PHE B N 1
ATOM 2795 C CA . PHE B 1 77 ? -14.844 5.621 7.047 1 97.69 77 PHE B CA 1
ATOM 2796 C C . PHE B 1 77 ? -14.727 6.27 8.422 1 97.69 77 PHE B C 1
ATOM 2798 O O . PHE B 1 77 ? -15.469 7.195 8.742 1 97.69 77 PHE B O 1
ATOM 2805 N N . ASP B 1 78 ? -13.805 5.742 9.211 1 98.19 78 ASP B N 1
ATOM 2806 C CA . ASP B 1 78 ? -13.531 6.344 10.516 1 98.19 78 ASP B CA 1
ATOM 2807 C C . ASP B 1 78 ? -12.688 7.609 10.367 1 98.19 78 ASP B C 1
ATOM 2809 O O . ASP B 1 78 ? -12.703 8.477 11.242 1 98.19 78 ASP B O 1
ATOM 2813 N N . CYS B 1 79 ? -11.992 7.699 9.258 1 98.56 79 CYS B N 1
ATOM 2814 C CA . CYS B 1 79 ? -11.133 8.852 9 1 98.56 79 CYS B CA 1
ATOM 2815 C C . CYS B 1 79 ? -10.945 9.07 7.504 1 98.56 79 CYS B C 1
ATOM 2817 O O . CYS B 1 79 ? -10.875 8.102 6.738 1 98.56 79 CYS B O 1
ATOM 2819 N N . VAL B 1 80 ? -10.969 10.281 7.062 1 98.44 80 VAL B N 1
ATOM 2820 C CA . VAL B 1 80 ? -10.484 10.703 5.754 1 98.44 80 VAL B CA 1
ATOM 2821 C C . VAL B 1 80 ? -9.172 11.461 5.914 1 98.44 80 VAL B C 1
ATOM 2823 O O . VAL B 1 80 ? -9.109 12.469 6.629 1 98.44 80 VAL B O 1
ATOM 2826 N N . TYR B 1 81 ? -8.125 10.961 5.316 1 98.69 81 TYR B N 1
ATOM 2827 C CA . TYR B 1 81 ? -6.773 11.5 5.434 1 98.69 81 TYR B CA 1
ATOM 2828 C C . TYR B 1 81 ? -6.25 11.961 4.078 1 98.69 81 TYR B C 1
ATOM 2830 O O . TYR B 1 81 ? -6.012 11.141 3.188 1 98.69 81 TYR B O 1
ATOM 2838 N N . THR B 1 82 ? -6.059 13.273 3.91 1 98.12 82 THR B N 1
ATOM 2839 C CA . THR B 1 82 ? -5.566 13.812 2.646 1 98.12 82 THR B CA 1
ATOM 2840 C C . THR B 1 82 ? -4.129 14.297 2.791 1 98.12 82 THR B C 1
ATOM 2842 O O . THR B 1 82 ? -3.729 14.773 3.857 1 98.12 82 THR B O 1
ATOM 2845 N N . GLY B 1 83 ? -3.389 14.156 1.744 1 95.88 83 GLY B N 1
ATOM 2846 C CA . GLY B 1 83 ? -2.033 14.672 1.643 1 95.88 83 GLY B CA 1
ATOM 2847 C C . GLY B 1 83 ? -1.725 15.281 0.285 1 95.88 83 GLY B C 1
ATOM 2848 O O . GLY B 1 83 ? -2.422 16.188 -0.169 1 95.88 83 GLY B O 1
ATOM 2849 N N . TYR B 1 84 ? -0.808 14.695 -0.427 1 92.81 84 TYR B N 1
ATOM 2850 C CA . TYR B 1 84 ? -0.396 15.227 -1.722 1 92.81 84 TYR B CA 1
ATOM 2851 C C . TYR B 1 84 ? -1.518 15.102 -2.744 1 92.81 84 TYR B C 1
ATOM 2853 O O . TYR B 1 84 ? -1.936 13.992 -3.084 1 92.81 84 TYR B O 1
ATOM 2861 N N . LEU B 1 85 ? -1.911 16.25 -3.314 1 92.56 85 LEU B N 1
ATOM 2862 C CA . LEU B 1 85 ? -3.062 16.25 -4.211 1 92.56 85 LEU B CA 1
ATOM 2863 C C . LEU B 1 85 ? -2.629 16.469 -5.656 1 92.56 85 LEU B C 1
ATOM 2865 O O . LEU B 1 85 ? -3.398 16.203 -6.582 1 92.56 85 LEU B O 1
ATOM 2869 N N . GLY B 1 86 ? -1.372 16.844 -5.879 1 85.12 86 GLY B N 1
ATOM 2870 C CA . GLY B 1 86 ? -0.769 16.891 -7.203 1 85.12 86 GLY B CA 1
ATOM 2871 C C . GLY B 1 86 ? -1.294 18.016 -8.07 1 85.12 86 GLY B C 1
ATOM 2872 O O . GLY B 1 86 ? -0.576 18.531 -8.93 1 85.12 86 GLY B O 1
ATOM 2873 N N . GLY B 1 87 ? -2.721 18.391 -7.973 1 89.56 87 GLY B N 1
ATOM 2874 C CA . GLY B 1 87 ? -3.275 19.438 -8.82 1 89.56 87 GLY B CA 1
ATOM 2875 C C . GLY B 1 87 ? -4.648 19.891 -8.375 1 89.56 87 GLY B C 1
ATOM 2876 O O . GLY B 1 87 ? -5.25 19.297 -7.477 1 89.56 87 GLY B O 1
ATOM 2877 N N . ILE B 1 88 ? -5.086 20.906 -9.102 1 92.44 88 ILE B N 1
ATOM 2878 C CA . ILE B 1 88 ? -6.328 21.578 -8.719 1 92.44 88 ILE B CA 1
ATOM 2879 C C . ILE B 1 88 ? -7.508 20.641 -8.953 1 92.44 88 ILE B C 1
ATOM 2881 O O . ILE B 1 88 ? -8.484 20.656 -8.203 1 92.44 88 ILE B O 1
ATOM 2885 N N . ASN B 1 89 ? -7.469 19.859 -10 1 93.88 89 ASN B N 1
ATOM 2886 C CA . ASN B 1 89 ? -8.555 18.922 -10.281 1 93.88 89 ASN B CA 1
ATOM 2887 C C . ASN B 1 89 ? -8.695 17.875 -9.18 1 93.88 89 ASN B C 1
ATOM 2889 O O . ASN B 1 89 ? -9.805 17.562 -8.742 1 93.88 89 ASN B O 1
ATOM 2893 N N . GLU B 1 90 ? -7.582 17.297 -8.758 1 95 90 GLU B N 1
ATOM 2894 C CA . GLU B 1 90 ? -7.59 16.344 -7.648 1 95 90 GLU B CA 1
ATOM 2895 C C . GLU B 1 90 ? -8.125 17 -6.375 1 95 90 GLU B C 1
ATOM 2897 O O . GLU B 1 90 ? -8.836 16.359 -5.598 1 95 90 GLU B O 1
ATOM 2902 N N . LEU B 1 91 ? -7.734 18.25 -6.223 1 95.69 91 LEU B N 1
ATOM 2903 C CA . LEU B 1 91 ? -8.188 19 -5.059 1 95.69 91 LEU B CA 1
ATOM 2904 C C . LEU B 1 91 ? -9.711 19.125 -5.051 1 95.69 91 LEU B C 1
ATOM 2906 O O . LEU B 1 91 ? -10.352 18.906 -4.02 1 95.69 91 LEU B O 1
ATOM 2910 N N . LYS B 1 92 ? -10.305 19.438 -6.148 1 95.38 92 LYS B N 1
ATOM 2911 C CA . LYS B 1 92 ? -11.758 19.594 -6.254 1 95.38 92 LYS B CA 1
ATOM 2912 C C . LYS B 1 92 ? -12.477 18.281 -5.965 1 95.38 92 LYS B C 1
ATOM 2914 O O . LYS B 1 92 ? -13.492 18.266 -5.273 1 95.38 92 LYS B O 1
ATOM 2919 N N . ILE B 1 93 ? -11.984 17.25 -6.492 1 96.75 93 ILE B N 1
ATOM 2920 C CA . ILE B 1 93 ? -12.586 15.938 -6.273 1 96.75 93 ILE B CA 1
ATOM 2921 C C . ILE B 1 93 ? -12.445 15.547 -4.801 1 96.75 93 ILE B C 1
ATOM 2923 O O . ILE B 1 93 ? -13.359 14.969 -4.219 1 96.75 93 ILE B O 1
ATOM 2927 N N . THR B 1 94 ? -11.289 15.82 -4.254 1 97.31 94 THR B N 1
ATOM 2928 C CA . THR B 1 94 ? -11.055 15.555 -2.838 1 97.31 94 THR B CA 1
ATOM 2929 C C . THR B 1 94 ? -12.07 16.297 -1.974 1 97.31 94 THR B C 1
ATOM 2931 O O . THR B 1 94 ? -12.586 15.742 -1.002 1 97.31 94 THR B O 1
ATOM 2934 N N . GLU B 1 95 ? -12.297 17.516 -2.332 1 96.62 95 GLU B N 1
ATOM 2935 C CA . GLU B 1 95 ? -13.312 18.281 -1.62 1 96.62 95 GLU B CA 1
ATOM 2936 C C . GLU B 1 95 ? -14.664 17.594 -1.664 1 96.62 95 GLU B C 1
ATOM 2938 O O . GLU B 1 95 ? -15.383 17.547 -0.662 1 96.62 95 GLU B O 1
ATOM 2943 N N . LYS B 1 96 ? -15.047 17.047 -2.791 1 96.12 96 LYS B N 1
ATOM 2944 C CA . LYS B 1 96 ? -16.297 16.297 -2.92 1 96.12 96 LYS B CA 1
ATOM 2945 C C . LYS B 1 96 ? -16.297 15.086 -1.989 1 96.12 96 LYS B C 1
ATOM 2947 O O . LYS B 1 96 ? -17.312 14.812 -1.33 1 96.12 96 LYS B O 1
ATOM 2952 N N . PHE B 1 97 ? -15.164 14.32 -1.989 1 97.06 97 PHE B N 1
ATOM 2953 C CA . PHE B 1 97 ? -15.039 13.164 -1.11 1 97.06 97 PHE B CA 1
ATOM 2954 C C . PHE B 1 97 ? -15.297 13.555 0.339 1 97.06 97 PHE B C 1
ATOM 2956 O O . PHE B 1 97 ? -16.078 12.898 1.034 1 97.06 97 PHE B O 1
ATOM 2963 N N . ILE B 1 98 ? -14.664 14.609 0.769 1 96.94 98 ILE B N 1
ATOM 2964 C CA . ILE B 1 98 ? -14.758 15.047 2.158 1 96.94 98 ILE B CA 1
ATOM 2965 C C . ILE B 1 98 ? -16.203 15.414 2.486 1 96.94 98 ILE B C 1
ATOM 2967 O O . ILE B 1 98 ? -16.766 14.938 3.475 1 96.94 98 ILE B O 1
ATOM 2971 N N . LYS B 1 99 ? -16.828 16.188 1.656 1 95.56 99 LYS B N 1
ATOM 2972 C CA . LYS B 1 99 ? -18.203 16.656 1.896 1 95.56 99 LYS B CA 1
ATOM 2973 C C . LYS B 1 99 ? -19.172 15.477 1.936 1 95.56 99 LYS B C 1
ATOM 2975 O O . LYS B 1 99 ? -20.094 15.461 2.748 1 95.56 99 LYS B O 1
ATOM 2980 N N . GLU B 1 100 ? -18.969 14.492 1.115 1 95.69 100 GLU B N 1
ATOM 2981 C CA . GLU B 1 100 ? -19.891 13.375 0.983 1 95.69 100 GLU B CA 1
ATOM 2982 C C . GLU B 1 100 ? -19.734 12.391 2.139 1 95.69 100 GLU B C 1
ATOM 2984 O O . GLU B 1 100 ? -20.719 11.828 2.625 1 95.69 100 GLU B O 1
ATOM 2989 N N . PHE B 1 101 ? -18.516 12.156 2.521 1 96.31 101 PHE B N 1
ATOM 2990 C CA . PHE B 1 101 ? -18.25 11.047 3.432 1 96.31 101 PHE B CA 1
ATOM 2991 C C . PHE B 1 101 ? -18.109 11.547 4.867 1 96.31 101 PHE B C 1
ATOM 2993 O O . PHE B 1 101 ? -18.078 10.75 5.805 1 96.31 101 PHE B O 1
ATOM 3000 N N . LYS B 1 102 ? -18.016 12.898 5.027 1 95.38 102 LYS B N 1
ATOM 3001 C CA . LYS B 1 102 ? -17.953 13.469 6.367 1 95.38 102 LYS B CA 1
ATOM 3002 C C . LYS B 1 102 ? -19.234 13.219 7.141 1 95.38 102 LYS B C 1
ATOM 3004 O O . LYS B 1 102 ? -20.328 13.32 6.582 1 95.38 102 LYS B O 1
ATOM 3009 N N . ASN B 1 103 ? -19.109 12.773 8.32 1 93.44 103 ASN B N 1
ATOM 3010 C CA . ASN B 1 103 ? -20.219 12.633 9.25 1 93.44 103 ASN B CA 1
ATOM 3011 C C . ASN B 1 103 ? -19.781 12.852 10.695 1 93.44 103 ASN B C 1
ATOM 3013 O O . ASN B 1 103 ? -18.625 13.195 10.953 1 93.44 103 ASN B O 1
ATOM 3017 N N . ARG B 1 104 ? -20.625 12.711 11.664 1 91.62 104 ARG B N 1
ATOM 3018 C CA . ARG B 1 104 ? -20.359 13.07 13.055 1 91.62 104 ARG B CA 1
ATOM 3019 C C . ARG B 1 104 ? -19.359 12.109 13.688 1 91.62 104 ARG B C 1
ATOM 3021 O O . ARG B 1 104 ? -18.75 12.422 14.719 1 91.62 104 ARG B O 1
ATOM 3028 N N . ASN B 1 105 ? -19.156 11.008 13.055 1 90.88 105 ASN B N 1
ATOM 3029 C CA . ASN B 1 105 ? -18.344 9.969 13.68 1 90.88 105 ASN B CA 1
ATOM 3030 C C . ASN B 1 105 ? -16.984 9.844 13.016 1 90.88 105 ASN B C 1
ATOM 3032 O O . ASN B 1 105 ? -16.141 9.055 13.453 1 90.88 105 ASN B O 1
ATOM 3036 N N . ASN B 1 106 ? -16.75 10.633 11.984 1 94.94 106 ASN B N 1
ATOM 3037 C CA . ASN B 1 106 ? -15.484 10.469 11.266 1 94.94 106 ASN B CA 1
ATOM 3038 C C . ASN B 1 106 ? -14.492 11.578 11.617 1 94.94 106 ASN B C 1
ATOM 3040 O O . ASN B 1 106 ? -14.883 12.609 12.172 1 94.94 106 ASN B O 1
ATOM 3044 N N . LEU B 1 107 ? -13.25 11.336 11.5 1 97.69 107 LEU B N 1
ATOM 3045 C CA . LEU B 1 107 ? -12.156 12.289 11.648 1 97.69 107 LEU B CA 1
ATOM 3046 C C . LEU B 1 107 ? -11.633 12.734 10.289 1 97.69 107 LEU B C 1
ATOM 3048 O O . LEU B 1 107 ? -11.188 11.898 9.492 1 97.69 107 LEU B O 1
ATOM 3052 N N . ILE B 1 108 ? -11.719 13.992 9.953 1 98.31 108 ILE B N 1
ATOM 3053 C CA . ILE B 1 108 ? -11.164 14.531 8.719 1 98.31 108 ILE B CA 1
ATOM 3054 C C . ILE B 1 108 ? -9.805 15.172 9 1 98.31 108 ILE B C 1
ATOM 3056 O O . ILE B 1 108 ? -9.719 16.188 9.703 1 98.31 108 ILE B O 1
ATOM 3060 N N . VAL B 1 109 ? -8.758 14.594 8.461 1 98.56 109 VAL B N 1
ATOM 3061 C CA . VAL B 1 109 ? -7.398 15.086 8.656 1 98.56 109 VAL B CA 1
ATOM 3062 C C . VAL B 1 109 ? -6.836 15.594 7.336 1 98.56 109 VAL B C 1
ATOM 3064 O O . VAL B 1 109 ? -6.781 14.859 6.352 1 98.56 109 VAL B O 1
ATOM 3067 N N . VAL B 1 110 ? -6.387 16.828 7.312 1 98.12 110 VAL B N 1
ATOM 3068 C CA . VAL B 1 110 ? -5.816 17.438 6.117 1 98.12 110 VAL B CA 1
ATOM 3069 C C . VAL B 1 110 ? -4.336 17.75 6.344 1 98.12 110 VAL B C 1
ATOM 3071 O O . VAL B 1 110 ? -3.992 18.578 7.18 1 98.12 110 VAL B O 1
ATOM 3074 N N . ASP B 1 111 ? -3.504 17.031 5.711 1 98.06 111 ASP B N 1
ATOM 3075 C CA . ASP B 1 111 ? -2.098 17.375 5.535 1 98.06 111 ASP B CA 1
ATOM 3076 C C . ASP B 1 111 ? -1.881 18.141 4.23 1 98.06 111 ASP B C 1
ATOM 3078 O O . ASP B 1 111 ? -2.037 17.594 3.143 1 98.06 111 ASP B O 1
ATOM 3082 N N . PRO B 1 112 ? -1.557 19.406 4.32 1 96.19 112 PRO B N 1
ATOM 3083 C CA . PRO B 1 112 ? -1.52 20.219 3.109 1 96.19 112 PRO B CA 1
ATOM 3084 C C . PRO B 1 112 ? -0.516 19.719 2.08 1 96.19 112 PRO B C 1
ATOM 3086 O O . PRO B 1 112 ? -0.841 19.609 0.894 1 96.19 112 PRO B O 1
ATOM 3089 N N . VAL B 1 113 ? 0.587 19.375 2.307 1 94.88 113 VAL B N 1
ATOM 3090 C CA . VAL B 1 113 ? 1.685 18.828 1.524 1 94.88 113 VAL B CA 1
ATOM 3091 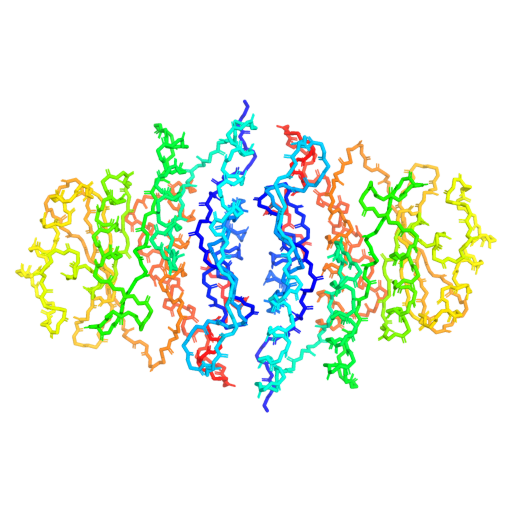C C . VAL B 1 113 ? 1.909 19.672 0.273 1 94.88 113 VAL B C 1
ATOM 3093 O O . VAL B 1 113 ? 1.691 19.203 -0.847 1 94.88 113 VAL B O 1
ATOM 3096 N N . PHE B 1 114 ? 2.492 20.859 0.496 1 94.38 114 PHE B N 1
ATOM 3097 C CA . PHE B 1 114 ? 2.713 21.656 -0.709 1 94.38 114 PHE B CA 1
ATOM 3098 C C . PHE B 1 114 ? 4.02 22.438 -0.614 1 94.38 114 PHE B C 1
ATOM 3100 O O . PHE B 1 114 ? 4.414 23.109 -1.564 1 94.38 114 PHE B O 1
ATOM 3107 N N . GLY B 1 115 ? 4.711 22.328 0.556 1 92.94 115 GLY B N 1
ATOM 3108 C CA . GLY B 1 115 ? 5.961 23.062 0.702 1 92.94 115 GLY B CA 1
ATOM 3109 C C . GLY B 1 115 ? 6.734 22.672 1.947 1 92.94 115 GLY B C 1
ATOM 3110 O O . GLY B 1 115 ? 6.172 22.109 2.883 1 92.94 115 GLY B O 1
ATOM 3111 N N . ASP B 1 116 ? 7.988 22.969 1.854 1 91.75 116 ASP B N 1
ATOM 3112 C CA . ASP B 1 116 ? 8.93 22.719 2.939 1 91.75 116 ASP B CA 1
ATOM 3113 C C . ASP B 1 116 ? 10.195 23.562 2.773 1 91.75 116 ASP B C 1
ATOM 3115 O O . ASP B 1 116 ? 10.461 24.094 1.688 1 91.75 116 ASP B O 1
ATOM 3119 N N . ASN B 1 117 ? 10.898 23.75 3.893 1 91.88 117 ASN B N 1
ATOM 3120 C CA . ASN B 1 117 ? 12.164 24.484 3.855 1 91.88 117 ASN B CA 1
ATOM 3121 C C . ASN B 1 117 ? 11.992 25.875 3.254 1 91.88 117 ASN B C 1
ATOM 3123 O O . ASN B 1 117 ? 12.742 26.266 2.359 1 91.88 117 ASN B O 1
ATOM 3127 N N . HIS B 1 118 ? 10.945 26.5 3.574 1 93.81 118 HIS B N 1
ATOM 3128 C CA . HIS B 1 118 ? 10.648 27.906 3.348 1 93.81 118 HIS B CA 1
ATOM 3129 C C . HIS B 1 118 ? 10.188 28.141 1.913 1 93.81 118 HIS B C 1
ATOM 3131 O O . HIS B 1 118 ? 10.07 29.297 1.479 1 93.81 118 HIS B O 1
ATOM 3137 N N . LYS B 1 119 ? 9.938 27.062 1.199 1 93.31 119 LYS B N 1
ATOM 3138 C CA . LYS B 1 119 ? 9.523 27.234 -0.19 1 93.31 119 LYS B CA 1
ATOM 3139 C C . LYS B 1 119 ? 8.406 26.266 -0.553 1 93.31 119 LYS B C 1
ATOM 3141 O O . LYS B 1 119 ? 8.258 25.219 0.08 1 93.31 119 LYS B O 1
ATOM 3146 N N . LEU B 1 120 ? 7.672 26.641 -1.598 1 91.25 120 LEU B N 1
ATOM 3147 C CA . LEU B 1 120 ? 6.719 25.719 -2.217 1 91.25 120 LEU B CA 1
ATOM 3148 C C . LEU B 1 120 ? 7.449 24.609 -2.965 1 91.25 120 LEU B C 1
ATOM 3150 O O . LEU B 1 120 ? 8.547 24.812 -3.479 1 91.25 120 LEU B O 1
ATOM 3154 N N . TYR B 1 121 ? 6.855 23.422 -2.971 1 86.25 121 TYR B N 1
ATOM 3155 C CA . TYR B 1 121 ? 7.402 22.391 -3.85 1 86.25 121 TYR B CA 1
ATOM 3156 C C . TYR B 1 121 ? 7.355 22.844 -5.305 1 86.25 121 TYR B C 1
ATOM 3158 O O . TYR B 1 121 ? 6.512 23.656 -5.684 1 86.25 121 TYR B O 1
ATOM 3166 N N . SER B 1 122 ? 8.219 22.406 -6.121 1 79.06 122 SER B N 1
ATOM 3167 C CA . SER B 1 122 ? 8.43 22.875 -7.488 1 79.06 122 SER B CA 1
ATOM 3168 C C . SER B 1 122 ? 7.16 22.75 -8.32 1 79.06 122 SER B C 1
ATOM 3170 O O . SER B 1 122 ? 6.93 23.531 -9.242 1 79.06 122 SER B O 1
ATOM 3172 N N . ASN B 1 123 ? 6.344 21.828 -8.016 1 77.69 123 ASN B N 1
ATOM 3173 C CA . ASN B 1 123 ? 5.148 21.609 -8.82 1 77.69 123 ASN B CA 1
ATOM 3174 C C . ASN B 1 123 ? 3.918 22.25 -8.188 1 77.69 123 ASN B C 1
ATOM 3176 O O . ASN B 1 123 ? 2.787 21.969 -8.594 1 77.69 123 ASN B O 1
ATOM 3180 N N . MET B 1 124 ? 4.188 23.172 -7.281 1 82.88 124 MET B N 1
ATOM 3181 C CA . MET B 1 124 ? 3.09 23.781 -6.539 1 82.88 124 MET B CA 1
ATOM 3182 C C . MET B 1 124 ? 3.02 25.281 -6.805 1 82.88 124 MET B C 1
ATOM 3184 O O . MET B 1 124 ? 4.051 25.953 -6.895 1 82.88 124 MET B O 1
ATOM 3188 N N . GLU B 1 125 ? 1.712 25.719 -6.996 1 87.12 125 GLU B N 1
ATOM 3189 C CA . GLU B 1 125 ? 1.436 27.141 -7.188 1 87.12 125 GLU B CA 1
ATOM 3190 C C . GLU B 1 125 ? 0.478 27.672 -6.117 1 87.12 125 GLU B C 1
ATOM 3192 O O . GLU B 1 125 ? -0.125 26.891 -5.383 1 87.12 125 GLU B O 1
ATOM 3197 N N . MET B 1 126 ? 0.358 28.969 -6.16 1 90.56 126 MET B N 1
ATOM 3198 C CA . MET B 1 126 ? -0.421 29.625 -5.113 1 90.56 126 MET B CA 1
ATOM 3199 C C . MET B 1 126 ? -1.89 29.219 -5.199 1 90.56 126 MET B C 1
ATOM 3201 O O . MET B 1 126 ? -2.605 29.266 -4.195 1 90.56 126 MET B O 1
ATOM 3205 N N . ASP B 1 127 ? -2.338 28.891 -6.297 1 91 127 ASP B N 1
ATOM 3206 C CA . ASP B 1 127 ? -3.719 28.438 -6.438 1 91 127 ASP B CA 1
ATOM 3207 C C . ASP B 1 127 ? -3.971 27.188 -5.602 1 91 127 ASP B C 1
ATOM 3209 O O . ASP B 1 127 ? -5.07 26.984 -5.082 1 91 127 ASP B O 1
ATOM 3213 N N . MET B 1 128 ? -2.971 26.328 -5.492 1 92.75 128 MET B N 1
ATOM 3214 C CA . MET B 1 128 ? -3.082 25.156 -4.633 1 92.75 128 MET B CA 1
ATOM 3215 C C . MET B 1 128 ? -3.232 25.562 -3.172 1 92.75 128 MET B C 1
ATOM 3217 O O . MET B 1 128 ? -4.004 24.953 -2.432 1 92.75 128 MET B O 1
ATOM 3221 N N . VAL B 1 129 ? -2.467 26.547 -2.779 1 94.44 129 VAL B N 1
ATOM 3222 C CA . VAL B 1 129 ? -2.543 27.047 -1.406 1 94.44 129 VAL B CA 1
ATOM 3223 C C . VAL B 1 129 ? -3.959 27.531 -1.108 1 94.44 129 VAL B C 1
ATOM 3225 O O . VAL B 1 129 ? -4.523 27.219 -0.057 1 94.44 129 VAL B O 1
ATOM 3228 N N . GLU B 1 130 ? -4.492 28.266 -2.027 1 94.56 130 GLU B N 1
ATOM 3229 C CA . GLU B 1 130 ? -5.859 28.75 -1.87 1 94.56 130 GLU B CA 1
ATOM 3230 C C . GLU B 1 130 ? -6.855 27.594 -1.787 1 94.56 130 GLU B C 1
ATOM 3232 O O . GLU B 1 130 ? -7.809 27.656 -1.01 1 94.56 130 GLU B O 1
ATOM 3237 N N . GLY B 1 131 ? -6.66 26.625 -2.646 1 94.38 131 GLY B N 1
ATOM 3238 C CA . GLY B 1 131 ? -7.512 25.453 -2.609 1 94.38 131 GLY B CA 1
ATOM 3239 C C . GLY B 1 131 ? -7.457 24.719 -1.284 1 94.38 131 GLY B C 1
ATOM 3240 O O . GLY B 1 131 ? -8.484 24.266 -0.772 1 94.38 131 GLY B O 1
ATOM 3241 N N . ILE B 1 132 ? -6.266 24.625 -0.774 1 95.75 132 ILE B N 1
ATOM 3242 C CA . ILE B 1 132 ? -6.074 23.922 0.492 1 95.75 132 ILE B CA 1
ATOM 3243 C C . ILE B 1 132 ? -6.73 24.719 1.621 1 95.75 132 ILE B C 1
ATOM 3245 O O . ILE B 1 132 ? -7.305 24.125 2.545 1 95.75 132 ILE B O 1
ATOM 3249 N N . ARG B 1 133 ? -6.711 26.031 1.569 1 95.19 133 ARG B N 1
ATOM 3250 C CA . ARG B 1 133 ? -7.43 26.859 2.537 1 95.19 133 ARG B CA 1
ATOM 3251 C C . ARG B 1 133 ? -8.898 26.469 2.605 1 95.19 133 ARG B C 1
ATOM 3253 O O . ARG B 1 133 ? -9.477 26.359 3.691 1 95.19 133 ARG B O 1
ATOM 3260 N N . ASN B 1 134 ? -9.422 26.234 1.521 1 92.69 134 ASN B N 1
ATOM 3261 C CA . ASN B 1 134 ? -10.828 25.859 1.454 1 92.69 134 ASN B CA 1
ATOM 3262 C C . ASN B 1 134 ? -11.07 24.484 2.076 1 92.69 134 ASN B C 1
ATOM 3264 O O . ASN B 1 134 ? -12.094 24.25 2.721 1 92.69 134 ASN B O 1
ATOM 3268 N N . LEU B 1 135 ? -10.156 23.547 1.84 1 94.94 135 LEU B N 1
ATOM 3269 C CA . LEU B 1 135 ? -10.281 22.203 2.381 1 94.94 135 LEU B CA 1
ATOM 3270 C C . LEU B 1 135 ? -10.234 22.219 3.906 1 94.94 135 LEU B C 1
ATOM 3272 O O . LEU B 1 135 ? -10.883 21.406 4.562 1 94.94 135 LEU B O 1
ATOM 3276 N N . ILE B 1 136 ? -9.484 23.141 4.418 1 95.25 136 ILE B N 1
ATOM 3277 C CA . ILE B 1 136 ? -9.266 23.25 5.855 1 95.25 136 ILE B CA 1
ATOM 3278 C C . ILE B 1 136 ? -10.586 23.547 6.559 1 95.25 136 ILE B C 1
ATOM 3280 O O . ILE B 1 136 ? -10.82 23.078 7.676 1 95.25 136 ILE B O 1
ATOM 3284 N N . LYS B 1 137 ? -11.492 24.156 5.879 1 93.38 137 LYS B N 1
ATOM 3285 C CA . LYS B 1 137 ? -12.797 24.516 6.434 1 93.38 137 LYS B CA 1
ATOM 3286 C C . LYS B 1 137 ? -13.578 23.266 6.828 1 93.38 137 LYS B C 1
ATOM 3288 O O . LYS B 1 137 ? -14.438 23.328 7.715 1 93.38 137 LYS B O 1
ATOM 3293 N N . TYR B 1 138 ? -13.281 22.219 6.215 1 94.75 138 TYR B N 1
ATOM 3294 C CA . TYR B 1 138 ? -14.031 20.984 6.438 1 94.75 138 TYR B CA 1
ATOM 3295 C C . TYR B 1 138 ? -13.227 20 7.293 1 94.75 138 TYR B C 1
ATOM 3297 O O . TYR B 1 138 ? -13.688 18.906 7.578 1 94.75 138 TYR B O 1
ATOM 3305 N N . SER B 1 139 ? -12.078 20.422 7.75 1 96.38 139 SER B N 1
ATOM 3306 C CA . SER B 1 139 ? -11.172 19.516 8.453 1 96.38 139 SER B CA 1
ATOM 3307 C C . SER B 1 139 ? -11.43 19.531 9.953 1 96.38 139 SER B C 1
ATOM 3309 O O . SER B 1 139 ? -11.945 20.5 10.492 1 96.38 139 SER B O 1
ATOM 3311 N N . ASP B 1 140 ? -11.148 18.406 10.586 1 96.81 140 ASP B N 1
ATOM 3312 C CA . ASP B 1 140 ? -11.133 18.328 12.047 1 96.81 140 ASP B CA 1
ATOM 3313 C C . ASP B 1 140 ? -9.727 18.578 12.586 1 96.81 140 ASP B C 1
ATOM 3315 O O . ASP B 1 140 ? -9.562 19.094 13.695 1 96.81 140 ASP B O 1
ATOM 3319 N N . VAL B 1 141 ? -8.719 18.141 11.867 1 97.88 141 VAL B N 1
ATOM 3320 C CA . VAL B 1 141 ? -7.316 18.281 12.242 1 97.88 141 VAL B CA 1
ATOM 3321 C C . VAL B 1 141 ? -6.488 18.656 11.016 1 97.88 141 VAL B C 1
ATOM 3323 O O . VAL B 1 141 ? -6.691 18.094 9.93 1 97.88 141 VAL B O 1
ATOM 3326 N N . ILE B 1 142 ? -5.578 19.578 11.141 1 98.19 142 ILE B N 1
ATOM 3327 C CA . ILE B 1 142 ? -4.625 19.891 10.078 1 98.19 142 ILE B CA 1
ATOM 3328 C C . ILE B 1 142 ? -3.201 19.703 10.594 1 98.19 142 ILE B C 1
ATOM 3330 O O . ILE B 1 142 ? -2.934 19.891 11.781 1 98.19 142 ILE B O 1
ATOM 3334 N N . THR B 1 143 ? -2.281 19.328 9.656 1 98.62 143 THR B N 1
ATOM 3335 C CA . THR B 1 143 ? -0.92 19.016 10.086 1 98.62 143 THR B CA 1
ATOM 3336 C C . THR B 1 143 ? 0.098 19.719 9.195 1 98.62 143 THR B C 1
ATOM 3338 O O . THR B 1 143 ? 1.038 19.094 8.703 1 98.62 143 THR B O 1
ATOM 3341 N N . PRO B 1 144 ? 0.053 21 9.07 1 98.19 144 PRO B N 1
ATOM 3342 C CA . PRO B 1 144 ? 1.052 21.703 8.273 1 98.19 144 PRO B CA 1
ATOM 3343 C C . PRO B 1 144 ? 2.422 21.75 8.945 1 98.19 144 PRO B C 1
ATOM 3345 O O . PRO B 1 144 ? 2.51 21.734 10.172 1 98.19 144 PRO B O 1
ATOM 3348 N N . ASN B 1 145 ? 3.455 21.75 8.117 1 97.44 145 ASN B N 1
ATOM 3349 C CA . ASN B 1 145 ? 4.738 22.156 8.672 1 97.44 145 ASN B CA 1
ATOM 3350 C C . ASN B 1 145 ? 4.844 23.672 8.773 1 97.44 145 ASN B C 1
ATOM 3352 O O . ASN B 1 145 ? 3.943 24.391 8.344 1 97.44 145 ASN B O 1
ATOM 3356 N N . TYR B 1 146 ? 5.887 24.172 9.367 1 97.62 146 TYR B N 1
ATOM 3357 C CA . TYR B 1 146 ? 6.035 25.594 9.617 1 97.62 146 TYR B CA 1
ATOM 3358 C C . TYR B 1 146 ? 5.918 26.391 8.32 1 97.62 146 TYR B C 1
ATOM 3360 O O . TYR B 1 146 ? 5.238 27.422 8.273 1 97.62 146 TYR B O 1
ATOM 3368 N N . THR B 1 147 ? 6.586 25.953 7.25 1 97.62 147 THR B N 1
ATOM 3369 C CA . THR B 1 147 ? 6.539 26.609 5.949 1 97.62 147 THR B CA 1
ATOM 3370 C C . THR B 1 147 ? 5.102 26.688 5.438 1 97.62 147 THR B C 1
ATOM 3372 O O . THR B 1 147 ? 4.648 27.75 5.008 1 97.62 147 THR B O 1
ATOM 3375 N N . GLU B 1 148 ? 4.426 25.594 5.492 1 97.88 148 GLU B N 1
ATOM 3376 C CA . GLU B 1 148 ? 3.051 25.516 5.008 1 97.88 148 GLU B CA 1
ATOM 3377 C C . GLU B 1 148 ? 2.117 26.391 5.844 1 97.88 148 GLU B C 1
ATOM 3379 O O . GLU B 1 148 ? 1.259 27.094 5.301 1 97.88 148 GLU B O 1
ATOM 3384 N N . ALA B 1 149 ? 2.303 26.328 7.117 1 98.06 149 ALA B N 1
ATOM 3385 C CA . ALA B 1 149 ? 1.494 27.172 8 1 98.06 149 ALA B CA 1
ATOM 3386 C C . ALA B 1 149 ? 1.656 28.641 7.66 1 98.06 149 ALA B C 1
ATOM 3388 O O . ALA B 1 149 ? 0.676 29.391 7.625 1 98.06 149 ALA B O 1
ATOM 3389 N N . CYS B 1 150 ? 2.871 29.047 7.438 1 98.12 150 CYS B N 1
ATOM 3390 C CA . CYS B 1 150 ? 3.152 30.438 7.078 1 98.12 150 CYS B CA 1
ATOM 3391 C C . CYS B 1 150 ? 2.441 30.812 5.785 1 98.12 150 CYS B C 1
ATOM 3393 O O . CYS B 1 150 ? 1.776 31.859 5.719 1 98.12 150 CYS B O 1
ATOM 3395 N N . TYR B 1 151 ? 2.525 29.938 4.793 1 97.25 151 TYR B N 1
ATOM 3396 C CA . TYR B 1 151 ? 1.873 30.219 3.52 1 97.25 151 TYR B CA 1
ATOM 3397 C C . TYR B 1 151 ? 0.361 30.312 3.688 1 97.25 151 TYR B C 1
ATOM 3399 O O . TYR B 1 151 ? -0.289 31.156 3.086 1 97.25 151 TYR B O 1
ATOM 3407 N N . LEU B 1 152 ? -0.152 29.438 4.457 1 97.5 152 LEU B N 1
ATOM 3408 C CA . LEU B 1 152 ? -1.599 29.375 4.637 1 97.5 152 LEU B CA 1
ATOM 3409 C C . LEU B 1 152 ? -2.133 30.656 5.262 1 97.5 152 LEU B C 1
ATOM 3411 O O . LEU B 1 152 ? -3.248 31.078 4.957 1 97.5 152 LEU B O 1
ATOM 3415 N N . VAL B 1 153 ? -1.383 31.297 6.152 1 96.75 153 VAL B N 1
ATOM 3416 C CA . VAL B 1 153 ? -1.884 32.438 6.891 1 96.75 153 VAL B CA 1
ATOM 3417 C C . VAL B 1 153 ? -1.293 33.75 6.312 1 96.75 153 VAL B C 1
ATOM 3419 O O . VAL B 1 153 ? -1.587 34.844 6.789 1 96.75 153 VAL B O 1
ATOM 3422 N N . GLY B 1 154 ? -0.407 33.625 5.32 1 95.75 154 GLY B N 1
ATOM 3423 C CA . GLY B 1 154 ? 0.135 34.781 4.633 1 95.75 154 GLY B CA 1
ATOM 3424 C C . GLY B 1 154 ? 1.335 35.406 5.34 1 95.75 154 GLY B C 1
ATOM 3425 O O . GLY B 1 154 ? 1.488 36.625 5.379 1 95.75 154 GLY B O 1
ATOM 3426 N N . LEU B 1 155 ? 2.094 34.625 6.008 1 97.12 155 LEU B N 1
ATOM 3427 C CA . LEU B 1 155 ? 3.328 35.062 6.648 1 97.12 155 LEU B CA 1
ATOM 3428 C C . LEU B 1 155 ? 4.547 34.562 5.867 1 97.12 155 LEU B C 1
ATOM 3430 O O . LEU B 1 155 ? 4.453 33.625 5.086 1 97.12 155 LEU B O 1
ATOM 3434 N N . ASP B 1 156 ? 5.691 35.219 6.039 1 96.94 156 ASP B N 1
ATOM 3435 C CA . ASP B 1 156 ? 6.941 34.844 5.387 1 96.94 156 ASP B CA 1
ATOM 3436 C C . ASP B 1 156 ? 7.582 33.656 6.074 1 96.94 156 ASP B C 1
ATOM 3438 O O . ASP B 1 156 ? 8.008 33.75 7.227 1 96.94 156 ASP B O 1
ATOM 3442 N N . PRO B 1 157 ? 7.695 32.562 5.402 1 96.81 157 PRO B N 1
ATOM 3443 C CA . PRO B 1 157 ? 8.242 31.359 6.027 1 96.81 157 PRO B CA 1
ATOM 3444 C C . PRO B 1 157 ? 9.734 31.484 6.34 1 96.81 157 PRO B C 1
ATOM 3446 O O . PRO B 1 157 ? 10.289 30.641 7.055 1 96.81 157 PRO B O 1
ATOM 3449 N N . LYS B 1 158 ? 10.461 32.469 5.863 1 96.38 158 LYS B N 1
ATOM 3450 C CA . LYS B 1 158 ? 11.891 32.625 6.09 1 96.38 158 LYS B CA 1
ATOM 3451 C C . LYS B 1 158 ? 12.172 33.188 7.484 1 96.38 158 LYS B C 1
ATOM 3453 O O . LYS B 1 158 ? 13.281 33.062 7.996 1 96.38 158 LYS B O 1
ATOM 3458 N N . GLU B 1 159 ? 11.188 33.812 8.016 1 95.62 159 GLU B N 1
ATOM 3459 C CA . GLU B 1 159 ? 11.352 34.344 9.367 1 95.62 159 GLU B CA 1
ATOM 3460 C C . GLU B 1 159 ? 11.227 33.219 10.398 1 95.62 159 GLU B C 1
ATOM 3462 O O . GLU B 1 159 ? 10.336 32.375 10.297 1 95.62 159 GLU B O 1
ATOM 3467 N N . PRO B 1 160 ? 12.086 33.219 11.359 1 93.19 160 PRO B N 1
ATOM 3468 C CA . PRO B 1 160 ? 12.07 32.125 12.336 1 93.19 160 PRO B CA 1
ATOM 3469 C C . PRO B 1 160 ? 10.836 32.125 13.227 1 93.19 160 PRO B C 1
ATOM 3471 O O . PRO B 1 160 ? 10.242 33.188 13.445 1 93.19 160 PRO B O 1
ATOM 3474 N N . ALA B 1 161 ? 10.57 30.984 13.734 1 93.94 161 ALA B N 1
ATOM 3475 C CA . ALA B 1 161 ? 9.453 30.859 14.664 1 93.94 161 ALA B CA 1
ATOM 3476 C C . ALA B 1 161 ? 9.773 31.5 16 1 93.94 161 ALA B C 1
ATOM 3478 O O . ALA B 1 161 ? 10.898 31.406 16.484 1 93.94 161 ALA B O 1
ATOM 3479 N N . ASN B 1 162 ? 8.914 32.219 16.594 1 93.44 162 ASN B N 1
ATOM 3480 C CA . ASN B 1 162 ? 8.891 32.688 17.969 1 93.44 162 ASN B CA 1
ATOM 3481 C C . ASN B 1 162 ? 7.473 32.719 18.531 1 93.44 162 ASN B C 1
ATOM 3483 O O . ASN B 1 162 ? 6.512 32.438 17.812 1 93.44 162 ASN B O 1
ATOM 3487 N N . SER B 1 163 ? 7.336 32.969 19.766 1 93 163 SER B N 1
ATOM 3488 C CA . SER B 1 163 ? 6.039 32.875 20.422 1 93 163 SER B CA 1
ATOM 3489 C C . SER B 1 163 ? 5.008 33.781 19.766 1 93 163 SER B C 1
ATOM 3491 O O . SER B 1 163 ? 3.846 33.375 19.609 1 93 163 SER B O 1
ATOM 3493 N N . ILE B 1 164 ? 5.363 34.938 19.375 1 95.31 164 ILE B N 1
ATOM 3494 C CA . ILE B 1 164 ? 4.457 35.906 18.75 1 95.31 164 ILE B CA 1
ATOM 3495 C C . ILE B 1 164 ? 3.971 35.375 17.406 1 95.31 164 ILE B C 1
ATOM 3497 O O . ILE B 1 164 ? 2.773 35.406 17.125 1 95.31 164 ILE B O 1
ATOM 3501 N N . ARG B 1 165 ? 4.883 34.906 16.641 1 95.56 165 ARG B N 1
ATOM 3502 C CA . ARG B 1 165 ? 4.547 34.375 15.32 1 95.56 165 ARG B CA 1
ATOM 3503 C C . ARG B 1 165 ? 3.691 33.125 15.422 1 95.56 165 ARG B C 1
ATOM 3505 O O . ARG B 1 165 ? 2.76 32.938 14.641 1 95.56 165 ARG B O 1
ATOM 3512 N N . ILE B 1 166 ? 4.066 32.25 16.391 1 95.75 166 ILE B N 1
ATOM 3513 C CA . ILE B 1 166 ? 3.301 31.031 16.609 1 95.75 166 ILE B CA 1
ATOM 3514 C C . ILE B 1 166 ? 1.853 31.375 16.938 1 95.75 166 ILE B C 1
ATOM 3516 O O . ILE B 1 166 ? 0.923 30.766 16.406 1 95.75 166 ILE B O 1
ATOM 3520 N N . ASN B 1 167 ? 1.677 32.344 17.797 1 95.69 167 ASN B N 1
ATOM 3521 C CA . ASN B 1 167 ? 0.327 32.781 18.141 1 95.69 167 ASN B CA 1
ATOM 3522 C C . ASN B 1 167 ? -0.42 33.312 16.922 1 95.69 167 ASN B C 1
ATOM 3524 O O . ASN B 1 167 ? -1.616 33.062 16.766 1 95.69 167 ASN B O 1
ATOM 3528 N N . LYS B 1 168 ? 0.278 34.062 16.109 1 96.31 168 LYS B N 1
ATOM 3529 C CA . LYS B 1 168 ? -0.327 34.594 14.883 1 96.31 168 LYS B CA 1
ATOM 3530 C C . LYS B 1 168 ? -0.726 33.438 13.953 1 96.31 168 LYS B C 1
ATOM 3532 O O . LYS B 1 168 ? -1.781 33.5 13.312 1 96.31 168 LYS B O 1
ATOM 3537 N N . LEU B 1 169 ? 0.158 32.469 13.844 1 96.69 169 LEU B N 1
ATOM 3538 C CA . LEU B 1 169 ? -0.113 31.328 12.992 1 96.69 169 LEU B CA 1
ATOM 3539 C C . LEU B 1 169 ? -1.354 30.578 13.469 1 96.69 169 LEU B C 1
ATOM 3541 O O . LEU B 1 169 ? -2.23 30.25 12.664 1 96.69 169 LEU B O 1
ATOM 3545 N N . ILE B 1 170 ? -1.402 30.312 14.766 1 96.25 170 ILE B N 1
ATOM 3546 C CA . ILE B 1 170 ? -2.52 29.562 15.344 1 96.25 170 ILE B CA 1
ATOM 3547 C C . ILE B 1 170 ? -3.82 30.328 15.117 1 96.25 170 ILE B C 1
ATOM 3549 O O . ILE B 1 170 ? -4.82 29.75 14.68 1 96.25 170 ILE B O 1
ATOM 3553 N N . LYS B 1 171 ? -3.814 31.641 15.406 1 95.12 171 LYS B N 1
ATOM 3554 C CA . LYS B 1 171 ? -5 32.469 15.203 1 95.12 171 LYS B CA 1
ATOM 3555 C C . LYS B 1 171 ? -5.43 32.438 13.734 1 95.12 171 LYS B C 1
ATOM 3557 O O . LYS B 1 171 ? -6.617 32.312 13.438 1 95.12 171 LYS B O 1
ATOM 3562 N N . GLY B 1 172 ? -4.477 32.625 12.875 1 95.62 172 GLY B N 1
ATOM 3563 C CA . GLY B 1 172 ? -4.766 32.625 11.453 1 95.62 172 GLY B CA 1
ATOM 3564 C C . GLY B 1 172 ? -5.359 31.297 10.977 1 95.62 172 GLY B C 1
ATOM 3565 O O . GLY B 1 172 ? -6.289 31.281 10.164 1 95.62 172 GLY B O 1
ATOM 3566 N N . LEU B 1 173 ? -4.785 30.156 11.43 1 96.06 173 LEU B N 1
ATOM 3567 C CA . LEU B 1 173 ? -5.281 28.844 11.039 1 96.06 173 LEU B CA 1
ATOM 3568 C C . LEU B 1 173 ? -6.688 28.609 11.594 1 96.06 173 LEU B C 1
ATOM 3570 O O . LEU B 1 173 ? -7.531 28.031 10.914 1 96.06 173 LEU B O 1
ATOM 3574 N N . LYS B 1 174 ? -6.969 29.062 12.805 1 94.75 174 LYS B N 1
ATOM 3575 C CA . LYS B 1 174 ? -8.305 28.969 13.391 1 94.75 174 LYS B CA 1
ATOM 3576 C C . LYS B 1 174 ? -9.312 29.781 12.594 1 94.75 174 LYS B C 1
ATOM 3578 O O . LYS B 1 174 ? -10.461 29.375 12.414 1 94.75 174 LYS B O 1
ATOM 3583 N N . ASP B 1 175 ? -8.883 30.938 12.148 1 93.94 175 ASP B N 1
ATOM 3584 C CA . ASP B 1 175 ? -9.734 31.797 11.336 1 93.94 175 ASP B CA 1
ATOM 3585 C C . ASP B 1 175 ? -10.125 31.094 10.031 1 93.94 175 ASP B C 1
ATOM 3587 O O . ASP B 1 175 ? -11.188 31.375 9.469 1 93.94 175 ASP B O 1
ATOM 3591 N N . LEU B 1 176 ? -9.242 30.266 9.547 1 94.38 176 LEU B N 1
ATOM 3592 C CA . LEU B 1 176 ? -9.531 29.516 8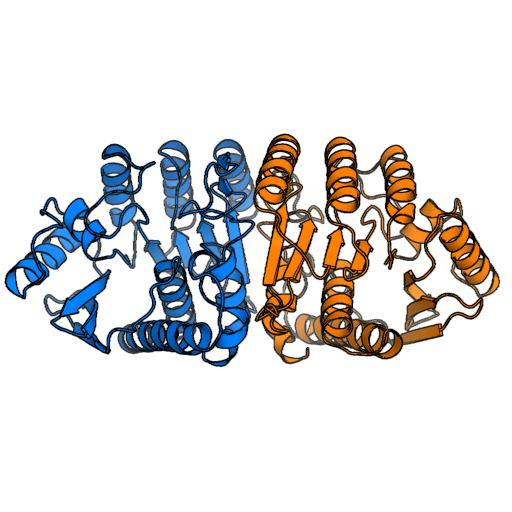.32 1 94.38 176 LEU B CA 1
ATOM 3593 C C . LEU B 1 176 ? -10.516 28.391 8.594 1 94.38 176 LEU B C 1
ATOM 3595 O O . LEU B 1 176 ? -11.078 27.812 7.664 1 94.38 176 LEU B O 1
ATOM 3599 N N . GLY B 1 177 ? -10.695 28 9.852 1 91.19 177 GLY B N 1
ATOM 3600 C CA . GLY B 1 177 ? -11.672 26.984 10.203 1 91.19 177 GLY B CA 1
ATOM 3601 C C . GLY B 1 177 ? -11.062 25.781 10.891 1 91.19 177 GLY B C 1
ATOM 3602 O O . GLY B 1 177 ? -11.758 24.797 11.172 1 91.19 177 GLY B O 1
ATOM 3603 N N . SER B 1 178 ? -9.797 25.797 11.125 1 88.88 178 SER B N 1
ATOM 3604 C CA . SER B 1 178 ? -9.125 24.688 11.781 1 88.88 178 SER B CA 1
ATOM 3605 C C . SER B 1 178 ? -9.117 24.859 13.297 1 88.88 178 SER B C 1
ATOM 3607 O O . SER B 1 178 ? -8.258 25.547 13.844 1 88.88 178 SER B O 1
ATOM 3609 N N . TYR B 1 179 ? -9.883 24.078 13.984 1 87.94 179 TYR B N 1
ATOM 3610 C CA . TYR B 1 179 ? -9.961 24.266 15.43 1 87.94 179 TYR B CA 1
ATOM 3611 C C . TYR B 1 179 ? -9.031 23.297 16.156 1 87.94 179 TYR B C 1
ATOM 3613 O O . TYR B 1 179 ? -8.906 23.344 17.375 1 87.94 179 TYR B O 1
ATOM 3621 N N . ARG B 1 180 ? -8.5 22.438 15.492 1 94.69 180 ARG B N 1
ATOM 3622 C CA . ARG B 1 180 ? -7.438 21.562 15.969 1 94.69 180 ARG B CA 1
ATOM 3623 C C . ARG B 1 180 ? -6.34 21.406 14.922 1 94.69 180 ARG B C 1
ATOM 3625 O O . ARG B 1 180 ? -6.617 21.094 13.766 1 94.69 180 ARG B O 1
ATOM 3632 N N . GLY B 1 181 ? -5.152 21.656 15.359 1 96.62 181 GLY B N 1
ATOM 3633 C CA . GLY B 1 181 ? -4.059 21.594 14.398 1 96.62 181 GLY B CA 1
ATOM 3634 C C . GLY B 1 181 ? -2.713 21.328 15.047 1 96.62 181 GLY B C 1
ATOM 3635 O O . GLY B 1 181 ? -2.555 21.5 16.25 1 96.62 181 GLY B O 1
ATOM 3636 N N . ILE B 1 182 ? -1.827 20.781 14.258 1 98.5 182 ILE B N 1
ATOM 3637 C CA . ILE B 1 182 ? -0.438 20.547 14.641 1 98.5 182 ILE B CA 1
ATOM 3638 C C . ILE B 1 182 ? 0.493 21.203 13.617 1 98.5 182 ILE B C 1
ATOM 3640 O O . ILE B 1 182 ? 0.379 20.938 12.414 1 98.5 182 ILE B O 1
ATOM 3644 N N . ILE B 1 183 ? 1.372 22.047 14.07 1 98.19 183 ILE B N 1
ATOM 3645 C CA . ILE B 1 183 ? 2.426 22.594 13.227 1 98.19 183 ILE B CA 1
ATOM 3646 C C . ILE B 1 183 ? 3.736 21.859 13.492 1 98.19 183 ILE B C 1
ATOM 3648 O O . ILE B 1 183 ? 4.246 21.875 14.617 1 98.19 183 ILE B O 1
ATOM 3652 N N . THR B 1 184 ? 4.203 21.219 12.453 1 97.56 184 THR B N 1
ATOM 3653 C CA . THR B 1 184 ? 5.422 20.422 12.586 1 97.56 184 THR B CA 1
ATOM 3654 C C . THR B 1 184 ? 6.637 21.219 12.117 1 97.56 184 THR B C 1
ATOM 3656 O O . THR B 1 184 ? 6.496 22.328 11.602 1 97.56 184 THR B O 1
ATOM 3659 N N . SER B 1 185 ? 7.844 20.719 12.375 1 94.94 185 SER B N 1
ATOM 3660 C CA . SER B 1 185 ? 9.117 21.266 11.914 1 94.94 185 SER B CA 1
ATOM 3661 C C . SER B 1 185 ? 9.398 22.625 12.547 1 94.94 185 SER B C 1
ATOM 3663 O O . SER B 1 185 ? 9.875 23.547 11.875 1 94.94 185 SER B O 1
ATOM 3665 N N . ILE B 1 186 ? 9.016 22.797 13.773 1 95.5 186 ILE B N 1
ATOM 3666 C CA . ILE B 1 186 ? 9.383 24 14.531 1 95.5 186 ILE B CA 1
ATOM 3667 C C . ILE B 1 186 ? 10.82 23.875 15.031 1 95.5 186 ILE B C 1
ATOM 3669 O O . ILE B 1 186 ? 11.148 22.938 15.773 1 95.5 186 ILE B O 1
ATOM 3673 N N . GLU B 1 187 ? 11.594 24.781 14.594 1 91.75 187 GLU B N 1
ATOM 3674 C CA . GLU B 1 187 ? 13.008 24.734 14.961 1 91.75 187 GLU B CA 1
ATOM 3675 C C . GLU B 1 187 ? 13.289 25.641 16.156 1 91.75 187 GLU B C 1
ATOM 3677 O O . GLU B 1 187 ? 12.773 26.75 16.234 1 91.75 187 GLU B O 1
ATOM 3682 N N . LYS B 1 188 ? 13.992 25.062 17.125 1 89.25 188 LYS B N 1
ATOM 3683 C CA . LYS B 1 188 ? 14.508 25.781 18.281 1 89.25 188 LYS B CA 1
ATOM 3684 C C . LYS B 1 188 ? 15.945 25.375 18.594 1 89.25 188 LYS B C 1
ATOM 3686 O O . LYS B 1 188 ? 16.188 24.359 19.266 1 89.25 188 LYS B O 1
ATOM 3691 N N . GLU B 1 189 ? 16.922 26.25 18.203 1 87.25 189 GLU B N 1
ATOM 3692 C CA . GLU B 1 189 ? 18.328 25.938 18.438 1 87.25 189 GLU B CA 1
ATOM 3693 C C . GLU B 1 189 ? 18.703 24.562 17.875 1 87.25 189 GLU B C 1
ATOM 3695 O O . GLU B 1 189 ? 18.5 24.297 16.688 1 87.25 189 GLU B O 1
ATOM 3700 N N . ASN B 1 190 ? 18.969 23.562 18.672 1 88.5 190 ASN B N 1
ATOM 3701 C CA . ASN B 1 190 ? 19.375 22.234 18.234 1 88.5 190 ASN B CA 1
ATOM 3702 C C . ASN B 1 190 ? 18.25 21.219 18.422 1 88.5 190 ASN B C 1
ATOM 3704 O O . ASN B 1 190 ? 18.516 20.031 18.609 1 88.5 190 ASN B O 1
ATOM 3708 N N . GLU B 1 191 ? 17.047 21.797 18.359 1 93.5 191 GLU B N 1
ATOM 3709 C CA . GLU B 1 191 ? 15.883 20.938 18.562 1 93.5 191 GLU B CA 1
ATOM 3710 C C . GLU B 1 191 ? 14.867 21.109 17.438 1 93.5 191 GLU B C 1
ATOM 3712 O O . GLU B 1 191 ? 14.867 22.141 16.75 1 93.5 191 GLU B O 1
ATOM 3717 N N . LEU B 1 192 ? 14.188 20.125 17.156 1 92.5 192 LEU B N 1
ATOM 3718 C CA . LEU B 1 192 ? 13.047 20.094 16.25 1 92.5 192 LEU B CA 1
ATOM 3719 C C . LEU B 1 192 ? 11.789 19.609 16.969 1 92.5 192 LEU B C 1
ATOM 3721 O O . LEU B 1 192 ? 11.852 18.656 17.766 1 92.5 192 LEU B O 1
ATOM 3725 N N . GLY B 1 193 ? 10.75 20.359 16.75 1 94.5 193 GLY B N 1
ATOM 3726 C CA . GLY B 1 193 ? 9.562 19.953 17.469 1 94.5 193 GLY B CA 1
ATOM 3727 C C . GLY B 1 193 ? 8.273 20.297 16.75 1 94.5 193 GLY B C 1
ATOM 3728 O O . GLY B 1 193 ? 8.289 20.656 15.57 1 94.5 193 GLY B O 1
ATOM 3729 N N . VAL B 1 194 ? 7.16 19.984 17.484 1 97.62 194 VAL B N 1
ATOM 3730 C CA . VAL B 1 194 ? 5.805 20.266 17.016 1 97.62 194 VAL B CA 1
ATOM 3731 C C . VAL B 1 194 ? 5.082 21.141 18.047 1 97.62 194 VAL B C 1
ATOM 3733 O O . VAL B 1 194 ? 5.402 21.109 19.234 1 97.62 194 VAL B O 1
ATOM 3736 N N . ILE B 1 195 ? 4.23 21.984 17.562 1 97.56 195 ILE B N 1
ATOM 3737 C CA . ILE B 1 195 ? 3.264 22.688 18.391 1 97.56 195 ILE B CA 1
ATOM 3738 C C . ILE B 1 195 ? 1.846 22.312 17.984 1 97.56 195 ILE B C 1
ATOM 3740 O O . ILE B 1 195 ? 1.591 22.016 16.812 1 97.56 195 ILE B O 1
ATOM 3744 N N . TRP B 1 196 ? 0.98 22.125 18.938 1 98 196 TRP B N 1
ATOM 3745 C CA . TRP B 1 196 ? -0.397 21.812 18.578 1 98 196 TRP B CA 1
ATOM 3746 C C . TRP B 1 196 ? -1.383 22.578 19.453 1 98 196 TRP B C 1
ATOM 3748 O O . TRP B 1 196 ? -1.025 23.031 20.547 1 98 196 TRP B O 1
ATOM 3758 N N . TYR B 1 197 ? -2.504 22.844 18.875 1 96.62 197 TYR B N 1
ATOM 3759 C CA . TYR B 1 197 ? -3.582 23.562 19.547 1 96.62 197 TYR B CA 1
ATOM 3760 C C . TYR B 1 197 ? -4.918 22.859 19.328 1 96.62 197 TYR B C 1
ATOM 3762 O O . TYR B 1 197 ? -5.086 22.109 18.359 1 96.62 197 TYR B O 1
ATOM 3770 N N . GLU B 1 198 ? -5.777 22.984 20.234 1 93.75 198 GLU B N 1
ATOM 3771 C CA . GLU B 1 198 ? -7.18 22.594 20.141 1 93.75 198 GLU B CA 1
ATOM 3772 C C . GLU B 1 198 ? -8.109 23.781 20.359 1 93.75 198 GLU B C 1
ATOM 3774 O O . GLU B 1 198 ? -7.723 24.922 20.109 1 93.75 198 GLU B O 1
ATOM 3779 N N . ASN B 1 199 ? -9.336 23.703 20.734 1 80.88 199 ASN B N 1
ATOM 3780 C CA . ASN B 1 199 ? -10.352 24.75 20.828 1 80.88 199 ASN B CA 1
ATOM 3781 C C . ASN B 1 199 ? -9.906 25.906 21.719 1 80.88 199 ASN B C 1
ATOM 3783 O O . ASN B 1 199 ? -10.258 27.062 21.469 1 80.88 199 ASN B O 1
ATOM 3787 N N . ASP B 1 200 ? -8.977 25.688 22.547 1 73.62 200 ASP B N 1
ATOM 3788 C CA . ASP B 1 200 ? -8.609 26.781 23.438 1 73.62 200 ASP B CA 1
ATOM 3789 C C . ASP B 1 200 ? -7.41 27.562 22.891 1 73.62 200 ASP B C 1
ATOM 3791 O O . ASP B 1 200 ? -6.812 27.156 21.891 1 73.62 200 ASP B O 1
ATOM 3795 N N . ASP B 1 201 ? -7.18 28.734 23.359 1 68.44 201 ASP B N 1
ATOM 3796 C CA . ASP B 1 201 ? -6.164 29.641 22.828 1 68.44 201 ASP B CA 1
ATOM 3797 C C . ASP B 1 201 ? -4.766 29.219 23.266 1 68.44 201 ASP B C 1
ATOM 3799 O O . ASP B 1 201 ? -3.768 29.781 22.812 1 68.44 201 ASP B O 1
ATOM 3803 N N . ASP B 1 202 ? -4.688 28.281 24.016 1 88.06 202 ASP B N 1
ATOM 3804 C CA . ASP B 1 202 ? -3.367 27.828 24.453 1 88.06 202 ASP B CA 1
ATOM 3805 C C . ASP B 1 202 ? -2.838 26.719 23.547 1 88.06 202 ASP B C 1
ATOM 3807 O O . ASP B 1 202 ? -3.617 25.984 22.938 1 88.06 202 ASP B O 1
ATOM 3811 N N . TYR B 1 203 ? -1.562 26.859 23.234 1 95 203 TYR B N 1
ATOM 3812 C CA . TYR B 1 203 ? -0.942 25.797 22.453 1 95 203 TYR B CA 1
ATOM 3813 C C . TYR B 1 203 ? 0.062 25.016 23.297 1 95 203 TYR B C 1
ATOM 3815 O O . TYR B 1 203 ? 0.52 25.5 24.328 1 95 203 TYR B O 1
ATOM 3823 N N . LYS B 1 204 ? 0.254 23.766 22.953 1 96.81 204 LYS B N 1
ATOM 3824 C CA . LYS B 1 204 ? 1.253 22.891 23.562 1 96.81 204 LYS B CA 1
ATOM 3825 C C . LYS B 1 204 ? 2.398 22.625 22.594 1 96.81 204 LYS B C 1
ATOM 3827 O O . LYS B 1 204 ? 2.297 22.922 21.391 1 96.81 204 LYS B O 1
ATOM 3832 N N . SER B 1 205 ? 3.523 22.219 23.156 1 96.56 205 SER B N 1
ATOM 3833 C CA . SER B 1 205 ? 4.691 21.938 22.312 1 96.56 205 SER B CA 1
ATOM 3834 C C . SER B 1 205 ? 5.441 20.719 22.812 1 96.56 205 SER B C 1
ATOM 3836 O O . SER B 1 205 ? 5.305 20.328 23.984 1 96.56 205 SER B O 1
ATOM 3838 N N . TYR B 1 206 ? 6.102 20.062 21.969 1 97.56 206 TYR B N 1
ATOM 3839 C CA . TYR B 1 206 ? 6.93 18.891 22.234 1 97.56 206 TYR B CA 1
ATOM 3840 C C . TYR B 1 206 ? 8.148 18.859 21.328 1 97.56 206 TYR B C 1
ATOM 3842 O O . TYR B 1 206 ? 8.016 18.812 20.109 1 97.56 206 TYR B O 1
ATOM 3850 N N . PHE B 1 207 ? 9.406 18.969 21.953 1 96.12 207 PHE B N 1
ATOM 3851 C CA . PHE B 1 207 ? 10.648 19.094 21.188 1 96.12 207 PHE B CA 1
ATOM 3852 C C . PHE B 1 207 ? 11.562 17.906 21.469 1 96.12 207 PHE B C 1
ATOM 3854 O O . PHE B 1 207 ? 11.547 17.344 22.562 1 96.12 207 PHE B O 1
ATOM 3861 N N . ASN B 1 208 ? 12.312 17.516 20.438 1 94.44 208 ASN B N 1
ATOM 3862 C CA . ASN B 1 208 ? 13.375 16.531 20.5 1 94.44 208 ASN B CA 1
ATOM 3863 C C . ASN B 1 208 ? 14.672 17.047 19.891 1 94.44 208 ASN B C 1
ATOM 3865 O O . ASN B 1 208 ? 14.648 17.984 19.078 1 94.44 208 ASN B O 1
ATOM 3869 N N . LYS B 1 209 ? 15.758 16.438 20.297 1 91.12 209 LYS B N 1
ATOM 3870 C CA . LYS B 1 209 ? 17.031 16.797 19.672 1 91.12 209 LYS B CA 1
ATOM 3871 C C . LYS B 1 209 ? 17.016 16.5 18.172 1 91.12 209 LYS B C 1
ATOM 3873 O O . LYS B 1 209 ? 16.484 15.469 17.75 1 91.12 209 LYS B O 1
ATOM 3878 N N . ARG B 1 210 ? 17.562 17.391 17.469 1 86.81 210 ARG B N 1
ATOM 3879 C CA . ARG B 1 210 ? 17.609 17.234 16.016 1 86.81 210 ARG B CA 1
ATOM 3880 C C . ARG B 1 210 ? 18.484 16.047 15.633 1 86.81 210 ARG B C 1
ATOM 3882 O O . ARG B 1 210 ? 19.578 15.875 16.188 1 86.81 210 ARG B O 1
ATOM 3889 N N . CYS B 1 211 ? 17.984 15.305 14.719 1 83.5 211 CYS B N 1
ATOM 3890 C CA . CYS B 1 211 ? 18.766 14.195 14.188 1 83.5 211 CYS B CA 1
ATOM 3891 C C . CYS B 1 211 ? 19.781 14.688 13.164 1 83.5 211 CYS B C 1
ATOM 3893 O O . CYS B 1 211 ? 19.578 15.719 12.516 1 83.5 211 CYS B O 1
ATOM 3895 N N . LEU B 1 212 ? 20.766 14.008 12.953 1 75.81 212 LEU B N 1
ATOM 3896 C CA . LEU B 1 212 ? 21.844 14.398 12.062 1 75.81 212 LEU B CA 1
ATOM 3897 C C . LEU B 1 212 ? 21.453 14.25 10.602 1 75.81 212 LEU B C 1
ATOM 3899 O O . LEU B 1 212 ? 21.859 15.039 9.758 1 75.81 212 LEU B O 1
ATOM 3903 N N . LYS B 1 213 ? 20.734 13.234 10.312 1 86.81 213 LYS B N 1
ATOM 3904 C CA . LYS B 1 213 ? 20.328 12.953 8.945 1 86.81 213 LYS B CA 1
ATOM 3905 C C . LYS B 1 213 ? 18.875 13.375 8.703 1 86.81 213 LYS B C 1
ATOM 3907 O O . LYS B 1 213 ? 18.047 13.328 9.617 1 86.81 213 LYS B O 1
ATOM 3912 N N . SER B 1 214 ? 18.641 13.781 7.449 1 86.56 214 SER B N 1
ATOM 3913 C CA . SER B 1 214 ? 17.297 14.195 7.035 1 86.56 214 SER B CA 1
ATOM 3914 C C . SER B 1 214 ? 16.734 13.258 5.973 1 86.56 214 SER B C 1
ATOM 3916 O O . SER B 1 214 ? 17.453 12.859 5.051 1 86.56 214 SER B O 1
ATOM 3918 N N . TYR B 1 215 ? 15.547 12.859 6.223 1 90.62 215 TYR B N 1
ATOM 3919 C CA . TYR B 1 215 ? 14.844 11.977 5.289 1 90.62 215 TYR B CA 1
ATOM 3920 C C . TYR B 1 215 ? 13.57 12.633 4.777 1 90.62 215 TYR B C 1
ATOM 3922 O O . TYR B 1 215 ? 12.93 13.406 5.496 1 90.62 215 TYR B O 1
ATOM 3930 N N . GLY B 1 216 ? 13.219 12.336 3.57 1 86.62 216 GLY B N 1
ATOM 3931 C CA . GLY B 1 216 ? 11.898 12.695 3.07 1 86.62 216 GLY B CA 1
ATOM 3932 C C . GLY B 1 216 ? 10.789 11.797 3.598 1 86.62 216 GLY B C 1
ATOM 3933 O O . GLY B 1 216 ? 11.055 10.688 4.055 1 86.62 216 GLY B O 1
ATOM 3934 N N . GLY B 1 217 ? 9.555 12.344 3.582 1 89.62 217 GLY B N 1
ATOM 3935 C CA . GLY B 1 217 ? 8.398 11.531 3.912 1 89.62 217 GLY B CA 1
ATOM 3936 C C . GLY B 1 217 ? 8.094 11.5 5.398 1 89.62 217 GLY B C 1
ATOM 3937 O O . GLY B 1 217 ? 7.172 10.805 5.832 1 89.62 217 GLY B O 1
ATOM 3938 N N . THR B 1 218 ? 8.844 12.219 6.227 1 94.44 218 THR B N 1
ATOM 3939 C CA . THR B 1 218 ? 8.648 12.195 7.672 1 94.44 218 THR B CA 1
ATOM 3940 C C . THR B 1 218 ? 7.289 12.773 8.039 1 94.44 218 THR B C 1
ATOM 3942 O O . THR B 1 218 ? 6.688 12.375 9.039 1 94.44 218 THR B O 1
ATOM 3945 N N . GLY B 1 219 ? 6.809 13.711 7.227 1 95.44 219 GLY B N 1
ATOM 3946 C CA . GLY B 1 219 ? 5.484 14.258 7.465 1 95.44 219 GLY B CA 1
ATOM 3947 C C . GLY B 1 219 ? 4.383 13.219 7.355 1 95.44 219 GLY B C 1
ATOM 3948 O O . GLY B 1 219 ? 3.469 13.188 8.188 1 95.44 219 GLY B O 1
ATOM 3949 N N . ASP B 1 220 ? 4.422 12.359 6.32 1 95.62 220 ASP B N 1
ATOM 3950 C CA . ASP B 1 220 ? 3.428 11.305 6.16 1 95.62 220 ASP B CA 1
ATOM 3951 C C . ASP B 1 220 ? 3.504 10.305 7.309 1 95.62 220 ASP B C 1
ATOM 3953 O O . ASP B 1 220 ? 2.484 9.75 7.727 1 95.62 220 ASP B O 1
ATOM 3957 N N . ILE B 1 221 ? 4.734 10.047 7.758 1 98.19 221 ILE B N 1
ATOM 3958 C CA . ILE B 1 221 ? 4.926 9.117 8.859 1 98.19 221 ILE B CA 1
ATOM 3959 C C . ILE B 1 221 ? 4.316 9.695 10.133 1 98.19 221 ILE B C 1
ATOM 3961 O O . ILE B 1 221 ? 3.596 9 10.859 1 98.19 221 ILE B O 1
ATOM 3965 N N . PHE B 1 222 ? 4.559 10.961 10.398 1 98.56 222 PHE B N 1
ATOM 3966 C CA . PHE B 1 222 ? 4.012 11.633 11.57 1 98.56 222 PHE B CA 1
ATOM 3967 C C . PHE B 1 222 ? 2.488 11.578 11.57 1 98.56 222 PHE B C 1
ATOM 3969 O O . PHE B 1 222 ? 1.877 11.133 12.547 1 98.56 222 PHE B O 1
ATOM 3976 N N . THR B 1 223 ? 1.89 12 10.5 1 98.81 223 THR B N 1
ATOM 3977 C CA . THR B 1 223 ? 0.438 12.141 10.445 1 98.81 223 THR B CA 1
ATOM 3978 C C . THR B 1 223 ? -0.237 10.773 10.477 1 98.81 223 THR B C 1
ATOM 3980 O O . THR B 1 223 ? -1.282 10.602 11.102 1 98.81 223 THR B O 1
ATOM 3983 N N . SER B 1 224 ? 0.326 9.766 9.75 1 98.75 224 SER B N 1
ATOM 3984 C CA . SER B 1 224 ? -0.252 8.43 9.773 1 98.75 224 SER B CA 1
ATOM 3985 C C . SER B 1 224 ? -0.182 7.816 11.172 1 98.75 224 SER B C 1
ATOM 3987 O O . SER B 1 224 ? -1.127 7.16 11.617 1 98.75 224 SER B O 1
ATOM 3989 N N . ALA B 1 225 ? 0.945 8.023 11.867 1 98.88 225 ALA B N 1
ATOM 3990 C CA . ALA B 1 225 ? 1.064 7.555 13.242 1 98.88 225 ALA B CA 1
ATOM 3991 C C . ALA B 1 225 ? 0.069 8.266 14.156 1 98.88 225 ALA B C 1
ATOM 3993 O O . ALA B 1 225 ? -0.611 7.625 14.961 1 98.88 225 ALA B O 1
ATOM 3994 N N . LEU B 1 226 ? -0.019 9.594 14.023 1 98.88 226 LEU B N 1
ATOM 3995 C CA . LEU B 1 226 ? -0.953 10.398 14.797 1 98.88 226 LEU B CA 1
ATOM 3996 C C . LEU B 1 226 ? -2.375 9.867 14.664 1 98.88 226 LEU B C 1
ATOM 3998 O O . LEU B 1 226 ? -3.049 9.625 15.672 1 98.88 226 LEU B O 1
ATOM 4002 N N . ILE B 1 227 ? -2.793 9.711 13.43 1 98.81 227 ILE B N 1
ATOM 4003 C CA . ILE B 1 227 ? -4.141 9.227 13.148 1 98.81 227 ILE B CA 1
ATOM 4004 C C . ILE B 1 227 ? -4.328 7.84 13.766 1 98.81 227 ILE B C 1
ATOM 4006 O O . ILE B 1 227 ? -5.352 7.57 14.398 1 98.81 227 ILE B O 1
ATOM 4010 N N . SER B 1 228 ? -3.34 6.969 13.57 1 98.81 228 SER B N 1
ATOM 4011 C CA . SER B 1 228 ? -3.436 5.598 14.055 1 98.81 228 SER B CA 1
ATOM 4012 C C . SER B 1 228 ? -3.641 5.562 15.57 1 98.81 228 SER B C 1
ATOM 4014 O O . SER B 1 228 ? -4.492 4.824 16.062 1 98.81 228 SER B O 1
ATOM 4016 N N . TYR B 1 229 ? -2.867 6.355 16.312 1 98.75 229 TYR B N 1
ATOM 4017 C CA . TYR B 1 229 ? -3.02 6.422 17.766 1 98.75 229 TYR B CA 1
ATOM 4018 C C . TYR B 1 229 ? -4.371 7.008 18.141 1 98.75 229 TYR B C 1
ATOM 4020 O O . TYR B 1 229 ? -5.074 6.461 19 1 98.75 229 TYR B O 1
ATOM 4028 N N . TYR B 1 230 ? -4.75 8.062 17.484 1 98.5 230 TYR B N 1
ATOM 4029 C CA . TYR B 1 230 ? -5.926 8.836 17.875 1 98.5 230 TYR B CA 1
ATOM 4030 C C . TYR B 1 230 ? -7.203 8.047 17.625 1 98.5 230 TYR B C 1
ATOM 4032 O O . TYR B 1 230 ? -8.055 7.934 18.516 1 98.5 230 TYR B O 1
ATOM 4040 N N . ILE B 1 231 ? -7.367 7.441 16.453 1 97.88 231 ILE B N 1
ATOM 4041 C CA . ILE B 1 231 ? -8.625 6.766 16.141 1 97.88 231 ILE B CA 1
ATOM 4042 C C . ILE B 1 231 ? -8.695 5.441 16.891 1 97.88 231 ILE B C 1
ATOM 4044 O O . ILE B 1 231 ? -9.773 4.844 17.016 1 97.88 231 ILE B O 1
ATOM 4048 N N . ASN B 1 232 ? -7.523 5.008 17.422 1 97.5 232 ASN B N 1
ATOM 4049 C CA . ASN B 1 232 ? -7.516 3.807 18.25 1 97.5 232 ASN B CA 1
ATOM 4050 C C . ASN B 1 232 ? -7.711 4.145 19.734 1 97.5 232 ASN B C 1
ATOM 4052 O O . ASN B 1 232 ? -7.539 3.285 20.594 1 97.5 232 ASN B O 1
ATOM 4056 N N . GLY B 1 233 ? -7.906 5.398 20.078 1 97.38 233 GLY B N 1
ATOM 4057 C CA . GLY B 1 233 ? -8.461 5.695 21.391 1 97.38 233 GLY B CA 1
ATOM 4058 C C . GLY B 1 233 ? -7.516 6.504 22.266 1 97.38 233 GLY B C 1
ATOM 4059 O O . GLY B 1 233 ? -7.863 6.863 23.391 1 97.38 233 GLY B O 1
ATOM 4060 N N . GLU B 1 234 ? -6.375 6.84 21.828 1 98.12 234 GLU B N 1
ATOM 4061 C CA . GLU B 1 234 ? -5.473 7.684 22.609 1 98.12 234 GLU B CA 1
ATOM 4062 C C . GLU B 1 234 ? -5.949 9.133 22.625 1 98.12 234 GLU B C 1
ATOM 4064 O O . GLU B 1 234 ? -6.707 9.555 21.75 1 98.12 234 GLU B O 1
ATOM 4069 N N . THR B 1 235 ? -5.551 9.836 23.672 1 98.06 235 THR B N 1
ATOM 4070 C CA . THR B 1 235 ? -5.855 11.258 23.688 1 98.06 235 THR B CA 1
ATOM 4071 C C . THR B 1 235 ? -5.102 11.992 22.578 1 98.06 235 THR B C 1
ATOM 4073 O O . THR B 1 235 ? -4.094 11.492 22.078 1 98.06 235 THR B O 1
ATOM 4076 N N . PHE B 1 236 ? -5.578 13.094 22.172 1 97.19 236 PHE B N 1
ATOM 4077 C CA . PHE B 1 236 ? -4.926 13.875 21.125 1 97.19 236 PHE B CA 1
ATOM 4078 C C . PHE B 1 236 ? -3.494 14.219 21.531 1 97.19 236 PHE B C 1
ATOM 4080 O O . PHE B 1 236 ? -2.57 14.055 20.719 1 97.19 236 PHE B O 1
ATOM 4087 N N . ASP B 1 237 ? -3.301 14.664 22.781 1 97.88 237 ASP B N 1
ATOM 4088 C CA . ASP B 1 237 ? -1.977 15.008 23.297 1 97.88 237 ASP B CA 1
ATOM 4089 C C . ASP B 1 237 ? -1.027 13.812 23.203 1 97.88 237 ASP B C 1
ATOM 4091 O O . ASP B 1 237 ? 0.09 13.945 22.703 1 97.88 237 ASP B O 1
ATOM 4095 N N . ASP B 1 238 ? -1.497 12.719 23.672 1 98.5 238 ASP B N 1
ATOM 4096 C CA . ASP B 1 238 ? -0.673 11.516 23.641 1 98.5 238 ASP B CA 1
ATOM 4097 C C . ASP B 1 238 ? -0.356 11.117 22.203 1 98.5 238 ASP B C 1
ATOM 4099 O O . ASP B 1 238 ? 0.758 10.672 21.906 1 98.5 238 ASP B O 1
ATOM 4103 N N . SER B 1 239 ? -1.37 11.203 21.344 1 98.69 239 SER B N 1
ATOM 4104 C CA . SER B 1 239 ? -1.191 10.836 19.953 1 98.69 239 SER B CA 1
ATOM 4105 C C . SER B 1 239 ? -0.117 11.695 19.281 1 98.69 239 SER B C 1
ATOM 4107 O O . SER B 1 239 ? 0.708 11.188 18.516 1 98.69 239 SER B O 1
ATOM 4109 N N . VAL B 1 240 ? -0.088 12.984 19.578 1 98.62 240 VAL B N 1
ATOM 4110 C CA . VAL B 1 240 ? 0.889 13.906 19.016 1 98.62 240 VAL B CA 1
ATOM 4111 C C . VAL B 1 240 ? 2.289 13.539 19.5 1 98.62 240 VAL B C 1
ATOM 4113 O O . VAL B 1 240 ? 3.221 13.422 18.703 1 98.62 240 VAL B O 1
ATOM 4116 N N . MET B 1 241 ? 2.418 13.367 20.75 1 98.56 241 MET B N 1
ATOM 4117 C CA . MET B 1 241 ? 3.727 13.094 21.344 1 98.56 241 MET B CA 1
ATOM 4118 C C . MET B 1 241 ? 4.262 11.75 20.875 1 98.56 241 MET B C 1
ATOM 4120 O O . MET B 1 241 ? 5.434 11.633 20.516 1 98.56 241 MET B O 1
ATOM 4124 N N . LYS B 1 242 ? 3.43 10.727 20.844 1 98.56 242 LYS B N 1
ATOM 4125 C CA . LYS B 1 242 ? 3.842 9.398 20.391 1 98.56 242 LYS B CA 1
ATOM 4126 C C . LYS B 1 242 ? 4.203 9.406 18.906 1 98.56 242 LYS B C 1
ATOM 4128 O O . LYS B 1 242 ? 5.125 8.703 18.484 1 98.56 242 LYS B O 1
ATOM 4133 N N . ALA B 1 243 ? 3.414 10.141 18.125 1 98.69 243 ALA B N 1
ATOM 4134 C CA . ALA B 1 243 ? 3.729 10.258 16.703 1 98.69 243 ALA B CA 1
ATOM 4135 C C . ALA B 1 243 ? 5.098 10.898 16.484 1 98.69 243 ALA B C 1
ATOM 4137 O O . ALA B 1 243 ? 5.879 10.445 15.648 1 98.69 243 ALA B O 1
ATOM 4138 N N . MET B 1 244 ? 5.383 11.953 17.266 1 97.94 244 MET B N 1
ATOM 4139 C CA . MET B 1 244 ? 6.68 12.625 17.156 1 97.94 244 MET B CA 1
ATOM 4140 C C . MET B 1 244 ? 7.809 11.688 17.578 1 97.94 244 MET B C 1
ATOM 4142 O O . MET B 1 244 ? 8.852 11.633 16.938 1 97.94 244 MET B O 1
ATOM 4146 N N . ASP B 1 245 ? 7.582 11 18.672 1 97.94 245 ASP B N 1
ATOM 4147 C CA . ASP B 1 245 ? 8.578 10.023 19.125 1 97.94 245 ASP B CA 1
ATOM 4148 C C . ASP B 1 245 ? 8.828 8.961 18.062 1 97.94 245 ASP B C 1
ATOM 4150 O O . ASP B 1 245 ? 9.969 8.539 17.844 1 97.94 245 ASP B O 1
ATOM 4154 N N . PHE B 1 246 ? 7.773 8.531 17.438 1 98.25 246 PHE B N 1
ATOM 4155 C CA . PHE B 1 246 ? 7.898 7.516 16.406 1 98.25 246 PHE B CA 1
ATOM 4156 C C . PHE B 1 246 ? 8.75 8.023 15.25 1 98.25 246 PHE B C 1
ATOM 4158 O O . PHE B 1 246 ? 9.633 7.305 14.766 1 98.25 246 PHE B O 1
ATOM 4165 N N . VAL B 1 247 ? 8.5 9.242 14.797 1 97.5 247 VAL B N 1
ATOM 4166 C CA . VAL B 1 247 ? 9.281 9.828 13.711 1 97.5 247 VAL B CA 1
ATOM 4167 C C . VAL B 1 247 ? 10.758 9.867 14.102 1 97.5 247 VAL B C 1
ATOM 4169 O O . VAL B 1 247 ? 11.617 9.445 13.328 1 97.5 247 VAL B O 1
ATOM 4172 N N . VAL B 1 248 ? 11.047 10.352 15.266 1 96.75 248 VAL B N 1
ATOM 4173 C CA . VAL B 1 248 ? 12.422 10.484 15.742 1 96.75 248 VAL B CA 1
ATOM 4174 C C . VAL B 1 248 ? 13.078 9.109 15.789 1 96.75 248 VAL B C 1
ATOM 4176 O O . VAL B 1 248 ? 14.227 8.945 15.367 1 96.75 248 VAL B O 1
ATOM 4179 N N . ASN B 1 249 ? 12.383 8.164 16.297 1 97.06 249 ASN B N 1
ATOM 4180 C CA . ASN B 1 249 ? 12.914 6.805 16.391 1 97.06 249 ASN B CA 1
ATOM 4181 C C . ASN B 1 249 ? 13.148 6.199 15.008 1 97.06 249 ASN B C 1
ATOM 4183 O O . ASN B 1 249 ? 14.117 5.461 14.805 1 97.06 249 ASN B O 1
ATOM 4187 N N . CYS B 1 250 ? 12.258 6.43 14.086 1 97.56 250 CYS B N 1
ATOM 4188 C CA . CYS B 1 250 ? 12.445 5.965 12.719 1 97.56 250 CYS B CA 1
ATOM 4189 C C . CYS B 1 250 ? 13.742 6.523 12.125 1 97.56 250 CYS B C 1
ATOM 4191 O O . CYS B 1 250 ? 14.477 5.805 11.453 1 97.56 250 CYS B O 1
ATOM 4193 N N . ILE B 1 251 ? 13.93 7.824 12.352 1 96.88 251 ILE B N 1
ATOM 4194 C CA . ILE B 1 251 ? 15.141 8.469 11.844 1 96.88 251 ILE B CA 1
ATOM 4195 C C . ILE B 1 251 ? 16.375 7.836 12.492 1 96.88 251 ILE B C 1
ATOM 4197 O O . ILE B 1 251 ? 17.344 7.523 11.805 1 96.88 251 ILE B O 1
ATOM 4201 N N . LYS B 1 252 ? 16.344 7.648 13.797 1 96.31 252 LYS B N 1
ATOM 4202 C CA . LYS B 1 252 ? 17.453 7.043 14.523 1 96.31 252 LYS B CA 1
ATOM 4203 C C . LYS B 1 252 ? 17.766 5.645 13.992 1 96.31 252 LYS B C 1
ATOM 4205 O O . LYS B 1 252 ? 18.922 5.312 13.75 1 96.31 252 LYS B O 1
ATOM 4210 N N . VAL B 1 253 ? 16.797 4.816 13.773 1 97 253 VAL B N 1
ATOM 4211 C CA . VAL B 1 253 ? 16.969 3.461 13.266 1 97 253 VAL B CA 1
ATOM 4212 C C . VAL B 1 253 ? 17.547 3.51 11.859 1 97 253 VAL B C 1
ATOM 4214 O O . VAL B 1 253 ? 18.531 2.824 11.562 1 97 253 VAL B O 1
ATOM 4217 N N . SER B 1 254 ? 16.938 4.316 11.016 1 96.94 254 SER B N 1
ATOM 4218 C CA . SER B 1 254 ? 17.375 4.418 9.625 1 96.94 254 SER B CA 1
ATOM 4219 C C . SER B 1 254 ? 18.812 4.91 9.531 1 96.94 254 SER B C 1
ATOM 4221 O O . SER B 1 254 ? 19.562 4.48 8.656 1 96.94 254 SER B O 1
ATOM 4223 N N . SER B 1 255 ? 19.203 5.781 10.414 1 95.5 255 SER B N 1
ATOM 4224 C CA . SER B 1 255 ? 20.516 6.414 10.375 1 95.5 255 SER B CA 1
ATOM 4225 C C . SER B 1 255 ? 21.625 5.418 10.727 1 95.5 255 SER B C 1
ATOM 4227 O O . SER B 1 255 ? 22.797 5.68 10.484 1 95.5 255 SER B O 1
ATOM 4229 N N . GLN B 1 256 ? 21.266 4.273 11.25 1 95.31 256 GLN B N 1
ATOM 4230 C CA . GLN B 1 256 ? 22.25 3.25 11.609 1 95.31 256 GLN B CA 1
ATOM 4231 C C . GLN B 1 256 ? 22.719 2.484 10.375 1 95.31 256 GLN B C 1
ATOM 4233 O O . GLN B 1 256 ? 23.703 1.754 10.43 1 95.31 256 GLN B O 1
ATOM 4238 N N . TYR B 1 257 ? 22.031 2.695 9.328 1 95.19 257 TYR B N 1
ATOM 4239 C CA . TYR B 1 257 ? 22.359 2.002 8.086 1 95.19 257 TYR B CA 1
ATOM 4240 C C . TYR B 1 257 ? 22.984 2.957 7.078 1 95.19 257 TYR B C 1
ATOM 4242 O O . TYR B 1 257 ? 22.688 4.152 7.078 1 95.19 257 TYR B O 1
ATOM 4250 N N . ASP B 1 258 ? 23.891 2.4 6.277 1 93.38 258 ASP B N 1
ATOM 4251 C CA . ASP B 1 258 ? 24.562 3.186 5.242 1 93.38 258 ASP B CA 1
ATOM 4252 C C . ASP B 1 258 ? 23.844 3.039 3.9 1 93.38 258 ASP B C 1
ATOM 4254 O O . ASP B 1 258 ? 24.062 2.068 3.176 1 93.38 258 ASP B O 1
ATOM 4258 N N . TYR B 1 259 ? 22.953 3.934 3.629 1 93.5 259 TYR B N 1
ATOM 4259 C CA . TYR B 1 259 ? 22.219 4.016 2.369 1 93.5 259 TYR B CA 1
ATOM 4260 C C . TYR B 1 259 ? 21.875 5.465 2.029 1 93.5 259 TYR B C 1
ATOM 4262 O O . TYR B 1 259 ? 22.047 6.359 2.859 1 93.5 259 TYR B O 1
ATOM 4270 N N . ASN B 1 260 ? 21.531 5.758 0.787 1 93.44 260 ASN B N 1
ATOM 4271 C CA . ASN B 1 260 ? 21.188 7.109 0.361 1 93.44 260 ASN B CA 1
ATOM 4272 C C . ASN B 1 260 ? 19.891 7.578 0.996 1 93.44 260 ASN B C 1
ATOM 4274 O O . ASN B 1 260 ? 18.844 6.934 0.84 1 93.44 260 ASN B O 1
ATOM 4278 N N . THR B 1 261 ? 19.875 8.703 1.68 1 92.81 261 THR B N 1
ATOM 4279 C CA . THR B 1 261 ? 18.719 9.195 2.416 1 92.81 261 THR B CA 1
ATOM 4280 C C . THR B 1 261 ? 17.562 9.469 1.471 1 92.81 261 THR B C 1
ATOM 4282 O O . THR B 1 261 ? 16.406 9.523 1.898 1 92.81 261 THR B O 1
ATOM 4285 N N . ARG B 1 262 ? 17.812 9.625 0.214 1 92.56 262 ARG B N 1
ATOM 4286 C CA . ARG B 1 262 ? 16.75 9.867 -0.741 1 92.56 262 ARG B CA 1
ATOM 4287 C C . ARG B 1 262 ? 15.828 8.648 -0.862 1 92.56 262 ARG B C 1
ATOM 4289 O O . ARG B 1 262 ? 14.719 8.75 -1.377 1 92.56 262 ARG B O 1
ATOM 4296 N N . GLU B 1 263 ? 16.297 7.492 -0.356 1 94.12 263 GLU B N 1
ATOM 4297 C CA . GLU B 1 263 ? 15.484 6.281 -0.389 1 94.12 263 GLU B CA 1
ATOM 4298 C C . GLU B 1 263 ? 14.422 6.297 0.708 1 94.12 263 GLU B C 1
ATOM 4300 O O . GLU B 1 263 ? 13.555 5.422 0.758 1 94.12 263 GLU B O 1
ATOM 4305 N N . GLY B 1 264 ? 14.492 7.281 1.521 1 94.69 264 GLY B N 1
ATOM 4306 C CA . GLY B 1 264 ? 13.477 7.465 2.545 1 94.69 264 GLY B CA 1
ATOM 4307 C C . GLY B 1 264 ? 13.75 6.668 3.807 1 94.69 264 GLY B C 1
ATOM 4308 O O . GLY B 1 264 ? 14.75 5.953 3.893 1 94.69 264 GLY B O 1
ATOM 4309 N N . ILE B 1 265 ? 12.906 6.805 4.754 1 96.62 265 ILE B N 1
ATOM 4310 C CA . ILE B 1 265 ? 12.992 6.152 6.055 1 96.62 265 ILE B CA 1
ATOM 4311 C C . ILE B 1 265 ? 12.781 4.648 5.891 1 96.62 265 ILE B C 1
ATOM 4313 O O . ILE B 1 265 ? 11.898 4.219 5.141 1 96.62 265 ILE B O 1
ATOM 4317 N N . LEU B 1 266 ? 13.617 3.869 6.613 1 97.19 266 LEU B N 1
ATOM 4318 C CA . LEU B 1 266 ? 13.422 2.424 6.664 1 97.19 266 LEU B CA 1
ATOM 4319 C C . LEU B 1 266 ? 12.25 2.066 7.578 1 97.19 266 LEU B C 1
ATOM 4321 O O . LEU B 1 266 ? 12.445 1.466 8.633 1 97.19 266 LEU B O 1
ATOM 4325 N N . ILE B 1 267 ? 11.055 2.295 7.062 1 97.69 267 ILE B N 1
ATOM 4326 C CA . ILE B 1 267 ? 9.852 2.135 7.867 1 97.69 267 ILE B CA 1
ATOM 4327 C C . ILE B 1 267 ? 9.695 0.673 8.281 1 97.69 267 ILE B C 1
ATOM 4329 O O . ILE B 1 267 ? 9.219 0.379 9.383 1 97.69 267 ILE B O 1
ATOM 4333 N N . GLU B 1 268 ? 10.133 -0.246 7.445 1 97.75 268 GLU B N 1
ATOM 4334 C CA . GLU B 1 268 ? 10.023 -1.678 7.707 1 97.75 268 GLU B CA 1
ATOM 4335 C C . GLU B 1 268 ? 10.805 -2.074 8.961 1 97.75 268 GLU B C 1
ATOM 4337 O O . GLU B 1 268 ? 10.406 -2.99 9.68 1 97.75 268 GLU B O 1
ATOM 4342 N N . LYS B 1 269 ? 11.844 -1.35 9.258 1 97.69 269 LYS B N 1
ATOM 4343 C CA . LYS B 1 269 ? 12.695 -1.65 10.406 1 97.69 269 LYS B CA 1
ATOM 4344 C C . LYS B 1 269 ? 12.164 -0.988 11.672 1 97.69 269 LYS B C 1
ATOM 4346 O O . LYS B 1 269 ? 12.609 -1.299 12.773 1 97.69 269 LYS B O 1
ATOM 4351 N N . SER B 1 270 ? 11.109 -0.144 11.484 1 97.75 270 SER B N 1
ATOM 4352 C CA . SER B 1 270 ? 10.719 0.712 12.594 1 97.75 270 SER B CA 1
ATOM 4353 C C . SER B 1 270 ? 9.281 0.439 13.023 1 97.75 270 SER B C 1
ATOM 4355 O O . SER B 1 270 ? 8.82 0.966 14.039 1 97.75 270 SER B O 1
ATOM 4357 N N . LEU B 1 271 ? 8.531 -0.414 12.289 1 98.25 271 LEU B N 1
ATOM 4358 C CA . LEU B 1 271 ? 7.109 -0.605 12.539 1 98.25 271 LEU B CA 1
ATOM 4359 C C . LEU B 1 271 ? 6.867 -1.107 13.961 1 98.25 271 LEU B C 1
ATOM 4361 O O . LEU B 1 271 ? 5.863 -0.754 14.586 1 98.25 271 LEU B O 1
ATOM 4365 N N . SER B 1 272 ? 7.805 -1.885 14.477 1 96.75 272 SER B N 1
ATOM 4366 C CA . SER B 1 272 ? 7.637 -2.484 15.797 1 96.75 272 SER B CA 1
ATOM 4367 C C . SER B 1 272 ? 7.707 -1.431 16.891 1 96.75 272 SER B C 1
ATOM 4369 O O . SER B 1 272 ? 7.355 -1.701 18.047 1 96.75 272 SER B O 1
ATOM 4371 N N . LEU B 1 273 ? 8.117 -0.22 16.578 1 97.25 273 LEU B N 1
ATOM 4372 C CA . LEU B 1 273 ? 8.25 0.86 17.547 1 97.25 273 LEU B CA 1
ATOM 4373 C C . LEU B 1 273 ? 6.926 1.584 17.734 1 97.25 273 LEU B C 1
ATOM 4375 O O . LEU B 1 273 ? 6.797 2.422 18.641 1 97.25 273 LEU B O 1
ATOM 4379 N N . LEU B 1 274 ? 5.934 1.242 16.922 1 96.31 274 LEU B N 1
ATOM 4380 C CA . LEU B 1 274 ? 4.609 1.848 17.031 1 96.31 274 LEU B CA 1
ATOM 4381 C C . LEU B 1 274 ? 3.887 1.371 18.281 1 96.31 274 LEU B C 1
ATOM 4383 O O . LEU B 1 274 ? 4.027 0.213 18.688 1 96.31 274 LEU B O 1
#

Solvent-accessible surface area (backbone atoms only — not comparable to full-atom values): 28468 Å² total; per-residue (Å²): 132,78,69,92,49,54,31,31,39,35,37,20,30,38,33,19,37,36,41,29,46,43,58,40,34,44,40,53,28,23,74,68,37,25,46,70,27,49,43,53,32,26,44,25,42,32,50,80,67,85,65,72,80,60,32,73,42,79,28,49,72,51,47,54,44,28,49,54,44,43,58,74,67,63,66,81,47,49,24,41,40,38,36,41,38,88,44,66,65,34,43,54,50,48,50,50,51,48,67,68,61,58,53,95,78,38,44,33,36,40,29,63,65,51,40,51,94,54,38,63,38,92,84,51,56,68,66,52,53,54,53,46,50,59,50,36,50,72,27,54,32,37,51,30,37,46,29,37,43,21,58,72,58,72,44,69,40,81,54,77,77,44,74,68,55,49,51,49,45,54,53,40,43,38,72,49,40,34,50,20,37,35,38,31,73,39,67,53,95,71,26,38,24,36,37,35,36,46,86,55,93,60,69,50,74,54,73,42,75,55,69,93,74,74,56,56,44,52,67,42,46,26,52,39,41,22,49,45,37,32,81,71,67,42,51,67,68,56,13,51,53,51,14,51,51,44,46,54,49,33,51,57,58,37,66,74,48,89,69,68,47,65,49,23,55,49,55,44,81,34,58,84,72,108,133,77,69,92,50,55,33,32,37,36,36,20,30,38,32,17,36,35,41,27,46,43,57,39,35,45,40,55,26,23,73,67,38,26,46,70,27,50,43,53,31,26,44,25,41,31,49,79,67,85,65,74,79,60,33,72,41,80,27,50,71,50,46,52,43,29,49,53,41,43,58,73,68,64,65,80,45,47,25,42,41,39,35,41,38,90,44,68,66,34,45,55,51,49,49,49,50,50,67,71,62,59,53,96,78,36,43,31,36,40,30,63,65,51,41,51,94,53,36,64,39,91,84,50,54,70,68,52,55,55,52,47,49,58,51,36,51,72,27,54,32,36,52,29,35,47,30,36,43,21,56,72,57,74,45,70,40,79,57,77,78,46,74,69,55,50,52,49,45,53,52,40,42,37,72,49,40,33,49,21,36,34,38,32,73,38,66,53,93,70,26,37,24,36,37,34,36,47,85,56,93,60,68,50,75,56,75,42,74,56,68,92,73,76,54,56,45,53,66,45,46,27,52,39,41,24,48,47,37,33,80,70,66,43,52,68,69,56,13,50,54,50,14,51,50,44,46,53,50,34,51,57,58,39,65,74,48,88,69,67,46,65,49,23,55,48,56,44,80,34,58,84,73,107

Organism: NCBI:txid1533